Protein AF-A0A834BHI5-F1 (afdb_monomer_lite)

InterPro domains:
  IPR000008 C2 domain [PF00168] (425-534)
  IPR000008 C2 domain [PS50004] (405-532)
  IPR000008 C2 domain [SM00239] (425-531)
  IPR010439 MUN domain [PF06292] (1-372)
  IPR014770 Munc13 homology 1 [PS51258] (1-123)
  IPR014772 Mammalian uncoordinated homology 13, domain 2 [PS51259] (230-372)
  IPR027080 Protein Unc-13 [PTHR10480] (1-576)
  IPR035892 C2 domain superfamily [G3DSA:2.60.40.150] (397-542)
  IPR035892 C2 domain superfamily [SSF49562] (405-535)

Sequence (577 aa):
MNLHFKVKWLHNEYVWDLPAFQGQVPEYPAWFEQFVLQWLDENEDVSLEFLRGALERDKKDGFQQTSEHALFSCSVVDVFTQLNQSFEIIRKLECPDPNILSQYMRRFAKTIGKVLMQYADILSKNFPAYCTKEKMPCILMNNMQQLRVQLEKMFEAMGGKELDPEASDSLKELQVKLNTVLDELSMVFGNSFQVRIDECIRQMADILGQVRGPGNASPNARASVAQDADSVLRPLMDFLDGNLTLFATVCEKTVLKRVLKELWRVVMNTMERMIVLPPLTDQTGTQLIFSAAKELSHLSKLKDHMVREETRSLTPKQCAILDLALDTIKQYFHAGGNGLKKTFLEKSPDLQSLRYALSLYTQTTDTLIKTFVRSQTAQVHDGKGIRFTANEDIRPEKGSGVDDPVGEVSIQVDLFTHPGTGEHKVTVKVVAANDLKWQTAGMFRPFVEVTMIGPHQSDKKRKFTTKSKSNNWAPKYNETFHFLLGNEEGPEAYELQICVKDYCFAREDRVLGLAVMPLRDVAAKGSCACWCPLGRKIHMDETGMTILRILSQRSNDEVAREFVKLKSESRSMEEGS

Foldseek 3Di:
DVVLLVVLCCCVVPPAPDPVCDPHADPSVVVCLVVLLVVLVVLLVVLQVQLVVLVVVCVVVVQDAPDLVRLAGDSLVSSLVSLVVSVVVLVSSVRSDPVSLLVSLLSSLVSLLVNLVSNLVVCLVCLLVCLVPQQRLQNSLSSLVSSLVSLQVVCVVSPNVHHDPNSNVSSVVSSVVSVVSSLVSLLSNLVSCLVLLLVLLVQLQVLLVPDDDDCDPDPVSVVVLVVSLCVSCVSVCVVCVVRLVSSLSNHDLVSQQSNLVSNVVSNLVSNCCPHLFPDDDPPPVVVVVVVVCVVVPPCPPCPVVCPDPQLAQRDLSSLSSVVVNLVVVLCVQCVVVSHDDNVCSVPPPSVVLRNVSSVLSPDDLQVLQLVLLLQDCQFFQRNFQKDWDPDQVDDDPDHRPGPDFQWKWKKKWAWDQDPPFRKIKIKIWGFKIGQHNDDDPDWFWKKKKKFKTHGPCPPFDGIDIFGTDTPDRIDGGRDMDMGIGHNPDDQQRMKIKMWIWTDDPPDDTFTRFIFIGRCVVCVVVNITIIMTGTHFATDGDPSNSSSLSSLSNPPVDPSSVVVNVSRGDGGDPPDDD

Structure (mmCIF, N/CA/C/O backbone):
data_AF-A0A834BHI5-F1
#
_entry.id   AF-A0A834BHI5-F1
#
loop_
_atom_site.group_PDB
_atom_site.id
_atom_site.type_symbol
_atom_site.label_atom_id
_atom_site.label_alt_id
_atom_site.label_comp_id
_atom_site.label_asym_id
_atom_site.label_entity_id
_atom_site.label_seq_id
_atom_site.pdbx_PDB_ins_code
_atom_site.Cartn_x
_atom_site.Cartn_y
_atom_site.Cartn_z
_atom_site.occupancy
_atom_site.B_iso_or_equiv
_atom_site.auth_seq_id
_atom_site.auth_comp_id
_atom_site.auth_asym_id
_atom_site.auth_atom_id
_atom_site.pdbx_PDB_model_num
ATOM 1 N N . MET A 1 1 ? 38.892 -10.459 -33.296 1.00 91.69 1 MET A N 1
ATOM 2 C CA . MET A 1 1 ? 37.821 -9.794 -34.080 1.00 91.69 1 MET A CA 1
ATOM 3 C C . MET A 1 1 ? 38.153 -9.596 -35.562 1.00 91.69 1 MET A C 1
ATOM 5 O O . MET A 1 1 ? 37.550 -10.278 -36.374 1.00 91.69 1 MET A O 1
ATOM 9 N N . ASN A 1 2 ? 39.108 -8.744 -35.962 1.00 94.56 2 ASN A N 1
ATOM 10 C CA . ASN A 1 2 ? 39.346 -8.440 -37.393 1.00 94.56 2 ASN A CA 1
ATOM 11 C C . ASN A 1 2 ? 39.648 -9.662 -38.280 1.00 94.56 2 ASN A C 1
ATOM 13 O O . ASN A 1 2 ? 39.197 -9.719 -39.421 1.00 94.56 2 ASN A O 1
ATOM 17 N N . LEU A 1 3 ? 40.389 -10.650 -37.764 1.00 96.75 3 LEU A N 1
ATOM 18 C CA . LEU A 1 3 ? 40.653 -11.888 -38.501 1.00 96.75 3 LEU A CA 1
ATOM 19 C C . LEU A 1 3 ? 39.370 -12.701 -38.744 1.00 96.75 3 LEU A C 1
ATOM 21 O O . LEU A 1 3 ? 39.184 -13.190 -39.850 1.00 96.75 3 LEU A O 1
ATOM 25 N N . HIS A 1 4 ? 38.457 -12.761 -37.767 1.00 96.12 4 HIS A N 1
ATOM 26 C CA . HIS A 1 4 ? 37.155 -13.423 -37.912 1.00 96.12 4 HIS A CA 1
ATOM 27 C C . HIS A 1 4 ? 36.350 -12.790 -39.060 1.00 96.12 4 HIS A C 1
ATOM 29 O O . HIS A 1 4 ? 35.888 -13.503 -39.943 1.00 96.12 4 HIS A O 1
ATOM 35 N N . PHE A 1 5 ? 36.281 -11.454 -39.133 1.00 95.38 5 PHE A N 1
ATOM 36 C CA . PHE A 1 5 ? 35.632 -10.756 -40.253 1.00 95.38 5 PHE A CA 1
ATOM 37 C C . PHE A 1 5 ? 36.256 -11.085 -41.617 1.00 95.38 5 PHE A C 1
ATOM 39 O O . PHE A 1 5 ? 35.532 -11.272 -42.592 1.00 95.38 5 PHE A O 1
ATOM 46 N N . LYS A 1 6 ? 37.590 -11.181 -41.698 1.00 96.38 6 LYS A N 1
ATOM 47 C CA . LYS A 1 6 ? 38.281 -11.542 -42.946 1.00 96.38 6 LYS A CA 1
ATOM 48 C C . LYS A 1 6 ? 38.008 -12.987 -43.366 1.00 96.38 6 LYS A C 1
ATOM 50 O O . LYS A 1 6 ? 37.783 -13.229 -44.546 1.00 96.38 6 LYS A O 1
ATOM 55 N N . VAL A 1 7 ? 38.014 -13.926 -42.418 1.00 95.62 7 VAL A N 1
ATOM 56 C CA . VAL A 1 7 ? 37.718 -15.345 -42.684 1.00 95.62 7 VAL A CA 1
ATOM 57 C C . VAL A 1 7 ? 36.258 -15.532 -43.087 1.00 95.62 7 VAL A C 1
ATOM 59 O O . VAL A 1 7 ? 35.997 -16.222 -44.064 1.00 95.62 7 VAL A O 1
ATOM 62 N N . LYS A 1 8 ? 35.326 -14.847 -42.415 1.00 94.69 8 LYS A N 1
ATOM 63 C CA . LYS A 1 8 ? 33.915 -14.780 -42.811 1.00 94.69 8 LYS A CA 1
ATOM 64 C C . LYS A 1 8 ? 33.766 -14.299 -44.257 1.00 94.69 8 LYS A C 1
ATOM 66 O O . LYS A 1 8 ? 33.101 -14.954 -45.049 1.00 94.69 8 LYS A O 1
ATOM 71 N N . TRP A 1 9 ? 34.396 -13.174 -44.611 1.00 95.88 9 TRP A N 1
ATOM 72 C CA . TRP A 1 9 ? 34.339 -12.651 -45.980 1.00 95.88 9 TRP A CA 1
ATOM 73 C C . TRP A 1 9 ? 34.899 -13.653 -46.996 1.00 95.88 9 TRP A C 1
ATOM 75 O O . TRP A 1 9 ? 34.233 -13.946 -47.979 1.00 95.88 9 TRP A O 1
ATOM 85 N N . LEU A 1 10 ? 36.073 -14.236 -46.726 1.00 95.31 10 LEU A N 1
ATOM 86 C CA . LEU A 1 10 ? 36.680 -15.248 -47.594 1.00 95.31 10 LEU A CA 1
ATOM 87 C C . LEU A 1 10 ? 35.755 -16.461 -47.790 1.00 95.31 10 LEU A C 1
ATOM 89 O O . LEU A 1 10 ? 35.605 -16.950 -48.906 1.00 95.31 10 LEU A O 1
ATOM 93 N N . HIS A 1 11 ? 35.137 -16.939 -46.708 1.00 92.62 11 HIS A N 1
ATOM 94 C CA . HIS A 1 11 ? 34.216 -18.067 -46.748 1.00 92.62 11 HIS A CA 1
ATOM 95 C C . HIS A 1 11 ? 32.971 -17.745 -47.581 1.00 92.62 11 HIS A C 1
ATOM 97 O O . HIS A 1 11 ? 32.615 -18.507 -48.476 1.00 92.62 11 HIS A O 1
ATOM 103 N N . ASN A 1 12 ? 32.332 -16.604 -47.321 1.00 91.44 12 ASN A N 1
ATOM 104 C CA . ASN A 1 12 ? 31.107 -16.207 -48.012 1.00 91.44 12 ASN A CA 1
ATOM 105 C C . ASN A 1 12 ? 31.344 -15.921 -49.500 1.00 91.44 12 ASN A C 1
ATOM 107 O O . ASN A 1 12 ? 30.501 -16.265 -50.315 1.00 91.44 12 ASN A O 1
ATOM 111 N N . GLU A 1 13 ? 32.485 -15.325 -49.850 1.00 94.31 13 GLU A N 1
ATOM 112 C CA . GLU A 1 13 ? 32.791 -14.929 -51.228 1.00 94.31 13 GLU A CA 1
ATOM 113 C C . GLU A 1 13 ? 33.238 -16.111 -52.103 1.00 94.31 13 GLU A C 1
ATOM 115 O O . GLU A 1 13 ? 32.930 -16.150 -53.290 1.00 94.31 13 GLU A O 1
ATOM 120 N N . TYR A 1 14 ? 33.977 -17.077 -51.538 1.00 93.38 14 TYR A N 1
ATOM 121 C CA . TYR A 1 14 ? 34.652 -18.108 -52.342 1.00 93.38 14 TYR A CA 1
ATOM 122 C C . TYR A 1 14 ? 34.293 -19.556 -51.989 1.00 93.38 14 TYR A C 1
ATOM 124 O O . TYR A 1 14 ? 34.576 -20.447 -52.789 1.00 93.38 14 TYR A O 1
ATOM 132 N N . VAL A 1 15 ? 33.723 -19.827 -50.808 1.00 91.31 15 VAL A N 1
ATOM 133 C CA . VAL A 1 15 ? 33.515 -21.202 -50.303 1.00 91.31 15 VAL A CA 1
ATOM 134 C C . VAL A 1 15 ? 32.035 -21.574 -50.201 1.00 91.31 15 VAL A C 1
ATOM 136 O O . VAL A 1 15 ? 31.686 -22.718 -50.482 1.00 91.31 15 VAL A O 1
ATOM 139 N N . TRP A 1 16 ? 31.169 -20.624 -49.844 1.00 85.81 16 TRP A N 1
ATOM 140 C CA . TRP A 1 16 ? 29.750 -20.856 -49.546 1.00 85.81 16 TRP A CA 1
ATOM 141 C C . TRP A 1 16 ? 28.973 -21.572 -50.667 1.00 85.81 16 TRP A C 1
ATOM 143 O O . TRP A 1 16 ? 28.211 -22.495 -50.387 1.00 85.81 16 TRP A O 1
ATOM 153 N N . ASP A 1 17 ? 29.208 -21.203 -51.929 1.00 88.12 17 ASP A N 1
ATOM 154 C CA . ASP A 1 17 ? 28.477 -21.749 -53.085 1.00 88.12 17 ASP A CA 1
ATOM 155 C C . ASP A 1 17 ? 29.061 -23.062 -53.638 1.00 88.12 17 ASP A C 1
ATOM 157 O O . ASP A 1 17 ? 28.567 -23.611 -54.628 1.00 88.12 17 ASP A O 1
ATOM 161 N N . LEU A 1 18 ? 30.130 -23.590 -53.035 1.00 91.75 18 LEU A N 1
ATOM 162 C CA . LEU A 1 18 ? 30.742 -24.827 -53.508 1.00 91.75 18 LEU A CA 1
ATOM 163 C C . LEU A 1 18 ? 29.847 -26.038 -53.180 1.00 91.75 18 LEU A C 1
ATOM 165 O O . LEU A 1 18 ? 29.444 -26.204 -52.026 1.00 91.75 18 LEU A O 1
ATOM 169 N N . PRO A 1 19 ? 29.620 -26.971 -54.131 1.00 89.56 19 PRO A N 1
ATOM 170 C CA . PRO A 1 19 ? 28.744 -28.130 -53.918 1.00 89.56 19 PRO A CA 1
ATOM 171 C C . PRO A 1 19 ? 29.109 -28.995 -52.703 1.00 89.56 19 PRO A C 1
ATOM 173 O O . PRO A 1 19 ? 28.240 -29.619 -52.105 1.00 89.56 19 PRO A O 1
ATOM 176 N N . ALA A 1 20 ? 30.392 -29.031 -52.326 1.00 87.81 20 ALA A N 1
ATOM 177 C CA . ALA A 1 20 ? 30.879 -29.806 -51.184 1.00 87.81 20 ALA A CA 1
ATOM 178 C C . ALA A 1 20 ? 30.422 -29.258 -49.817 1.00 87.81 20 ALA A C 1
ATOM 180 O O . ALA A 1 20 ? 30.399 -30.014 -48.850 1.00 87.81 20 ALA A O 1
ATOM 181 N N . PHE A 1 21 ? 30.058 -27.974 -49.740 1.00 84.31 21 PHE A N 1
ATOM 182 C CA . PHE A 1 21 ? 29.704 -27.275 -48.497 1.00 84.31 21 PHE A CA 1
ATOM 183 C C . PHE A 1 21 ? 28.228 -26.857 -48.443 1.00 84.31 21 PHE A C 1
ATOM 185 O O . PHE A 1 21 ? 27.765 -26.291 -47.453 1.00 84.31 21 PHE A O 1
ATOM 192 N N . GLN A 1 22 ? 27.459 -27.173 -49.486 1.00 81.44 22 GLN A N 1
ATOM 193 C CA . GLN A 1 22 ? 26.056 -26.804 -49.580 1.00 81.44 22 GLN A CA 1
ATOM 194 C C . GLN A 1 22 ? 25.226 -27.501 -48.485 1.00 81.44 22 GLN A C 1
ATOM 196 O O . GLN A 1 22 ? 25.221 -28.725 -48.368 1.00 81.44 22 GLN A O 1
ATOM 201 N N . GLY A 1 23 ? 24.514 -26.711 -47.677 1.00 79.75 23 GLY A N 1
ATOM 202 C CA . GLY A 1 23 ? 23.674 -27.210 -46.579 1.00 79.75 23 GLY A CA 1
ATOM 203 C C . GLY A 1 23 ? 24.429 -27.609 -45.305 1.00 79.75 23 GLY A C 1
ATOM 204 O O . GLY A 1 23 ? 23.797 -28.102 -44.372 1.00 79.75 23 GLY A O 1
ATOM 205 N N . GLN A 1 24 ? 25.748 -27.394 -45.240 1.00 86.19 24 GLN A N 1
ATOM 206 C CA . GLN A 1 24 ? 26.545 -27.614 -44.031 1.00 86.19 24 GLN A CA 1
ATOM 207 C C . GLN A 1 24 ? 26.719 -26.310 -43.244 1.00 86.19 24 GLN A C 1
ATOM 209 O O . GLN A 1 24 ? 26.858 -25.233 -43.823 1.00 86.19 24 GLN A O 1
ATOM 214 N N . VAL A 1 25 ? 26.735 -26.408 -41.912 1.00 87.88 25 VAL A N 1
ATOM 215 C CA . VAL A 1 25 ? 27.095 -25.279 -41.045 1.00 87.88 25 VAL A CA 1
ATOM 216 C C . VAL A 1 25 ? 28.621 -25.112 -41.086 1.00 87.88 25 VAL A C 1
ATOM 218 O O . VAL A 1 25 ? 29.327 -26.080 -40.801 1.00 87.88 25 VAL A O 1
ATOM 221 N N . PRO A 1 26 ? 29.157 -23.928 -41.436 1.00 91.69 26 PRO A N 1
ATOM 222 C CA . PRO A 1 26 ? 30.601 -23.704 -41.487 1.00 91.69 26 PRO A CA 1
ATOM 223 C C . PRO A 1 26 ? 31.273 -23.882 -40.121 1.00 91.69 26 PRO A C 1
ATOM 225 O O . PRO A 1 26 ? 30.779 -23.367 -39.124 1.00 91.69 26 PRO A O 1
ATOM 228 N N . GLU A 1 27 ? 32.443 -24.527 -40.079 1.00 91.81 27 GLU A N 1
ATOM 229 C CA . GLU A 1 27 ? 33.189 -24.765 -38.827 1.00 91.81 27 GLU A CA 1
ATOM 230 C C . GLU A 1 27 ? 33.981 -23.542 -38.336 1.00 91.81 27 GLU A C 1
ATOM 232 O O . GLU A 1 27 ? 34.297 -23.431 -37.150 1.00 91.81 27 GLU A O 1
ATOM 237 N N . TYR A 1 28 ? 34.311 -22.602 -39.230 1.00 94.38 28 TYR A N 1
ATOM 238 C CA . TYR A 1 28 ? 35.194 -21.479 -38.900 1.00 94.38 28 TYR A CA 1
ATOM 239 C C . TYR A 1 28 ? 34.734 -20.606 -37.713 1.00 94.38 28 TYR A C 1
ATOM 241 O O . TYR A 1 28 ? 35.614 -20.091 -37.019 1.00 94.38 28 TYR A O 1
ATOM 249 N N . PRO A 1 29 ? 33.426 -20.396 -37.426 1.00 95.25 29 PRO A N 1
ATOM 250 C CA . PRO A 1 29 ? 33.013 -19.604 -36.272 1.00 95.25 29 PRO A CA 1
ATOM 251 C C . PRO A 1 29 ? 33.484 -20.204 -34.942 1.00 95.25 29 PRO A C 1
ATOM 253 O O . PRO A 1 29 ? 33.829 -19.443 -34.037 1.00 95.25 29 PRO A O 1
ATOM 256 N N . ALA A 1 30 ? 33.584 -21.536 -34.840 1.00 95.94 30 ALA A N 1
ATOM 257 C CA . ALA A 1 30 ? 34.052 -22.224 -33.635 1.00 95.94 30 ALA A CA 1
ATOM 258 C C . ALA A 1 30 ? 35.515 -21.887 -33.308 1.00 95.94 30 ALA A C 1
ATOM 260 O O . ALA A 1 30 ? 35.887 -21.775 -32.142 1.00 95.94 30 ALA A O 1
ATOM 261 N N . TRP A 1 31 ? 36.348 -21.627 -34.323 1.00 97.25 31 TRP A N 1
ATOM 262 C CA . TRP A 1 31 ? 37.742 -21.208 -34.119 1.00 97.25 31 TRP A CA 1
ATOM 263 C C . TRP A 1 31 ? 37.849 -19.843 -33.431 1.00 97.25 31 TRP A C 1
ATOM 265 O O . TRP A 1 31 ? 38.864 -19.539 -32.803 1.00 97.25 31 TRP A O 1
ATOM 275 N N . PHE A 1 32 ? 36.819 -19.003 -33.576 1.00 97.19 32 PHE A N 1
ATOM 276 C CA . PHE A 1 32 ? 36.806 -17.633 -33.073 1.00 97.19 32 PHE A CA 1
ATOM 277 C C . PHE A 1 32 ? 35.937 -17.435 -31.829 1.00 97.19 32 PHE A C 1
ATOM 279 O O . PHE A 1 32 ? 36.022 -16.368 -31.222 1.00 97.19 32 PHE A O 1
ATOM 286 N N . GLU A 1 33 ? 35.147 -18.436 -31.435 1.00 95.44 33 GLU A N 1
ATOM 287 C CA . GLU A 1 33 ? 34.161 -18.359 -30.353 1.00 95.44 33 GLU A CA 1
ATOM 288 C C . GLU A 1 33 ? 34.740 -17.789 -29.055 1.00 95.44 33 GLU A C 1
ATOM 290 O O . GLU A 1 33 ? 34.273 -16.760 -28.565 1.00 95.44 33 GLU A O 1
ATOM 295 N N . GLN A 1 34 ? 35.820 -18.387 -28.548 1.00 96.38 34 GLN A N 1
ATOM 296 C CA . GLN A 1 34 ? 36.460 -17.950 -27.303 1.00 96.38 34 GLN A CA 1
ATOM 297 C C . GLN A 1 34 ? 36.946 -16.494 -27.366 1.00 96.38 34 GLN A C 1
ATOM 299 O O . GLN A 1 34 ? 36.843 -15.762 -26.385 1.00 96.38 34 GLN A O 1
ATOM 304 N N . PHE A 1 35 ? 37.422 -16.043 -28.528 1.00 97.06 35 PHE A N 1
ATOM 305 C CA . PHE A 1 35 ? 37.914 -14.676 -28.710 1.00 97.06 35 PHE A CA 1
ATOM 306 C C . PHE A 1 35 ? 36.782 -13.654 -28.830 1.00 97.06 35 PHE A C 1
ATOM 308 O O . PHE A 1 35 ? 36.957 -12.501 -28.441 1.00 97.06 35 PHE A O 1
ATOM 315 N N . VAL A 1 36 ? 35.630 -14.047 -29.384 1.00 96.75 36 VAL A N 1
ATOM 316 C CA . VAL A 1 36 ? 34.432 -13.195 -29.390 1.00 96.75 36 VAL A CA 1
ATOM 317 C C . VAL A 1 36 ? 33.877 -13.081 -27.972 1.00 96.75 36 VAL A C 1
ATOM 319 O O . VAL A 1 36 ? 33.536 -11.980 -27.555 1.00 96.75 36 VAL A O 1
ATOM 322 N N . LEU A 1 37 ? 33.849 -14.177 -27.206 1.00 96.19 37 LEU A N 1
ATOM 323 C CA . LEU A 1 37 ? 33.441 -14.155 -25.799 1.00 96.19 37 LEU A CA 1
ATOM 324 C C . LEU A 1 37 ? 34.371 -13.281 -24.945 1.00 96.19 37 LEU A C 1
ATOM 326 O O . LEU A 1 37 ? 33.876 -12.435 -24.207 1.00 96.19 37 LEU A O 1
ATOM 330 N N . GLN A 1 38 ? 35.692 -13.394 -25.121 1.00 96.62 38 GLN A N 1
ATOM 331 C CA . GLN A 1 38 ? 36.653 -12.502 -24.465 1.00 96.62 38 GLN A CA 1
ATOM 332 C C . GLN A 1 38 ? 36.420 -11.033 -24.853 1.00 96.62 38 GLN A C 1
ATOM 334 O O . GLN A 1 38 ? 36.420 -10.153 -23.998 1.00 96.62 38 GLN A O 1
ATOM 339 N N . TRP A 1 39 ? 36.180 -10.751 -26.137 1.00 97.69 39 TRP A N 1
ATOM 340 C CA . TRP A 1 39 ? 35.866 -9.391 -26.575 1.00 97.69 39 TRP A CA 1
ATOM 341 C C . TRP A 1 39 ? 34.570 -8.863 -25.937 1.00 97.69 39 TRP A C 1
ATOM 343 O O . TRP A 1 39 ? 34.490 -7.681 -25.611 1.00 97.69 39 TRP A O 1
ATOM 353 N N . LEU A 1 40 ? 33.564 -9.719 -25.720 1.00 97.31 40 LEU A N 1
ATOM 354 C CA . LEU A 1 40 ? 32.339 -9.348 -25.004 1.00 97.31 40 LEU A CA 1
ATOM 355 C C . LEU A 1 40 ? 32.589 -9.062 -23.517 1.00 97.31 40 LEU A C 1
ATOM 357 O O . LEU A 1 40 ? 31.927 -8.179 -22.969 1.00 97.31 40 LEU A O 1
ATOM 361 N N . ASP A 1 41 ? 33.534 -9.765 -22.885 1.00 95.69 41 ASP A N 1
ATOM 362 C CA . ASP A 1 41 ? 33.987 -9.462 -21.523 1.00 95.69 41 ASP A CA 1
ATOM 363 C C . ASP A 1 41 ? 34.633 -8.075 -21.453 1.00 95.69 41 ASP A C 1
ATOM 365 O O . ASP A 1 41 ? 34.190 -7.231 -20.679 1.00 95.69 41 ASP A O 1
ATOM 369 N N . GLU A 1 42 ? 35.593 -7.789 -22.331 1.00 96.50 42 GLU A N 1
ATOM 370 C CA . GLU A 1 42 ? 36.244 -6.473 -22.408 1.00 96.50 42 GLU A CA 1
ATOM 371 C C . GLU A 1 42 ? 35.235 -5.356 -22.744 1.00 96.50 42 GLU A C 1
ATOM 373 O O . GLU A 1 42 ? 35.273 -4.260 -22.181 1.00 96.50 42 GLU A O 1
ATOM 378 N N . ASN A 1 43 ? 34.279 -5.635 -23.636 1.00 95.12 43 ASN A N 1
ATOM 379 C CA . ASN A 1 43 ? 33.221 -4.696 -24.000 1.00 95.12 43 ASN A CA 1
ATOM 380 C C . ASN A 1 43 ? 32.288 -4.371 -22.821 1.00 95.12 43 ASN A C 1
ATOM 382 O O . ASN A 1 43 ? 31.759 -3.259 -22.755 1.00 95.12 43 ASN A O 1
ATOM 386 N N . GLU A 1 44 ? 32.051 -5.313 -21.906 1.00 97.06 44 GLU A N 1
ATOM 387 C CA . GLU A 1 44 ? 31.255 -5.062 -20.703 1.00 97.06 44 GLU A CA 1
ATOM 388 C C . GLU A 1 44 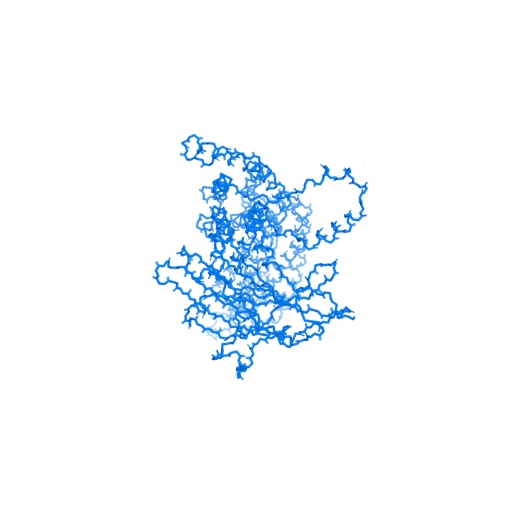? 31.908 -4.008 -19.809 1.00 97.06 44 GLU A C 1
ATOM 390 O O . GLU A 1 44 ? 31.232 -3.052 -19.419 1.00 97.06 44 GLU A O 1
ATOM 395 N N . ASP A 1 45 ? 33.211 -4.128 -19.553 1.00 95.88 45 ASP A N 1
ATOM 396 C CA . ASP A 1 45 ? 33.956 -3.167 -18.735 1.00 95.88 45 ASP A CA 1
ATOM 397 C C . ASP A 1 45 ? 33.938 -1.765 -19.361 1.00 95.88 45 ASP A C 1
ATOM 399 O O . ASP A 1 45 ? 33.612 -0.782 -18.687 1.00 95.88 45 ASP A O 1
ATOM 403 N N . VAL A 1 46 ? 34.173 -1.676 -20.676 1.00 96.44 46 VAL A N 1
ATOM 404 C CA . VAL A 1 46 ? 34.094 -0.411 -21.430 1.00 96.44 46 VAL A CA 1
ATOM 405 C C . VAL A 1 46 ? 32.687 0.187 -21.365 1.00 96.44 46 VAL A C 1
ATOM 407 O O . VAL A 1 46 ? 32.527 1.394 -21.180 1.00 96.44 46 VAL A O 1
ATOM 410 N N . SER A 1 47 ? 31.647 -0.643 -21.478 1.00 97.00 47 SER A N 1
ATOM 411 C CA . SER A 1 47 ? 30.254 -0.186 -21.411 1.00 97.00 47 SER A CA 1
ATOM 412 C C . SER A 1 47 ? 29.897 0.351 -20.020 1.00 97.00 47 SER A C 1
ATOM 414 O O . SER A 1 47 ? 29.179 1.346 -19.911 1.00 97.00 47 SER A O 1
ATOM 416 N N . LEU A 1 48 ? 30.418 -0.264 -18.953 1.00 97.50 48 LEU A N 1
ATOM 417 C CA . LEU A 1 48 ? 30.230 0.199 -17.576 1.00 97.50 48 LEU A CA 1
ATOM 418 C C . LEU A 1 48 ? 30.980 1.506 -17.291 1.00 97.50 48 LEU A C 1
ATOM 420 O O . LEU A 1 48 ? 30.452 2.376 -16.594 1.00 97.50 48 LEU A O 1
ATOM 424 N N . GLU A 1 49 ? 32.190 1.676 -17.821 1.00 96.31 49 GLU A N 1
ATOM 425 C CA . GLU A 1 49 ? 32.927 2.937 -17.711 1.00 96.31 49 GLU A CA 1
ATOM 426 C C . GLU A 1 49 ? 32.226 4.062 -18.482 1.00 96.31 49 GLU A C 1
ATOM 428 O O . GLU A 1 49 ? 31.992 5.144 -17.930 1.00 96.31 49 GLU A O 1
ATOM 433 N N . PHE A 1 50 ? 31.799 3.784 -19.717 1.00 97.00 50 PHE A N 1
ATOM 434 C CA . PHE A 1 50 ? 31.058 4.731 -20.544 1.00 97.00 50 PHE A CA 1
ATOM 435 C C . PHE A 1 50 ? 29.758 5.179 -19.867 1.00 97.00 50 PHE A C 1
ATOM 437 O O . PHE A 1 50 ? 29.473 6.375 -19.804 1.00 97.00 50 PHE A O 1
ATOM 444 N N . LEU A 1 51 ? 29.007 4.233 -19.293 1.00 97.62 51 LEU A N 1
ATOM 445 C CA . LEU A 1 51 ? 27.816 4.502 -18.490 1.00 97.62 51 LEU A CA 1
ATOM 446 C C . LEU A 1 51 ? 28.094 5.511 -17.368 1.00 97.62 51 LEU A C 1
ATOM 448 O O . LEU A 1 51 ? 27.360 6.490 -17.218 1.00 97.62 51 LEU A O 1
ATOM 452 N N . ARG A 1 52 ? 29.143 5.277 -16.568 1.00 96.25 52 ARG A N 1
ATOM 453 C CA . ARG A 1 52 ? 29.502 6.171 -15.454 1.00 96.25 52 ARG A CA 1
ATOM 454 C C . ARG A 1 52 ? 29.843 7.567 -15.969 1.00 96.25 52 ARG A C 1
ATOM 456 O O . ARG A 1 52 ? 29.383 8.552 -15.398 1.00 96.25 52 ARG A O 1
ATOM 463 N N . GLY A 1 53 ? 30.594 7.651 -17.067 1.00 96.75 53 GLY A N 1
ATOM 464 C CA . GLY A 1 53 ? 30.915 8.916 -17.724 1.00 96.75 53 GLY A CA 1
ATOM 465 C C . GLY A 1 53 ? 29.673 9.662 -18.220 1.00 96.75 53 GLY A C 1
ATOM 466 O O . GLY A 1 53 ? 29.543 10.860 -17.970 1.00 96.75 53 GLY A O 1
ATOM 467 N N . ALA A 1 54 ? 28.741 8.963 -18.872 1.00 96.88 54 ALA A N 1
ATOM 468 C CA . ALA A 1 54 ? 27.496 9.539 -19.376 1.00 96.88 54 ALA A CA 1
ATOM 469 C C . ALA A 1 54 ? 26.615 10.087 -18.242 1.00 96.88 54 ALA A C 1
ATOM 471 O O . ALA A 1 54 ? 26.158 11.227 -18.317 1.00 96.88 54 ALA A O 1
ATOM 472 N N . LEU A 1 55 ? 26.437 9.319 -17.161 1.00 95.88 55 LEU A N 1
ATOM 473 C CA . LEU A 1 55 ? 25.671 9.753 -15.989 1.00 95.88 55 LEU A CA 1
ATOM 474 C C . LEU A 1 55 ? 26.308 10.951 -15.277 1.00 95.88 55 LEU A C 1
ATOM 476 O O . LEU A 1 55 ? 25.597 11.874 -14.889 1.00 95.88 55 LEU A O 1
ATOM 480 N N . GLU A 1 56 ? 27.633 10.974 -15.110 1.00 95.44 56 GLU A N 1
ATOM 481 C CA . GLU A 1 56 ? 28.305 12.107 -14.463 1.00 95.44 56 GLU A CA 1
ATOM 482 C C . GLU A 1 56 ? 28.280 13.380 -15.322 1.00 95.44 56 GLU A C 1
ATOM 484 O O . GLU A 1 56 ? 28.224 14.478 -14.768 1.00 95.44 56 GLU A O 1
ATOM 489 N N . ARG A 1 57 ? 28.276 13.269 -16.659 1.00 96.44 57 ARG A N 1
ATOM 490 C CA . ARG A 1 57 ? 28.025 14.424 -17.541 1.00 96.44 57 ARG A CA 1
ATOM 491 C C . ARG A 1 57 ? 26.603 14.948 -17.376 1.00 96.44 57 ARG A C 1
ATOM 493 O O . ARG A 1 57 ? 26.425 16.112 -17.046 1.00 96.44 57 ARG A O 1
ATOM 500 N N . ASP A 1 58 ? 25.613 14.074 -17.502 1.00 96.56 58 ASP A N 1
ATOM 501 C CA . ASP A 1 58 ? 24.199 14.449 -17.405 1.00 96.56 58 ASP A CA 1
ATOM 502 C C . ASP A 1 58 ? 23.855 15.053 -16.030 1.00 96.56 58 ASP A C 1
ATOM 504 O O . ASP A 1 58 ? 23.145 16.051 -15.904 1.00 96.56 58 ASP A O 1
ATOM 508 N N . LYS A 1 59 ? 24.475 14.528 -14.969 1.00 94.50 59 LYS A N 1
ATOM 509 C CA . LYS A 1 59 ? 24.397 15.097 -13.620 1.00 94.50 59 LYS A CA 1
ATOM 510 C C . LYS A 1 59 ? 24.964 16.515 -13.534 1.00 94.50 59 LYS A C 1
ATOM 512 O O . LYS A 1 59 ? 24.379 17.339 -12.829 1.00 94.50 59 LYS A O 1
ATOM 517 N N . LYS A 1 60 ? 26.082 16.810 -14.211 1.00 94.00 60 LYS A N 1
ATOM 518 C CA . LYS A 1 60 ? 26.657 18.169 -14.279 1.00 94.00 60 LYS A CA 1
ATOM 519 C C . LYS A 1 60 ? 25.754 19.123 -15.054 1.00 94.00 60 LYS A C 1
ATOM 521 O O . LYS A 1 60 ? 25.609 20.268 -14.637 1.00 94.00 60 LYS A O 1
ATOM 526 N N . ASP A 1 61 ? 25.100 18.626 -16.098 1.00 92.69 61 ASP A N 1
ATOM 527 C CA . ASP A 1 61 ? 24.133 19.389 -16.895 1.00 92.69 61 ASP A CA 1
ATOM 528 C C . ASP A 1 61 ? 22.786 19.565 -16.168 1.00 92.69 61 ASP A C 1
ATOM 530 O O . ASP A 1 61 ? 21.943 20.373 -16.561 1.00 92.69 61 ASP A O 1
ATOM 534 N N . GLY A 1 62 ? 22.596 18.855 -15.053 1.00 92.44 62 GLY A N 1
ATOM 535 C CA . GLY A 1 62 ? 21.422 18.961 -14.200 1.00 92.44 62 GLY A CA 1
ATOM 536 C C . GLY A 1 62 ? 20.234 18.147 -14.700 1.00 92.44 62 GLY A C 1
ATOM 537 O O . GLY A 1 62 ? 19.102 18.544 -14.432 1.00 92.44 62 GLY A O 1
ATOM 538 N N . PHE A 1 63 ? 20.479 17.025 -15.387 1.00 94.19 63 PHE A N 1
ATOM 539 C CA . PHE A 1 63 ? 19.450 16.114 -15.897 1.00 94.19 63 PHE A CA 1
ATOM 540 C C . PHE A 1 63 ? 18.362 16.847 -16.684 1.00 94.19 63 PHE A C 1
ATOM 542 O O . PHE A 1 63 ? 17.177 16.771 -16.357 1.00 94.19 63 PHE A O 1
ATOM 549 N N . GLN A 1 64 ? 18.764 17.616 -17.695 1.00 91.75 64 GLN A N 1
ATOM 550 C CA . GLN A 1 64 ? 17.813 18.339 -18.534 1.00 91.75 64 GLN A CA 1
ATOM 551 C C . GLN A 1 64 ? 17.070 17.373 -19.455 1.00 91.75 64 GLN A C 1
ATOM 553 O O . GLN A 1 64 ? 17.661 16.448 -20.011 1.00 91.75 64 GLN A O 1
ATOM 558 N N . GLN A 1 65 ? 15.767 17.596 -19.634 1.00 91.56 65 GLN A N 1
ATOM 559 C CA . GLN A 1 65 ? 15.001 16.848 -20.628 1.00 91.56 65 GLN A CA 1
ATOM 560 C C . GLN A 1 65 ? 15.543 17.135 -22.032 1.00 91.56 65 GLN A C 1
ATOM 562 O O . GLN A 1 65 ? 15.897 18.269 -22.352 1.00 91.56 65 GLN A O 1
ATOM 567 N N . THR A 1 66 ? 15.576 16.110 -22.878 1.00 88.31 66 THR A N 1
ATOM 568 C CA . THR A 1 66 ? 16.186 16.204 -24.211 1.00 88.31 66 THR A CA 1
ATOM 569 C C . THR A 1 66 ? 15.391 17.128 -25.143 1.00 88.31 66 THR A C 1
ATOM 571 O O . THR A 1 66 ? 15.967 17.831 -25.968 1.00 88.31 66 THR A O 1
ATOM 574 N N . SER A 1 67 ? 14.058 17.124 -25.044 1.00 88.81 67 SER A N 1
ATOM 575 C CA . SER A 1 67 ? 13.170 18.041 -25.776 1.00 88.81 67 SER A CA 1
ATOM 576 C C . SER A 1 67 ? 11.781 18.089 -25.131 1.00 88.81 67 SER A C 1
ATOM 578 O O . SER A 1 67 ? 11.527 17.386 -24.154 1.00 88.81 67 SER A O 1
ATOM 580 N N . GLU A 1 68 ? 10.848 18.866 -25.689 1.00 82.31 68 GLU A N 1
ATOM 581 C CA . GLU A 1 68 ? 9.441 18.880 -25.250 1.00 82.31 68 GLU A CA 1
ATOM 582 C C . GLU A 1 68 ? 8.750 17.513 -25.391 1.00 82.31 68 GLU A C 1
ATOM 584 O O . GLU A 1 68 ? 7.895 17.162 -24.583 1.00 82.31 68 GLU A O 1
ATOM 589 N N . HIS A 1 69 ? 9.141 16.712 -26.386 1.00 85.81 69 HIS A N 1
ATOM 590 C CA . HIS A 1 69 ? 8.562 15.387 -26.633 1.00 85.81 69 HIS A CA 1
ATOM 591 C C . HIS A 1 69 ? 9.389 14.238 -26.036 1.00 85.81 69 HIS A C 1
ATOM 593 O O . HIS A 1 69 ? 8.894 13.118 -25.914 1.00 85.81 69 HIS A O 1
ATOM 599 N N . ALA A 1 70 ? 10.640 14.502 -25.650 1.00 90.44 70 ALA A N 1
ATOM 600 C CA . ALA A 1 70 ? 11.532 13.541 -25.012 1.00 90.44 70 ALA A CA 1
ATOM 601 C C . ALA A 1 70 ? 11.791 13.961 -23.561 1.00 90.44 70 ALA A C 1
ATOM 603 O O . ALA A 1 70 ? 12.739 14.687 -23.262 1.00 90.44 70 ALA A O 1
ATOM 604 N N . LEU A 1 71 ? 10.931 13.470 -22.666 1.00 94.31 71 LEU A N 1
ATOM 605 C CA . LEU A 1 71 ? 10.889 13.835 -21.243 1.00 94.31 71 LEU A CA 1
ATOM 606 C C . LEU A 1 71 ? 11.999 13.186 -20.386 1.00 94.31 71 LEU A C 1
ATOM 608 O O . LEU A 1 71 ? 11.985 13.298 -19.162 1.00 94.31 71 LEU A O 1
ATOM 612 N N . PHE A 1 72 ? 12.943 12.485 -21.011 1.00 95.44 72 PHE A N 1
ATOM 613 C CA . PHE A 1 72 ? 14.127 11.886 -20.390 1.00 95.44 72 PHE A CA 1
ATOM 614 C C . PHE A 1 72 ? 15.385 12.677 -20.787 1.00 95.44 72 PHE A C 1
ATOM 616 O O . PHE A 1 72 ? 15.381 13.414 -21.779 1.00 95.44 72 PHE A O 1
ATOM 623 N N . SER A 1 73 ? 16.460 12.535 -20.020 1.00 95.75 73 SER A N 1
ATOM 624 C CA . SER A 1 73 ? 17.733 13.227 -20.238 1.00 95.75 73 SER A CA 1
ATOM 625 C C . SER A 1 73 ? 18.714 12.440 -21.118 1.00 95.75 73 SER A C 1
ATOM 627 O O . SER A 1 73 ? 18.468 11.289 -21.498 1.00 95.75 73 SER A O 1
ATOM 629 N N . CYS A 1 74 ? 19.825 13.082 -21.489 1.00 94.88 74 CYS A N 1
ATOM 630 C CA . CYS A 1 74 ? 20.734 12.600 -22.531 1.00 94.88 74 CYS A CA 1
ATOM 631 C C . CYS A 1 74 ? 21.464 11.293 -22.178 1.00 94.88 74 CYS A C 1
ATOM 633 O O . CYS A 1 74 ? 21.734 10.499 -23.080 1.00 94.88 74 CYS A O 1
ATOM 635 N N . SER A 1 75 ? 21.725 11.010 -20.894 1.00 96.44 75 SER A N 1
ATOM 636 C CA . SER A 1 75 ? 22.481 9.810 -20.492 1.00 96.44 75 SER A CA 1
ATOM 637 C C . SER A 1 75 ? 21.828 8.500 -20.933 1.00 96.44 75 SER A C 1
ATOM 639 O O . SER A 1 75 ? 22.532 7.542 -21.251 1.00 96.44 75 SER A O 1
ATOM 641 N N . VAL A 1 76 ? 20.495 8.447 -21.023 1.00 96.12 76 VAL A N 1
ATOM 642 C CA . VAL A 1 76 ? 19.790 7.264 -21.537 1.00 96.12 76 VAL A CA 1
ATOM 643 C C . VAL A 1 76 ? 20.120 7.025 -23.011 1.00 96.12 76 VAL A C 1
ATOM 645 O O . VAL A 1 76 ? 20.349 5.887 -23.420 1.00 96.12 76 VAL A O 1
ATOM 648 N N . VAL A 1 77 ? 20.165 8.093 -23.811 1.00 95.69 77 VAL A N 1
ATOM 649 C CA . VAL A 1 77 ? 20.499 8.013 -25.240 1.00 95.69 77 VAL A CA 1
ATOM 650 C C . VAL A 1 77 ? 21.942 7.562 -25.419 1.00 95.69 77 VAL A C 1
ATOM 652 O O . VAL A 1 77 ? 22.199 6.665 -26.221 1.00 95.69 77 VAL A O 1
ATOM 655 N N . ASP A 1 78 ? 22.863 8.128 -24.641 1.00 96.56 78 ASP A N 1
ATOM 656 C CA . ASP A 1 78 ? 24.282 7.774 -24.669 1.00 96.56 78 ASP A CA 1
ATOM 657 C C . ASP A 1 78 ? 24.485 6.277 -24.382 1.00 96.56 78 ASP A C 1
ATOM 659 O O . ASP A 1 78 ? 25.117 5.568 -25.169 1.00 96.56 78 ASP A O 1
ATOM 663 N N . VAL A 1 79 ? 23.901 5.769 -23.290 1.00 97.38 79 VAL A N 1
ATOM 664 C CA . VAL A 1 79 ? 24.048 4.364 -22.868 1.00 97.38 79 VAL A CA 1
ATOM 665 C C . VAL A 1 79 ? 23.515 3.401 -23.927 1.00 97.38 79 VAL A C 1
ATOM 667 O O . VAL A 1 79 ? 24.195 2.437 -24.280 1.00 97.38 79 VAL A O 1
ATOM 670 N N . PHE A 1 80 ? 22.330 3.662 -24.484 1.00 97.19 80 PHE A N 1
ATOM 671 C CA . PHE A 1 80 ? 21.782 2.798 -25.531 1.00 97.19 80 PHE A CA 1
ATOM 672 C C . PHE A 1 80 ? 22.495 2.954 -26.871 1.00 97.19 80 PHE A C 1
ATOM 674 O O . PHE A 1 80 ? 22.549 1.995 -27.635 1.00 97.19 80 PHE A O 1
ATOM 681 N N . THR A 1 81 ? 23.080 4.114 -27.166 1.00 96.06 81 THR A N 1
ATOM 682 C CA . THR A 1 81 ? 23.931 4.275 -28.351 1.00 96.06 81 THR A CA 1
ATOM 683 C C . THR A 1 81 ? 25.156 3.371 -28.246 1.00 96.06 81 THR A C 1
ATOM 685 O O . THR A 1 81 ? 25.432 2.628 -29.185 1.00 96.06 81 THR A O 1
ATOM 688 N N . GLN A 1 82 ? 25.826 3.354 -27.089 1.00 96.19 82 GLN A N 1
ATOM 689 C CA . GLN A 1 82 ? 26.963 2.466 -26.838 1.00 96.19 82 GLN A CA 1
ATOM 690 C C . GLN A 1 82 ? 26.566 0.985 -26.932 1.00 96.19 82 GLN A C 1
ATOM 692 O O . GLN A 1 82 ? 27.201 0.222 -27.657 1.00 96.19 82 GLN A O 1
ATOM 697 N N . LEU A 1 83 ? 25.483 0.575 -26.261 1.00 97.19 83 LEU A N 1
ATOM 698 C CA . LEU A 1 83 ? 25.012 -0.815 -26.302 1.00 97.19 83 LEU A CA 1
ATOM 699 C C . LEU A 1 83 ? 24.621 -1.257 -27.720 1.00 97.19 83 LEU A C 1
ATOM 701 O O . LEU A 1 83 ? 24.975 -2.358 -28.139 1.00 97.19 83 LEU A O 1
ATOM 705 N N . ASN A 1 84 ? 23.939 -0.402 -28.486 1.00 96.25 84 ASN A N 1
ATOM 706 C CA . ASN A 1 84 ? 23.598 -0.703 -29.875 1.00 96.25 84 ASN A CA 1
ATOM 707 C C . ASN A 1 84 ? 24.848 -0.800 -30.756 1.00 96.25 84 ASN A C 1
ATOM 709 O O . ASN A 1 84 ? 24.927 -1.696 -31.587 1.00 96.25 84 ASN A O 1
ATOM 713 N N . GLN A 1 85 ? 25.853 0.058 -30.563 1.00 95.75 85 GLN A N 1
ATOM 714 C CA . GLN A 1 85 ? 27.121 -0.051 -31.292 1.00 95.75 85 GLN A CA 1
ATOM 715 C C . GLN A 1 85 ? 27.831 -1.382 -31.007 1.00 95.75 85 GLN A C 1
ATOM 717 O O . GLN A 1 85 ? 28.289 -2.035 -31.946 1.00 95.75 85 GLN A O 1
ATOM 722 N N . SER A 1 86 ? 27.869 -1.824 -29.746 1.00 95.38 86 SER A N 1
ATOM 723 C CA . SER A 1 86 ? 28.403 -3.142 -29.378 1.00 95.38 86 SER A CA 1
ATOM 724 C C . SER A 1 86 ? 27.607 -4.280 -30.023 1.00 95.38 86 SER A C 1
ATOM 726 O O . SER A 1 86 ? 28.198 -5.208 -30.579 1.00 95.38 86 SER A O 1
ATOM 728 N N . PHE A 1 87 ? 26.274 -4.195 -30.009 1.00 96.44 87 PHE A N 1
ATOM 729 C CA . PHE A 1 87 ? 25.401 -5.185 -30.641 1.00 96.44 87 PHE A CA 1
ATOM 730 C C . PHE A 1 87 ? 25.615 -5.270 -32.157 1.00 96.44 87 PHE A C 1
ATOM 732 O O . PHE A 1 87 ? 25.709 -6.361 -32.716 1.00 96.44 87 PHE A O 1
ATOM 739 N N . GLU A 1 88 ? 25.758 -4.127 -32.828 1.00 96.19 88 GLU A N 1
ATOM 740 C CA . GLU A 1 88 ? 26.000 -4.057 -34.269 1.00 96.19 88 GLU A CA 1
ATOM 741 C C . GLU A 1 88 ? 27.286 -4.775 -34.689 1.00 96.19 88 GLU A C 1
ATOM 743 O O . GLU A 1 88 ? 27.344 -5.343 -35.781 1.00 96.19 88 GLU A O 1
ATOM 748 N N . ILE A 1 89 ? 28.312 -4.802 -33.834 1.00 95.06 89 ILE A N 1
ATOM 749 C CA . ILE A 1 89 ? 29.537 -5.567 -34.099 1.00 95.06 89 ILE A CA 1
ATOM 750 C C . ILE A 1 89 ? 29.230 -7.067 -34.124 1.00 95.06 89 ILE A C 1
ATOM 752 O O . ILE A 1 89 ? 29.651 -7.743 -35.062 1.00 95.06 89 ILE A O 1
ATOM 756 N N . ILE A 1 90 ? 28.463 -7.572 -33.149 1.00 94.38 90 ILE A N 1
ATOM 757 C CA . ILE A 1 90 ? 28.028 -8.979 -33.097 1.00 94.38 90 ILE A CA 1
ATOM 758 C C . ILE A 1 90 ? 27.168 -9.301 -34.320 1.00 94.38 90 ILE A C 1
ATOM 760 O O . ILE A 1 90 ? 27.412 -10.293 -35.003 1.00 94.38 90 ILE A O 1
ATOM 764 N N . ARG A 1 91 ? 26.203 -8.433 -34.645 1.00 93.69 91 ARG A N 1
ATOM 765 C CA . ARG A 1 91 ? 25.302 -8.607 -35.789 1.00 93.69 91 ARG A CA 1
ATOM 766 C C . ARG A 1 91 ? 26.068 -8.708 -37.107 1.00 93.69 91 ARG A C 1
ATOM 768 O O . ARG A 1 91 ? 25.804 -9.607 -37.897 1.00 93.69 91 ARG A O 1
ATOM 775 N N . LYS A 1 92 ? 27.066 -7.844 -37.319 1.00 95.25 92 LYS A N 1
ATOM 776 C CA . LYS A 1 92 ? 27.909 -7.849 -38.527 1.00 95.25 92 LYS A CA 1
ATOM 777 C C . LYS A 1 92 ? 28.788 -9.093 -38.663 1.00 95.25 92 LYS A C 1
ATOM 779 O O . LYS A 1 92 ? 29.270 -9.355 -39.769 1.00 95.25 92 LYS A O 1
ATOM 784 N N . LEU A 1 93 ? 29.008 -9.866 -37.595 1.00 92.56 93 LEU A N 1
ATOM 785 C CA . LEU A 1 93 ? 29.665 -11.170 -37.727 1.00 92.56 93 LEU A CA 1
ATOM 786 C C . LEU A 1 93 ? 28.828 -12.130 -38.578 1.00 92.56 93 LEU A C 1
ATOM 788 O O . LEU A 1 93 ? 29.425 -12.979 -39.230 1.00 92.56 93 LEU A O 1
ATOM 792 N N . GLU A 1 94 ? 27.496 -11.961 -38.610 1.00 91.94 94 GLU A N 1
ATOM 793 C CA . GLU A 1 94 ? 26.539 -12.834 -39.314 1.00 91.94 94 GLU A CA 1
ATOM 794 C C . GLU A 1 94 ? 26.904 -14.310 -39.102 1.00 91.94 94 GLU A C 1
ATOM 796 O O . GLU A 1 94 ? 27.199 -15.042 -40.044 1.00 91.94 94 GLU A O 1
ATOM 801 N N . CYS A 1 95 ? 27.006 -14.710 -37.829 1.00 91.75 95 CYS A N 1
ATOM 802 C CA . CYS A 1 95 ? 27.471 -16.041 -37.459 1.00 91.75 95 CYS A CA 1
ATOM 803 C C . CYS A 1 95 ? 26.514 -17.108 -38.026 1.00 91.75 95 CYS A C 1
ATOM 805 O O . CYS A 1 95 ? 25.334 -17.082 -37.674 1.00 91.75 95 CYS A O 1
ATOM 807 N N . PRO A 1 96 ? 26.996 -18.034 -38.876 1.00 91.81 96 PRO A N 1
ATOM 808 C CA . PRO A 1 96 ? 26.141 -19.033 -39.512 1.00 91.81 96 PRO A CA 1
ATOM 809 C C . PRO A 1 96 ? 25.788 -20.206 -38.582 1.00 91.81 96 PRO A C 1
ATOM 811 O O . PRO A 1 96 ? 24.867 -20.958 -38.892 1.00 91.81 96 PRO A O 1
ATOM 814 N N . ASP A 1 97 ? 26.497 -20.373 -37.457 1.00 93.62 97 ASP A N 1
ATOM 815 C CA . ASP A 1 97 ? 26.196 -21.396 -36.451 1.00 93.62 97 ASP A CA 1
ATOM 816 C C . ASP A 1 97 ? 25.233 -20.840 -35.378 1.00 93.62 97 ASP A C 1
ATOM 818 O O . ASP A 1 97 ? 25.620 -19.960 -34.594 1.00 93.62 97 ASP A O 1
ATOM 822 N N . PRO A 1 98 ? 23.991 -21.355 -35.292 1.00 91.81 98 PRO A N 1
ATOM 823 C CA . PRO A 1 98 ? 22.995 -20.869 -34.340 1.00 91.81 98 PRO A CA 1
ATOM 824 C C . PRO A 1 98 ? 23.364 -21.148 -32.876 1.00 91.81 98 PRO A C 1
ATOM 826 O O . PRO A 1 98 ? 22.970 -20.380 -31.996 1.00 91.81 98 PRO A O 1
ATOM 829 N N . ASN A 1 99 ? 24.134 -22.201 -32.582 1.00 93.50 99 ASN A N 1
ATOM 830 C CA . ASN A 1 99 ? 24.531 -22.530 -31.211 1.00 93.50 99 ASN A CA 1
ATOM 831 C C . ASN A 1 99 ? 25.553 -21.519 -30.683 1.00 93.50 99 ASN A C 1
ATOM 833 O O . ASN A 1 99 ? 25.433 -21.034 -29.555 1.00 93.50 99 ASN A O 1
ATOM 837 N N . ILE A 1 100 ? 26.530 -21.162 -31.520 1.00 95.56 100 ILE A N 1
ATOM 838 C CA . ILE A 1 100 ? 27.552 -20.159 -31.201 1.00 95.56 100 ILE A CA 1
ATOM 839 C C . ILE A 1 100 ? 26.912 -18.769 -31.107 1.00 95.56 100 ILE A C 1
ATOM 841 O O . ILE A 1 100 ? 27.154 -18.033 -30.148 1.00 95.56 100 ILE A O 1
ATOM 845 N N . LEU A 1 101 ? 26.022 -18.421 -32.044 1.00 94.69 101 LEU A N 1
ATOM 846 C CA . LEU A 1 101 ? 25.269 -17.166 -31.977 1.00 94.69 101 LEU A CA 1
ATOM 847 C C . LEU A 1 101 ? 24.461 -17.064 -30.674 1.00 94.69 101 LEU A C 1
ATOM 849 O O . LEU A 1 101 ? 24.479 -16.020 -30.021 1.00 94.69 101 LEU A O 1
ATOM 853 N N . SER A 1 102 ? 23.824 -18.158 -30.247 1.00 95.00 102 SER A N 1
ATOM 854 C CA . SER A 1 102 ? 23.092 -18.224 -28.976 1.00 95.00 102 SER A CA 1
ATOM 855 C C . SER A 1 102 ? 24.007 -17.986 -27.771 1.00 95.00 102 SER A C 1
ATOM 857 O O . SER A 1 102 ? 23.620 -17.296 -26.829 1.00 95.00 102 SER A O 1
ATOM 859 N N . GLN A 1 103 ? 25.250 -18.480 -27.786 1.00 96.00 103 GLN A N 1
ATOM 860 C CA . GLN A 1 103 ? 26.230 -18.161 -26.740 1.00 96.00 103 GLN A CA 1
ATOM 861 C C . GLN A 1 103 ? 26.577 -16.669 -26.697 1.00 96.00 103 GLN A C 1
ATOM 863 O O . GLN A 1 103 ? 26.592 -16.078 -25.612 1.00 96.00 103 GLN A O 1
ATOM 868 N N . TYR A 1 104 ? 26.792 -16.037 -27.854 1.00 96.88 104 TYR A N 1
ATOM 869 C CA . TYR A 1 104 ? 27.048 -14.595 -27.920 1.00 96.88 104 TYR A CA 1
ATOM 870 C C . TYR A 1 104 ? 25.866 -13.790 -27.381 1.00 96.88 104 TYR A C 1
ATOM 872 O O . TYR A 1 104 ? 26.063 -12.880 -26.575 1.00 96.88 104 TYR A O 1
ATOM 880 N N . MET A 1 105 ? 24.638 -14.157 -27.758 1.00 96.81 105 MET A N 1
ATOM 881 C CA . MET A 1 105 ? 23.428 -13.482 -27.285 1.00 96.81 105 MET A CA 1
ATOM 882 C C . MET A 1 105 ? 23.226 -13.640 -25.777 1.00 96.81 105 MET A C 1
ATOM 884 O O . MET A 1 105 ? 22.939 -12.652 -25.102 1.00 96.81 105 MET A O 1
ATOM 888 N N . ARG A 1 106 ? 23.456 -14.835 -25.217 1.00 97.19 106 ARG A N 1
ATOM 889 C CA . ARG A 1 106 ? 23.425 -15.063 -23.761 1.00 97.19 106 ARG A CA 1
ATOM 890 C C . ARG A 1 106 ? 24.453 -14.215 -23.025 1.00 97.19 106 ARG A C 1
ATOM 892 O O . ARG A 1 106 ? 24.136 -13.588 -22.012 1.00 97.19 106 ARG A O 1
ATOM 899 N N . ARG A 1 107 ? 25.689 -14.165 -23.527 1.00 97.31 107 ARG A N 1
ATOM 900 C CA . ARG A 1 107 ? 26.754 -13.356 -22.921 1.00 97.31 107 ARG A CA 1
ATOM 901 C C . ARG A 1 107 ? 26.435 -11.864 -22.992 1.00 97.31 107 ARG A C 1
ATOM 903 O O . ARG A 1 107 ? 26.633 -11.158 -22.003 1.00 97.31 107 ARG A O 1
ATOM 910 N N . PHE A 1 108 ? 25.924 -11.396 -24.123 1.00 97.81 108 PHE A N 1
ATOM 911 C CA . PHE A 1 108 ? 25.595 -9.992 -24.327 1.00 97.81 108 PHE A CA 1
ATOM 912 C C . PHE A 1 108 ? 24.352 -9.555 -23.536 1.00 97.81 108 PHE A C 1
ATOM 914 O O . PHE A 1 108 ? 24.343 -8.467 -22.963 1.00 97.81 108 PHE A O 1
ATOM 921 N N . ALA A 1 109 ? 23.350 -10.428 -23.379 1.00 97.88 109 ALA A N 1
ATOM 922 C CA . ALA A 1 109 ? 22.216 -10.191 -22.485 1.00 97.88 109 ALA A CA 1
ATOM 923 C C . ALA A 1 109 ? 22.670 -9.941 -21.034 1.00 97.88 109 ALA A C 1
ATOM 925 O O . ALA A 1 109 ? 22.160 -9.034 -20.373 1.00 97.88 109 ALA A O 1
ATOM 926 N N . LYS A 1 110 ? 23.690 -10.672 -20.556 1.00 97.38 110 LYS A N 1
ATOM 927 C CA . LYS A 1 110 ? 24.311 -10.427 -19.239 1.00 97.38 110 LYS A CA 1
ATOM 928 C C . LYS A 1 110 ? 24.982 -9.049 -19.163 1.00 97.38 110 LYS A C 1
ATOM 930 O O . LYS A 1 110 ? 24.829 -8.371 -18.147 1.00 97.38 110 LYS A O 1
ATOM 935 N N . THR A 1 111 ? 25.656 -8.605 -20.228 1.00 97.69 111 THR A N 1
ATOM 936 C CA . THR A 1 111 ? 26.234 -7.250 -20.318 1.00 97.69 111 THR A CA 1
ATOM 937 C C . THR A 1 111 ? 25.154 -6.175 -20.210 1.00 97.69 111 THR A C 1
ATOM 939 O O . THR A 1 111 ? 25.272 -5.278 -19.376 1.00 97.69 111 THR A O 1
ATOM 942 N N . ILE A 1 112 ? 24.073 -6.287 -20.994 1.00 98.31 112 ILE A N 1
ATOM 943 C CA . ILE A 1 112 ? 22.930 -5.357 -20.945 1.00 98.31 112 ILE A CA 1
ATOM 944 C C . ILE A 1 112 ? 22.358 -5.308 -19.523 1.00 98.31 112 ILE A C 1
ATOM 946 O O . ILE A 1 112 ? 22.179 -4.227 -18.963 1.00 98.31 112 ILE A O 1
ATOM 950 N N . GLY A 1 113 ? 22.141 -6.478 -18.913 1.00 98.00 113 GLY A N 1
ATOM 951 C CA . GLY A 1 113 ? 21.673 -6.604 -17.535 1.00 98.00 113 GLY A CA 1
ATOM 952 C C . GLY A 1 113 ? 22.532 -5.843 -16.536 1.00 98.00 113 GLY A C 1
ATOM 953 O O . GLY A 1 113 ? 22.011 -5.028 -15.775 1.00 98.00 113 GLY A O 1
ATOM 954 N N . LYS A 1 114 ? 23.850 -6.056 -16.561 1.00 98.19 114 LYS A N 1
ATOM 955 C CA . LYS A 1 114 ? 24.774 -5.366 -15.654 1.00 98.19 114 LYS A CA 1
ATOM 956 C C . LYS A 1 114 ? 24.795 -3.855 -15.879 1.00 98.19 114 LYS A C 1
ATOM 958 O O . LYS A 1 114 ? 24.718 -3.110 -14.907 1.00 98.19 114 LYS A O 1
ATOM 963 N N . VAL A 1 115 ? 24.852 -3.395 -17.130 1.00 98.38 115 VAL A N 1
ATOM 964 C CA . VAL A 1 115 ? 24.893 -1.959 -17.460 1.00 98.38 115 VAL A CA 1
ATOM 965 C C . VAL A 1 115 ? 23.613 -1.254 -17.005 1.00 98.38 115 VAL A C 1
ATOM 967 O O . VAL A 1 115 ? 23.681 -0.246 -16.302 1.00 98.38 115 VAL A O 1
ATOM 970 N N . LEU A 1 116 ? 22.437 -1.792 -17.340 1.00 98.56 116 LEU A N 1
ATOM 971 C CA . LEU A 1 116 ? 21.167 -1.158 -16.976 1.00 98.56 116 LEU A CA 1
ATOM 972 C C . LEU A 1 116 ? 20.902 -1.210 -15.466 1.00 98.56 116 LEU A C 1
ATOM 974 O O . LEU A 1 116 ? 20.426 -0.223 -14.903 1.00 98.56 116 LEU A O 1
ATOM 978 N N . MET A 1 117 ? 21.260 -2.304 -14.785 1.00 98.44 117 MET A N 1
ATOM 979 C CA . MET A 1 117 ? 21.149 -2.366 -13.323 1.00 98.44 117 MET A CA 1
ATOM 980 C C . MET A 1 117 ? 22.133 -1.426 -12.625 1.00 98.44 117 MET A C 1
ATOM 982 O O . MET A 1 117 ? 21.770 -0.811 -11.627 1.00 98.44 117 MET A O 1
ATOM 986 N N . GLN A 1 118 ? 23.344 -1.245 -13.156 1.00 98.31 118 GLN A N 1
ATOM 987 C CA . GLN A 1 118 ? 24.297 -0.276 -12.617 1.00 98.31 118 GLN A CA 1
ATOM 988 C C . GLN A 1 118 ? 23.790 1.165 -12.787 1.00 98.31 118 GLN A C 1
ATOM 990 O O . GLN A 1 118 ? 23.943 1.975 -11.873 1.00 98.31 118 GLN A O 1
ATOM 995 N N . TYR A 1 119 ? 23.159 1.485 -13.924 1.00 98.50 119 TYR A N 1
ATOM 996 C CA . TYR A 1 119 ? 22.489 2.775 -14.126 1.00 98.50 119 TYR A CA 1
ATOM 997 C C . TYR A 1 119 ? 21.400 2.978 -13.064 1.00 98.50 119 TYR A C 1
ATOM 999 O O . TYR A 1 119 ? 21.340 4.020 -12.407 1.00 98.50 119 TYR A O 1
ATOM 1007 N N . ALA A 1 120 ? 20.554 1.960 -12.882 1.00 98.25 120 ALA A N 1
ATOM 1008 C CA . ALA A 1 120 ? 19.452 1.981 -11.934 1.00 98.25 120 ALA A CA 1
ATOM 1009 C C . ALA A 1 120 ? 19.919 2.161 -10.481 1.00 98.25 120 ALA A C 1
ATOM 1011 O O . ALA A 1 120 ? 19.349 2.980 -9.760 1.00 98.25 120 ALA A O 1
ATOM 1012 N N . ASP A 1 121 ? 20.973 1.458 -10.070 1.00 98.06 121 ASP A N 1
ATOM 1013 C CA . ASP A 1 121 ? 21.557 1.544 -8.728 1.00 98.06 121 ASP A CA 1
ATOM 1014 C C . ASP A 1 121 ? 22.141 2.937 -8.440 1.00 98.06 121 ASP A C 1
ATOM 1016 O O . ASP A 1 121 ? 21.822 3.559 -7.422 1.00 98.06 121 ASP A O 1
ATOM 1020 N N . ILE A 1 122 ? 22.920 3.491 -9.380 1.00 96.75 122 ILE A N 1
ATOM 1021 C CA . ILE A 1 122 ? 23.507 4.834 -9.241 1.00 96.75 122 ILE A CA 1
ATOM 1022 C C . ILE A 1 122 ? 22.414 5.896 -9.087 1.00 96.75 122 ILE A C 1
ATOM 1024 O O . ILE A 1 122 ? 22.534 6.784 -8.234 1.00 96.75 122 ILE A O 1
ATOM 1028 N N . LEU A 1 123 ? 21.351 5.821 -9.894 1.00 95.75 123 LEU A N 1
ATOM 1029 C CA . LEU A 1 123 ? 20.229 6.745 -9.763 1.00 95.75 123 LEU A CA 1
ATOM 1030 C C . LEU A 1 123 ? 19.509 6.566 -8.429 1.00 95.75 123 LEU A C 1
ATOM 1032 O O . LEU A 1 123 ? 19.324 7.552 -7.718 1.00 95.75 123 LEU A O 1
ATOM 1036 N N . SER A 1 124 ? 19.154 5.334 -8.066 1.00 97.06 124 SER A N 1
ATOM 1037 C CA . SER A 1 124 ? 18.378 5.037 -6.854 1.00 97.06 124 SER A CA 1
ATOM 1038 C C . SER A 1 124 ? 19.091 5.498 -5.587 1.00 97.06 124 SER A C 1
ATOM 1040 O O . SER A 1 124 ? 18.474 6.119 -4.724 1.00 97.06 124 SER A O 1
ATOM 1042 N N . LYS A 1 125 ? 20.414 5.310 -5.514 1.00 96.62 125 LYS A N 1
ATOM 1043 C CA . LYS A 1 125 ? 21.236 5.759 -4.384 1.00 96.62 125 LYS A CA 1
ATOM 1044 C C . LYS A 1 125 ? 21.199 7.276 -4.171 1.00 96.62 125 LYS A C 1
ATOM 1046 O O . LYS A 1 125 ? 21.233 7.738 -3.034 1.00 96.62 125 LYS A O 1
ATOM 1051 N N . ASN A 1 126 ? 21.144 8.053 -5.252 1.00 94.19 126 ASN A N 1
ATOM 1052 C CA . ASN A 1 126 ? 21.170 9.517 -5.192 1.00 94.19 126 ASN A CA 1
ATOM 1053 C C . ASN A 1 126 ? 19.767 10.151 -5.238 1.00 94.19 126 ASN A C 1
ATOM 1055 O O . ASN A 1 126 ? 19.612 11.328 -4.915 1.00 94.19 126 ASN A O 1
ATOM 1059 N N . PHE A 1 127 ? 18.742 9.384 -5.614 1.00 96.69 127 PHE A N 1
ATOM 1060 C CA . PHE A 1 127 ? 17.384 9.870 -5.854 1.00 96.69 127 PHE A CA 1
ATOM 1061 C C . PHE A 1 127 ? 16.745 10.628 -4.674 1.00 96.69 127 PHE A C 1
ATOM 1063 O O . PHE A 1 127 ? 16.180 11.699 -4.920 1.00 96.69 127 PHE A O 1
ATOM 1070 N N . PRO A 1 128 ? 16.869 10.188 -3.401 1.00 95.81 128 PRO A N 1
ATOM 1071 C CA . PRO A 1 128 ? 16.307 10.931 -2.270 1.00 95.81 128 PRO A CA 1
ATOM 1072 C C . PRO A 1 128 ? 16.828 12.372 -2.174 1.00 95.81 128 PRO A C 1
ATOM 1074 O O . PRO A 1 128 ? 16.067 13.289 -1.875 1.00 95.81 128 PRO A O 1
ATOM 1077 N N . ALA A 1 129 ? 18.107 12.600 -2.496 1.00 94.19 129 ALA A N 1
ATOM 1078 C CA . ALA A 1 129 ? 18.709 13.934 -2.468 1.00 94.19 129 ALA A CA 1
ATOM 1079 C C . ALA A 1 129 ? 18.153 14.858 -3.566 1.00 94.19 129 ALA A C 1
ATOM 1081 O O . ALA A 1 129 ? 18.171 16.081 -3.419 1.00 94.19 129 ALA A O 1
ATOM 1082 N N . TYR A 1 130 ? 17.636 14.286 -4.657 1.00 93.94 130 TYR A N 1
ATOM 1083 C CA . TYR A 1 130 ? 17.042 15.034 -5.763 1.00 93.94 130 TYR A CA 1
ATOM 1084 C C . TYR A 1 130 ? 15.557 15.345 -5.565 1.00 93.94 130 TYR A C 1
ATOM 1086 O O . TYR A 1 130 ? 15.056 16.236 -6.245 1.00 93.94 130 TYR A O 1
ATOM 1094 N N . CYS A 1 131 ? 14.870 14.693 -4.620 1.00 93.06 131 CYS A N 1
ATOM 1095 C CA . CYS A 1 131 ? 13.438 14.901 -4.354 1.00 93.06 131 CYS A CA 1
ATOM 1096 C C . CYS A 1 131 ? 13.087 16.323 -3.881 1.00 93.06 131 CYS A C 1
ATO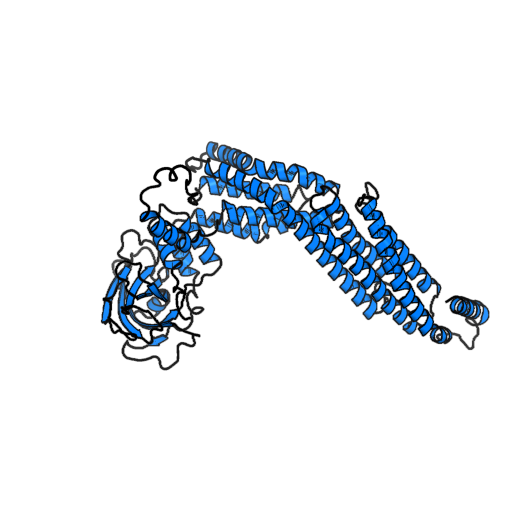M 1098 O O . CYS A 1 131 ? 11.932 16.724 -3.941 1.00 93.06 131 CYS A O 1
ATOM 1100 N N . THR A 1 132 ? 14.077 17.110 -3.453 1.00 87.25 132 THR A N 1
ATOM 1101 C CA . THR A 1 132 ? 13.904 18.533 -3.112 1.00 87.25 132 THR A CA 1
ATOM 1102 C C . THR A 1 132 ? 13.802 19.441 -4.339 1.00 87.25 132 THR A C 1
ATOM 1104 O O . THR A 1 132 ? 13.373 20.588 -4.224 1.00 87.25 132 THR A O 1
ATOM 1107 N N . LYS A 1 133 ? 14.203 18.951 -5.517 1.00 87.25 133 LYS A N 1
ATOM 1108 C CA . LYS A 1 133 ? 14.143 19.688 -6.779 1.00 87.25 133 LYS A CA 1
ATOM 1109 C C . LYS A 1 133 ? 12.831 19.390 -7.493 1.00 87.25 133 LYS A C 1
ATOM 1111 O O . LYS A 1 133 ? 12.392 18.251 -7.550 1.00 87.25 133 LYS A O 1
ATOM 1116 N N . GLU A 1 134 ? 12.258 20.413 -8.110 1.00 80.75 134 GLU A N 1
ATOM 1117 C CA . GLU A 1 134 ? 10.889 20.383 -8.633 1.00 80.75 134 GLU A CA 1
ATOM 1118 C C . GLU A 1 134 ? 10.678 19.362 -9.774 1.00 80.75 134 GLU A C 1
ATOM 1120 O O . GLU A 1 134 ? 9.821 18.487 -9.689 1.00 80.75 134 GLU A O 1
ATOM 1125 N N . LYS A 1 135 ? 11.492 19.435 -10.839 1.00 90.69 135 LYS A N 1
ATOM 1126 C CA . LYS A 1 135 ? 11.329 18.610 -12.058 1.00 90.69 135 LYS A CA 1
ATOM 1127 C C . LYS A 1 135 ? 12.246 17.389 -12.114 1.00 90.69 135 LYS A C 1
ATOM 1129 O O . LYS A 1 135 ? 11.925 16.398 -12.764 1.00 90.69 135 LYS A O 1
ATOM 1134 N N . MET A 1 136 ? 13.397 17.464 -11.451 1.00 94.38 136 MET A N 1
ATOM 1135 C CA . MET A 1 136 ? 14.471 16.475 -11.581 1.00 94.38 136 MET A CA 1
ATOM 1136 C C . MET A 1 136 ? 14.037 15.042 -11.217 1.00 94.38 136 MET A C 1
ATOM 1138 O O . MET A 1 136 ? 14.336 14.145 -12.001 1.00 94.38 136 MET A O 1
ATOM 1142 N N . PRO A 1 137 ? 13.288 14.784 -10.125 1.00 95.75 137 PRO A N 1
ATOM 1143 C CA . PRO A 1 137 ? 12.808 13.436 -9.805 1.00 95.75 137 PRO A CA 1
ATOM 1144 C C . PRO A 1 137 ? 11.956 12.831 -10.923 1.00 95.75 137 PRO A C 1
ATOM 1146 O O . PRO A 1 137 ? 12.133 11.667 -11.273 1.00 95.75 137 PRO A O 1
ATOM 1149 N N . CYS A 1 138 ? 11.093 13.641 -11.541 1.00 96.06 138 CYS A N 1
ATOM 1150 C CA . CYS A 1 138 ? 10.240 13.209 -12.644 1.00 96.06 138 CYS A CA 1
ATOM 1151 C C . CYS A 1 138 ? 11.074 12.801 -13.864 1.00 96.06 138 CYS A C 1
ATOM 1153 O O . CYS A 1 138 ? 10.841 11.740 -14.437 1.00 96.06 138 CYS A O 1
ATOM 1155 N N . ILE A 1 139 ? 12.092 13.595 -14.216 1.00 96.44 139 ILE A N 1
ATOM 1156 C CA . ILE A 1 139 ? 13.000 13.288 -15.332 1.00 96.44 139 ILE A CA 1
ATOM 1157 C C . ILE A 1 139 ? 13.784 12.001 -15.054 1.00 96.44 139 ILE A C 1
ATOM 1159 O O . ILE A 1 139 ? 13.881 11.140 -15.922 1.00 96.44 139 ILE A O 1
ATOM 1163 N N . LEU A 1 140 ? 14.287 11.804 -13.834 1.00 97.44 140 LEU A N 1
ATOM 1164 C CA . LEU A 1 140 ? 15.006 10.577 -13.470 1.00 97.44 140 LEU A CA 1
ATOM 1165 C C . LEU A 1 140 ? 14.108 9.329 -13.520 1.00 97.44 140 LEU A C 1
ATOM 1167 O O . LEU A 1 140 ? 14.547 8.263 -13.955 1.00 97.44 140 LEU A O 1
ATOM 1171 N N . MET A 1 141 ? 12.838 9.453 -13.137 1.00 98.00 141 MET A N 1
ATOM 1172 C CA . MET A 1 141 ? 11.858 8.377 -13.305 1.00 98.00 141 MET A CA 1
ATOM 1173 C C . MET A 1 141 ? 11.519 8.137 -14.783 1.00 98.00 141 MET A C 1
ATOM 1175 O O . MET A 1 141 ? 11.393 6.983 -15.201 1.00 98.00 141 MET A O 1
ATOM 1179 N N . ASN A 1 142 ? 11.436 9.195 -15.598 1.00 98.06 142 ASN A N 1
ATOM 1180 C CA . ASN A 1 142 ? 11.298 9.071 -17.051 1.00 98.06 142 ASN A CA 1
ATOM 1181 C C . ASN A 1 142 ? 12.507 8.363 -17.663 1.00 98.06 142 ASN A C 1
ATOM 1183 O O . ASN A 1 142 ? 12.325 7.534 -18.550 1.00 98.06 142 ASN A O 1
ATOM 1187 N N . ASN A 1 143 ? 13.721 8.621 -17.166 1.00 98.00 143 ASN A N 1
ATOM 1188 C CA . ASN A 1 143 ? 14.921 7.912 -17.600 1.00 98.00 143 ASN A CA 1
ATOM 1189 C C . ASN A 1 143 ? 14.791 6.413 -17.336 1.00 98.00 143 ASN A C 1
ATOM 1191 O O . ASN A 1 143 ? 15.010 5.617 -18.244 1.00 98.00 143 ASN A O 1
ATOM 1195 N N . MET A 1 144 ? 14.380 6.028 -16.124 1.00 98.12 144 MET A N 1
ATOM 1196 C CA . MET A 1 144 ? 14.161 4.626 -15.758 1.00 98.12 144 MET A CA 1
ATOM 1197 C C . MET A 1 144 ? 13.110 3.958 -16.652 1.00 98.12 144 MET A C 1
ATOM 1199 O O . MET A 1 144 ? 13.313 2.851 -17.152 1.00 98.12 144 MET A O 1
ATOM 1203 N N . GLN A 1 145 ? 11.999 4.648 -16.912 1.00 98.00 145 GLN A N 1
ATOM 1204 C CA . GLN A 1 145 ? 10.988 4.161 -17.843 1.00 98.00 145 GLN A CA 1
ATOM 1205 C C . GLN A 1 145 ? 11.534 4.049 -19.273 1.00 98.00 145 GLN A C 1
ATOM 1207 O O . GLN A 1 145 ? 11.227 3.086 -19.975 1.00 98.00 145 GLN A O 1
ATOM 1212 N N . GLN A 1 146 ? 12.376 4.986 -19.701 1.00 97.88 146 GLN A N 1
ATOM 1213 C CA . GLN A 1 146 ? 12.997 4.947 -21.017 1.00 97.88 146 GLN A CA 1
ATOM 1214 C C . GLN A 1 146 ? 13.992 3.787 -21.147 1.00 97.88 146 GLN A C 1
ATOM 1216 O O . GLN A 1 146 ? 14.039 3.180 -22.216 1.00 97.88 146 GLN A O 1
ATOM 1221 N N . LEU A 1 147 ? 14.708 3.402 -20.078 1.00 98.12 147 LEU A N 1
ATOM 1222 C CA . LEU A 1 147 ? 15.526 2.182 -20.090 1.00 98.12 147 LEU A CA 1
ATOM 1223 C C . LEU A 1 147 ? 14.683 0.956 -20.437 1.00 98.12 147 LEU A C 1
ATOM 1225 O O . LEU A 1 147 ? 15.085 0.152 -21.268 1.00 98.12 147 LEU A O 1
ATOM 1229 N N . ARG A 1 148 ? 13.489 0.840 -19.846 1.00 98.12 148 ARG A N 1
ATOM 1230 C CA . ARG A 1 148 ? 12.564 -0.271 -20.109 1.00 98.12 148 ARG A CA 1
ATOM 1231 C C . ARG A 1 148 ? 12.073 -0.277 -21.553 1.00 98.12 148 ARG A C 1
ATOM 1233 O O . ARG A 1 148 ? 12.056 -1.320 -22.196 1.00 98.12 148 ARG A O 1
ATOM 1240 N N . VAL A 1 149 ? 11.702 0.889 -22.083 1.00 97.81 149 VAL A N 1
ATOM 1241 C CA . VAL A 1 149 ? 11.238 1.017 -23.475 1.00 97.81 149 VAL A CA 1
ATOM 1242 C C . VAL A 1 149 ? 12.348 0.663 -24.467 1.00 97.81 149 VAL A C 1
ATOM 1244 O O . VAL A 1 149 ? 12.093 -0.013 -25.461 1.00 97.81 149 VAL A O 1
ATOM 1247 N N . GLN A 1 150 ? 13.578 1.113 -24.222 1.00 97.62 150 GLN A N 1
ATOM 1248 C CA . GLN A 1 150 ? 14.708 0.843 -25.114 1.00 97.62 150 GLN A CA 1
ATOM 1249 C C . GLN A 1 150 ? 15.236 -0.588 -24.973 1.00 97.62 150 GLN A C 1
ATOM 1251 O O . GLN A 1 150 ? 15.627 -1.183 -25.972 1.00 97.62 150 GLN A O 1
ATOM 1256 N N . LEU A 1 151 ? 15.165 -1.177 -23.776 1.00 98.12 151 LEU A N 1
ATOM 1257 C CA . LEU A 1 151 ? 15.447 -2.595 -23.556 1.00 98.12 151 LEU A CA 1
ATOM 1258 C C . LEU A 1 151 ? 14.503 -3.488 -24.372 1.00 98.12 151 LEU A C 1
ATOM 1260 O O . LEU A 1 151 ? 14.964 -4.450 -24.974 1.00 98.12 151 LEU A O 1
ATOM 1264 N N . GLU A 1 152 ? 13.215 -3.143 -24.460 1.00 97.25 152 GLU A N 1
ATOM 1265 C CA . GLU A 1 152 ? 12.253 -3.880 -25.293 1.00 97.25 152 GLU A CA 1
ATOM 1266 C C . GLU A 1 152 ? 12.629 -3.815 -26.780 1.00 97.25 152 GLU A C 1
ATOM 1268 O O . GLU A 1 152 ? 12.660 -4.828 -27.472 1.00 97.25 152 GLU A O 1
ATOM 1273 N N . LYS A 1 153 ? 12.994 -2.625 -27.274 1.00 96.88 153 LYS A N 1
ATOM 1274 C CA . LYS A 1 153 ? 13.459 -2.459 -28.661 1.00 96.88 153 LYS A CA 1
ATOM 1275 C C . LYS A 1 153 ? 14.733 -3.250 -28.938 1.00 96.88 153 LYS A C 1
ATOM 1277 O O . LYS A 1 153 ? 14.885 -3.801 -30.023 1.00 96.88 153 LYS A O 1
ATOM 1282 N N . MET A 1 154 ? 15.641 -3.294 -27.968 1.00 96.06 154 MET A N 1
ATOM 1283 C CA . MET A 1 154 ? 16.883 -4.050 -28.070 1.00 96.06 154 MET A CA 1
ATOM 1284 C C . MET A 1 154 ? 16.620 -5.560 -28.063 1.00 96.06 154 MET A C 1
ATOM 1286 O O . MET A 1 154 ? 17.211 -6.276 -28.861 1.00 96.06 154 MET A O 1
ATOM 1290 N N . PHE A 1 155 ? 15.683 -6.033 -27.236 1.00 96.69 155 PHE A N 1
ATOM 1291 C CA . PHE A 1 155 ? 15.221 -7.422 -27.232 1.00 96.69 155 PHE A CA 1
ATOM 1292 C C . PHE A 1 155 ? 14.658 -7.842 -28.600 1.00 96.69 155 PHE A C 1
ATOM 1294 O O . PHE A 1 155 ? 15.063 -8.873 -29.136 1.00 96.69 155 PHE A O 1
ATOM 1301 N N . GLU A 1 156 ? 13.800 -7.017 -29.208 1.00 96.50 156 GLU A N 1
ATOM 1302 C CA . GLU A 1 156 ? 13.289 -7.267 -30.563 1.00 96.50 156 GLU A CA 1
ATOM 1303 C C . GLU A 1 156 ? 14.415 -7.260 -31.611 1.00 96.50 156 GLU A C 1
ATOM 1305 O O . GLU A 1 156 ? 14.479 -8.146 -32.461 1.00 96.50 156 GLU A O 1
ATOM 1310 N N . ALA A 1 157 ? 15.365 -6.322 -31.518 1.00 94.50 157 ALA A N 1
ATOM 1311 C CA . ALA A 1 157 ? 16.517 -6.260 -32.423 1.00 94.50 157 ALA A CA 1
ATOM 1312 C C . ALA A 1 157 ? 17.462 -7.472 -32.301 1.00 94.50 157 ALA A C 1
ATOM 1314 O O . ALA A 1 157 ? 18.117 -7.834 -33.277 1.00 94.50 157 ALA A O 1
ATOM 1315 N N . MET A 1 158 ? 17.525 -8.103 -31.124 1.00 93.75 158 MET A N 1
ATOM 1316 C CA . MET A 1 158 ? 18.310 -9.315 -30.865 1.00 93.75 158 MET A CA 1
ATOM 1317 C C . MET A 1 158 ? 17.651 -10.601 -31.388 1.00 93.75 158 MET A C 1
ATOM 1319 O O . MET A 1 158 ? 18.307 -11.639 -31.398 1.00 93.75 158 MET A O 1
ATOM 1323 N N . GLY A 1 159 ? 16.394 -10.548 -31.838 1.00 91.56 159 GLY A N 1
ATOM 1324 C CA . GLY A 1 159 ? 15.657 -11.702 -32.369 1.00 91.56 159 GLY A CA 1
ATOM 1325 C C . GLY A 1 159 ? 14.292 -11.926 -31.716 1.00 91.56 159 GLY A C 1
ATOM 1326 O O . GLY A 1 159 ? 13.543 -12.796 -32.156 1.00 91.56 159 GLY A O 1
ATOM 1327 N N . GLY A 1 160 ? 13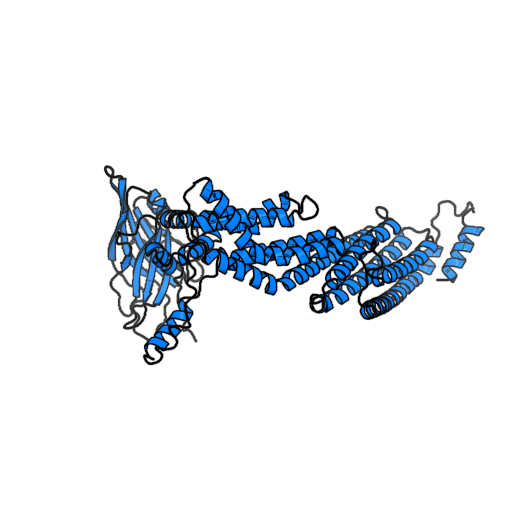.938 -11.158 -30.680 1.00 93.81 160 GLY A N 1
ATOM 1328 C CA . GLY A 1 160 ? 12.621 -11.201 -30.047 1.00 93.81 160 GLY A CA 1
ATOM 1329 C C . GLY A 1 160 ? 12.217 -12.617 -29.628 1.00 93.81 160 GLY A C 1
ATOM 1330 O O . GLY A 1 160 ? 12.819 -13.224 -28.744 1.00 93.81 160 GLY A O 1
ATOM 1331 N N . LYS A 1 161 ? 11.185 -13.167 -30.277 1.00 91.00 161 LYS A N 1
ATOM 1332 C CA . LYS A 1 161 ? 10.681 -14.527 -30.001 1.00 91.00 161 LYS A CA 1
ATOM 1333 C C . LYS A 1 161 ? 11.603 -15.651 -30.479 1.00 91.00 161 LYS A C 1
ATOM 1335 O O . LYS A 1 161 ? 11.466 -16.766 -29.990 1.00 91.00 161 LYS A O 1
ATOM 1340 N N . GLU A 1 162 ? 12.485 -15.365 -31.429 1.00 91.81 162 GLU A N 1
ATOM 1341 C CA . GLU A 1 162 ? 13.455 -16.315 -31.988 1.00 91.81 162 GLU A CA 1
ATOM 1342 C C . GLU A 1 162 ? 14.800 -16.269 -31.244 1.00 91.81 162 GLU A C 1
ATOM 1344 O O . GLU A 1 162 ? 15.702 -17.048 -31.542 1.00 91.81 162 GLU A O 1
ATOM 1349 N N . LEU A 1 163 ? 14.938 -15.368 -30.263 1.00 93.88 163 LEU A N 1
ATOM 1350 C CA . LEU A 1 163 ? 16.107 -15.291 -29.395 1.00 93.88 163 LEU A CA 1
ATOM 1351 C C . LEU A 1 163 ? 16.239 -16.560 -28.538 1.00 93.88 163 LEU A C 1
ATOM 1353 O O . LEU A 1 163 ? 15.242 -17.130 -28.092 1.00 93.88 163 LEU A O 1
ATOM 1357 N N . ASP A 1 164 ? 17.484 -16.941 -28.247 1.00 94.56 164 ASP A N 1
ATOM 1358 C CA . ASP A 1 164 ? 17.811 -18.000 -27.291 1.00 94.56 164 ASP A CA 1
ATOM 1359 C C . ASP A 1 164 ? 16.988 -17.877 -25.982 1.00 94.56 164 ASP A C 1
ATOM 1361 O O . ASP A 1 164 ? 16.903 -16.776 -25.419 1.00 94.56 164 ASP A O 1
ATOM 1365 N N . PRO A 1 165 ? 16.393 -18.975 -25.471 1.00 95.25 165 PRO A N 1
ATOM 1366 C CA . PRO A 1 165 ? 15.528 -18.928 -24.293 1.00 95.25 165 PRO A CA 1
ATOM 1367 C C . PRO A 1 165 ? 16.197 -18.360 -23.036 1.00 95.25 165 PRO A C 1
ATOM 1369 O O . PRO A 1 165 ? 15.585 -17.549 -22.348 1.00 95.25 165 PRO A O 1
ATOM 1372 N N . GLU A 1 166 ? 17.455 -18.712 -22.750 1.00 96.31 166 GLU A N 1
ATOM 1373 C CA . GLU A 1 166 ? 18.165 -18.231 -21.553 1.00 96.31 166 GLU A CA 1
ATOM 1374 C C . GLU A 1 166 ? 18.455 -16.724 -21.661 1.00 96.31 166 GLU A C 1
ATOM 1376 O O . GLU A 1 166 ? 18.304 -15.976 -20.688 1.00 96.31 166 GLU A O 1
ATOM 1381 N N . ALA A 1 167 ? 18.827 -16.251 -22.856 1.00 96.38 167 ALA A N 1
ATOM 1382 C CA . ALA A 1 167 ? 18.996 -14.826 -23.129 1.00 96.38 167 ALA A CA 1
ATOM 1383 C C . ALA A 1 167 ? 17.660 -14.066 -23.022 1.00 96.38 167 ALA A C 1
ATOM 1385 O O . ALA A 1 167 ? 17.602 -13.007 -22.391 1.00 96.38 167 ALA A O 1
ATOM 1386 N N . SER A 1 168 ? 16.581 -14.614 -23.594 1.00 97.25 168 SER A N 1
ATOM 1387 C CA . SER A 1 168 ? 15.234 -14.035 -23.522 1.00 97.25 168 SER A CA 1
ATOM 1388 C C . SER A 1 168 ? 14.747 -13.917 -22.079 1.00 97.25 168 SER A C 1
ATOM 1390 O O . SER A 1 168 ? 14.286 -12.848 -21.673 1.00 97.25 168 SER A O 1
ATOM 1392 N N . ASP A 1 169 ? 14.890 -14.981 -21.291 1.00 97.19 169 ASP A N 1
ATOM 1393 C CA . ASP A 1 169 ? 14.479 -15.005 -19.889 1.00 97.19 169 ASP A CA 1
ATOM 1394 C C . ASP A 1 169 ? 15.283 -14.003 -19.054 1.00 97.19 169 ASP A C 1
ATOM 1396 O O . ASP A 1 169 ? 14.697 -13.252 -18.274 1.00 97.19 169 ASP A O 1
ATOM 1400 N N . SER A 1 170 ? 16.593 -13.884 -19.300 1.00 97.12 170 SER A N 1
ATOM 1401 C CA . SER A 1 170 ? 17.451 -12.888 -18.640 1.00 97.12 170 SER A CA 1
ATOM 1402 C C . SER A 1 170 ? 16.987 -11.445 -18.901 1.00 97.12 170 SER A C 1
ATOM 1404 O O . SER A 1 170 ? 16.946 -10.622 -17.982 1.00 97.12 170 SER A O 1
ATOM 1406 N N . LEU A 1 171 ? 16.612 -11.115 -20.144 1.00 97.94 171 LEU A N 1
ATOM 1407 C CA . LEU A 1 171 ? 16.139 -9.771 -20.510 1.00 97.94 171 LEU A CA 1
ATOM 1408 C C . LEU A 1 171 ? 14.719 -9.491 -19.989 1.00 97.94 171 LEU A C 1
ATOM 1410 O O . LEU A 1 171 ? 14.428 -8.372 -19.561 1.00 97.94 171 LEU A O 1
ATOM 1414 N N . LYS A 1 172 ? 13.844 -10.503 -19.951 1.00 97.31 172 LYS A N 1
ATOM 1415 C CA . LYS A 1 172 ? 12.515 -10.397 -19.324 1.00 97.31 172 LYS A CA 1
ATOM 1416 C C . LYS A 1 172 ? 12.617 -10.201 -17.813 1.00 97.31 172 LYS A C 1
ATOM 1418 O O . LYS A 1 172 ? 11.914 -9.360 -17.256 1.00 97.31 172 LYS A O 1
ATOM 1423 N N . GLU A 1 173 ? 13.510 -10.924 -17.143 1.00 98.06 173 GLU A N 1
ATOM 1424 C CA . GLU A 1 173 ? 13.775 -10.727 -15.716 1.00 98.06 173 GLU A CA 1
ATOM 1425 C C . GLU A 1 173 ? 14.306 -9.309 -15.453 1.00 98.06 173 GLU A C 1
ATOM 1427 O O . GLU A 1 173 ? 13.880 -8.640 -14.508 1.00 98.06 173 GLU A O 1
ATOM 1432 N N . LEU A 1 174 ? 15.178 -8.802 -16.329 1.00 98.38 174 LEU A N 1
ATOM 1433 C CA . LEU A 1 174 ? 15.666 -7.426 -16.266 1.00 98.38 174 LEU A CA 1
ATOM 1434 C C . LEU A 1 174 ? 14.535 -6.394 -16.417 1.00 98.38 174 LEU A C 1
ATOM 1436 O O . LEU A 1 174 ? 14.500 -5.429 -15.653 1.00 98.38 174 LEU A O 1
ATOM 1440 N N . GLN A 1 175 ? 13.576 -6.603 -17.329 1.00 98.31 175 GLN A N 1
ATOM 1441 C CA . GLN A 1 175 ? 12.381 -5.750 -17.446 1.00 98.31 175 GLN A CA 1
ATOM 1442 C C . GLN A 1 175 ? 11.592 -5.676 -16.133 1.00 98.31 175 GLN A C 1
ATOM 1444 O O . GLN A 1 175 ? 11.134 -4.595 -15.744 1.00 98.31 175 GLN A O 1
ATOM 1449 N N . VAL A 1 176 ? 11.442 -6.809 -15.437 1.00 98.38 176 VAL A N 1
ATOM 1450 C CA . VAL A 1 176 ? 10.772 -6.870 -14.129 1.00 98.38 176 VAL A CA 1
ATOM 1451 C C . VAL A 1 176 ? 11.579 -6.111 -13.076 1.00 98.38 176 VAL A C 1
ATOM 1453 O O . VAL A 1 176 ? 11.008 -5.284 -12.370 1.00 98.38 176 VAL A O 1
ATOM 1456 N N . LYS A 1 177 ? 12.901 -6.306 -13.009 1.00 98.38 177 LYS A N 1
ATOM 1457 C CA . LYS A 1 177 ? 13.773 -5.590 -12.059 1.00 98.38 177 LYS A CA 1
ATOM 1458 C C . LYS A 1 177 ? 13.713 -4.074 -12.253 1.00 98.38 177 LYS A C 1
ATOM 1460 O O . LYS A 1 177 ? 13.472 -3.351 -11.291 1.00 98.38 177 LYS A O 1
ATOM 1465 N N . LEU A 1 178 ? 13.843 -3.587 -13.488 1.00 98.38 178 LEU A N 1
ATOM 1466 C CA . LEU A 1 178 ? 13.727 -2.155 -13.798 1.00 98.38 178 LEU A CA 1
ATOM 1467 C C . LEU A 1 178 ? 12.325 -1.607 -13.485 1.00 98.38 178 LEU A C 1
ATOM 1469 O O . LEU A 1 178 ? 12.181 -0.462 -13.057 1.00 98.38 178 LEU A O 1
ATOM 1473 N N . ASN A 1 179 ? 11.279 -2.419 -13.676 1.00 97.88 179 ASN A N 1
ATOM 1474 C CA . ASN A 1 179 ? 9.922 -2.057 -13.279 1.00 97.88 179 ASN A CA 1
ATOM 1475 C C . ASN A 1 179 ? 9.797 -1.877 -11.759 1.00 97.88 179 ASN A C 1
ATOM 1477 O O . ASN A 1 179 ? 9.179 -0.904 -11.333 1.00 97.88 179 ASN A O 1
ATOM 1481 N N . THR A 1 180 ? 10.375 -2.787 -10.970 1.00 98.31 180 THR A N 1
ATOM 1482 C CA . THR A 1 180 ? 10.396 -2.705 -9.502 1.00 98.31 180 THR A CA 1
ATOM 1483 C C . THR A 1 180 ? 11.168 -1.480 -9.027 1.00 98.31 180 THR A C 1
ATOM 1485 O O . THR A 1 180 ? 10.652 -0.731 -8.205 1.00 98.31 180 THR A O 1
ATOM 1488 N N . VAL A 1 181 ? 12.339 -1.196 -9.610 1.00 98.38 181 VAL A N 1
ATOM 1489 C CA . VAL A 1 181 ? 13.095 0.026 -9.287 1.00 98.38 181 VAL A CA 1
ATOM 1490 C C . VAL A 1 181 ? 12.250 1.272 -9.558 1.00 98.38 181 VAL A C 1
ATOM 1492 O O . VAL A 1 181 ? 12.209 2.184 -8.740 1.00 98.38 181 VAL A O 1
ATOM 1495 N N . LEU A 1 182 ? 11.509 1.323 -10.670 1.00 98.19 182 LEU A N 1
ATOM 1496 C CA . LEU A 1 182 ? 10.615 2.450 -10.940 1.00 98.19 182 LEU A CA 1
ATOM 1497 C C . LEU A 1 182 ? 9.490 2.585 -9.893 1.00 98.19 182 LEU A C 1
ATOM 1499 O O . LEU A 1 182 ? 9.118 3.710 -9.552 1.00 98.19 182 LEU A O 1
ATOM 1503 N N . ASP A 1 183 ? 8.949 1.477 -9.375 1.00 97.69 183 ASP A N 1
ATOM 1504 C CA . ASP A 1 183 ? 7.986 1.500 -8.262 1.00 97.69 183 ASP A CA 1
ATOM 1505 C C . ASP A 1 183 ? 8.626 2.037 -6.969 1.00 97.69 183 ASP A C 1
ATOM 1507 O O . ASP A 1 183 ? 8.052 2.913 -6.322 1.00 97.69 183 ASP A O 1
ATOM 1511 N N . GLU A 1 184 ? 9.846 1.610 -6.640 1.00 97.81 184 GLU A N 1
ATOM 1512 C CA . GLU A 1 184 ? 10.600 2.099 -5.476 1.00 97.81 184 GLU A CA 1
ATOM 1513 C C . GLU A 1 184 ? 10.910 3.601 -5.573 1.00 97.81 184 GLU A C 1
ATOM 1515 O O . GLU A 1 184 ? 10.656 4.348 -4.626 1.00 97.81 184 GLU A O 1
ATOM 1520 N N . LEU A 1 185 ? 11.375 4.080 -6.734 1.00 98.12 185 LEU A N 1
ATOM 1521 C CA . LEU A 1 185 ? 11.597 5.511 -6.979 1.00 98.12 185 LEU A CA 1
ATOM 1522 C C . LEU A 1 185 ? 10.297 6.312 -6.830 1.00 98.12 185 LEU A C 1
ATOM 1524 O O . LEU A 1 185 ? 10.294 7.384 -6.224 1.00 98.12 185 LEU A O 1
ATOM 1528 N N . SER A 1 186 ? 9.179 5.778 -7.336 1.00 97.31 186 SER A N 1
ATOM 1529 C CA . SER A 1 186 ? 7.859 6.407 -7.188 1.00 97.31 186 SER A CA 1
ATOM 1530 C C . SER A 1 186 ? 7.468 6.541 -5.719 1.00 97.31 186 SER A C 1
ATOM 1532 O O . SER A 1 186 ? 6.975 7.592 -5.312 1.00 97.31 186 SER A O 1
ATOM 1534 N N . MET A 1 187 ? 7.712 5.499 -4.921 1.00 96.88 187 MET A N 1
ATOM 1535 C CA . MET A 1 187 ? 7.414 5.479 -3.490 1.00 96.88 187 MET A CA 1
ATOM 1536 C C . MET A 1 187 ? 8.270 6.487 -2.719 1.00 96.88 187 MET A C 1
ATOM 1538 O O . MET A 1 187 ? 7.739 7.250 -1.911 1.00 96.88 187 MET A O 1
ATOM 1542 N N . VAL A 1 188 ? 9.580 6.539 -2.989 1.00 97.31 188 VAL A N 1
ATOM 1543 C CA . VAL A 1 188 ? 10.483 7.539 -2.394 1.00 97.31 188 VAL A CA 1
ATOM 1544 C C . VAL A 1 188 ? 10.016 8.952 -2.740 1.00 97.31 188 VAL A C 1
ATOM 1546 O O . VAL A 1 188 ? 9.937 9.805 -1.854 1.00 97.31 188 VAL A O 1
ATOM 1549 N N . PHE A 1 189 ? 9.642 9.193 -4.000 1.00 96.56 189 PHE A N 1
ATOM 1550 C CA . PHE A 1 189 ? 9.145 10.498 -4.424 1.00 96.56 189 PHE A CA 1
ATOM 1551 C C . PHE A 1 189 ? 7.816 10.856 -3.749 1.00 96.56 189 PHE A C 1
ATOM 1553 O O . PHE A 1 189 ? 7.695 11.946 -3.199 1.00 96.56 189 PHE A O 1
ATOM 1560 N N . GLY A 1 190 ? 6.848 9.938 -3.693 1.00 95.19 190 GLY A N 1
ATOM 1561 C CA . GLY A 1 190 ? 5.581 10.158 -2.987 1.00 95.19 190 GLY A CA 1
ATOM 1562 C C . GLY A 1 190 ? 5.772 10.467 -1.498 1.00 95.19 190 GLY A C 1
ATOM 1563 O O . GLY A 1 190 ? 5.210 11.437 -0.991 1.00 95.19 190 GLY A O 1
ATOM 1564 N N . ASN A 1 191 ? 6.636 9.712 -0.812 1.00 95.25 191 ASN A N 1
ATOM 1565 C CA . ASN A 1 191 ? 6.941 9.921 0.606 1.00 95.25 191 ASN A CA 1
ATOM 1566 C C . ASN A 1 191 ? 7.683 11.244 0.864 1.00 95.25 191 ASN A C 1
ATOM 1568 O O . ASN A 1 191 ? 7.588 11.787 1.963 1.00 95.25 191 ASN A O 1
ATOM 1572 N N . SER A 1 192 ? 8.376 11.810 -0.131 1.00 95.50 192 SER A N 1
ATOM 1573 C CA . SER A 1 192 ? 9.016 13.126 0.017 1.00 95.50 192 SER A CA 1
ATOM 1574 C C . SER A 1 192 ? 8.002 14.254 0.273 1.00 95.50 192 SER A C 1
ATOM 1576 O O . SER A 1 192 ? 8.323 15.241 0.935 1.00 95.50 192 SER A O 1
ATOM 1578 N N . PHE A 1 193 ? 6.747 14.079 -0.161 1.00 94.38 193 PHE A N 1
ATOM 1579 C CA . PHE A 1 193 ? 5.654 15.018 0.092 1.00 94.38 193 PHE A CA 1
ATOM 1580 C C . PHE A 1 193 ? 4.959 14.821 1.443 1.00 94.38 193 PHE A C 1
ATOM 1582 O O . PHE A 1 193 ? 4.123 15.652 1.798 1.00 94.38 193 PHE A O 1
ATOM 1589 N N . GLN A 1 194 ? 5.300 13.779 2.213 1.00 94.44 194 GLN A N 1
ATOM 1590 C CA . GLN A 1 194 ? 4.622 13.431 3.468 1.00 94.44 194 GLN A CA 1
ATOM 1591 C C . GLN A 1 194 ? 4.523 14.622 4.425 1.00 94.44 194 GLN A C 1
ATOM 1593 O O . GLN A 1 194 ? 3.444 14.891 4.930 1.00 94.44 194 GLN A O 1
ATOM 1598 N N . VAL A 1 195 ? 5.609 15.375 4.630 1.00 94.12 195 VAL A N 1
ATOM 1599 C CA . VAL A 1 195 ? 5.625 16.513 5.570 1.00 94.12 195 VAL A CA 1
ATOM 1600 C C . VAL A 1 195 ? 4.651 17.615 5.142 1.00 94.12 195 VAL A C 1
ATOM 1602 O O . VAL A 1 195 ? 3.909 18.140 5.968 1.00 94.12 195 VAL A O 1
ATOM 1605 N N . ARG A 1 196 ? 4.620 17.944 3.844 1.00 93.75 196 ARG A N 1
ATOM 1606 C CA . ARG A 1 196 ? 3.712 18.966 3.301 1.00 93.75 196 ARG A CA 1
ATOM 1607 C C . ARG A 1 196 ? 2.263 18.495 3.324 1.00 93.75 196 ARG A C 1
ATOM 1609 O O . ARG A 1 196 ? 1.385 19.259 3.699 1.00 93.75 196 ARG A O 1
ATOM 1616 N N . ILE A 1 197 ? 2.020 17.236 2.959 1.00 96.06 197 ILE A N 1
ATOM 1617 C CA . ILE A 1 197 ? 0.684 16.636 3.023 1.00 96.06 197 ILE A CA 1
ATOM 1618 C C . ILE A 1 197 ? 0.211 16.582 4.478 1.00 96.06 197 ILE A C 1
ATOM 1620 O O . ILE A 1 197 ? -0.937 16.916 4.743 1.00 96.06 197 ILE A O 1
ATOM 1624 N N . ASP A 1 198 ? 1.083 16.250 5.432 1.00 95.00 198 ASP A N 1
ATOM 1625 C CA . ASP A 1 198 ? 0.747 16.260 6.854 1.00 95.00 198 ASP A CA 1
ATOM 1626 C C . ASP A 1 198 ? 0.341 17.661 7.332 1.00 95.00 198 ASP A C 1
ATOM 1628 O O . ASP A 1 198 ? -0.615 17.804 8.089 1.00 95.00 198 ASP A O 1
ATOM 1632 N N . GLU A 1 199 ? 1.021 18.709 6.870 1.00 95.50 199 GLU A N 1
ATOM 1633 C CA . GLU A 1 199 ? 0.628 20.088 7.159 1.00 95.50 199 GLU A CA 1
ATOM 1634 C C . GLU A 1 199 ? -0.731 20.447 6.542 1.00 95.50 199 GLU A C 1
ATOM 1636 O O . GLU A 1 199 ? -1.596 20.962 7.250 1.00 95.50 199 GLU A O 1
ATOM 1641 N N . CYS A 1 200 ? -0.956 20.112 5.266 1.00 96.44 200 CYS A N 1
ATOM 1642 C CA . CYS A 1 200 ? -2.244 20.320 4.604 1.00 96.44 200 CYS A CA 1
ATOM 1643 C C . CYS A 1 200 ? -3.372 19.609 5.361 1.00 96.44 200 CYS A C 1
ATOM 1645 O O . CYS A 1 200 ? -4.349 20.251 5.729 1.00 96.44 200 CYS A O 1
ATOM 1647 N N . ILE A 1 201 ? -3.233 18.308 5.644 1.00 95.81 201 ILE A N 1
ATOM 1648 C CA . ILE A 1 201 ? -4.260 17.521 6.340 1.00 95.81 201 ILE A CA 1
ATOM 1649 C C . ILE A 1 201 ? -4.478 18.026 7.775 1.00 95.81 201 ILE A C 1
ATOM 1651 O O . ILE A 1 201 ? -5.616 18.029 8.240 1.00 95.81 201 ILE A O 1
ATOM 1655 N N . ARG A 1 202 ? -3.440 18.513 8.469 1.00 94.12 202 ARG A N 1
ATOM 1656 C CA . ARG A 1 202 ? -3.604 19.159 9.782 1.00 94.12 202 ARG A CA 1
ATOM 1657 C C . ARG A 1 202 ? -4.474 20.413 9.682 1.00 94.12 202 ARG A C 1
ATOM 1659 O O . ARG A 1 202 ? -5.434 20.537 10.433 1.00 94.12 202 ARG A O 1
ATOM 1666 N N . GLN A 1 203 ? -4.220 21.278 8.700 1.00 94.12 203 GLN A N 1
ATOM 1667 C CA . GLN A 1 203 ? -5.072 22.448 8.450 1.00 94.12 203 GLN A CA 1
ATOM 1668 C C . GLN A 1 203 ? -6.508 22.039 8.081 1.00 94.12 203 GLN A C 1
ATOM 1670 O O . GLN A 1 203 ? -7.463 22.661 8.544 1.00 94.12 203 GLN A O 1
ATOM 1675 N N . MET A 1 204 ? -6.688 20.964 7.299 1.00 95.25 204 MET A N 1
ATOM 1676 C CA . MET A 1 204 ? -8.021 20.409 7.022 1.00 95.25 204 MET A CA 1
ATOM 1677 C C . MET A 1 204 ? -8.731 19.984 8.317 1.00 95.25 204 MET A C 1
ATOM 1679 O O . MET A 1 204 ? -9.922 20.255 8.477 1.00 95.25 204 MET A O 1
ATOM 1683 N N . ALA A 1 205 ? -8.012 19.341 9.245 1.00 91.56 205 ALA A N 1
ATOM 1684 C CA . ALA A 1 205 ? -8.539 18.918 10.541 1.00 91.56 205 ALA A CA 1
ATOM 1685 C C . ALA A 1 205 ? -8.970 20.117 11.403 1.00 91.56 205 ALA A C 1
ATOM 1687 O O . ALA A 1 205 ? -10.059 20.093 11.980 1.00 91.56 205 ALA A O 1
ATOM 1688 N N . ASP A 1 206 ? -8.168 21.186 11.428 1.00 90.62 206 ASP A N 1
ATOM 1689 C CA . ASP A 1 206 ? -8.472 22.419 12.162 1.00 90.62 206 ASP A CA 1
ATOM 1690 C C . ASP A 1 206 ? -9.748 23.091 11.638 1.00 90.62 206 ASP A C 1
ATOM 1692 O O . ASP A 1 206 ? -10.632 23.457 12.418 1.00 90.62 206 ASP A O 1
ATOM 1696 N N . ILE A 1 207 ? -9.881 23.210 10.311 1.00 92.25 207 ILE A N 1
ATOM 1697 C CA . ILE A 1 207 ? -11.075 23.775 9.664 1.00 92.25 207 ILE A CA 1
ATOM 1698 C C . ILE A 1 207 ? -12.294 22.894 9.957 1.00 92.25 207 ILE A C 1
ATOM 1700 O O . ILE A 1 207 ? -13.347 23.398 10.352 1.00 92.25 207 ILE A O 1
ATOM 1704 N N . LEU A 1 208 ? -12.151 21.569 9.838 1.00 90.94 208 LEU A N 1
ATOM 1705 C CA . LEU A 1 208 ? -13.220 20.620 10.142 1.00 90.94 208 LEU A CA 1
ATOM 1706 C C . LEU A 1 208 ? -13.669 20.724 11.608 1.00 90.94 208 LEU A C 1
ATOM 1708 O O . LEU A 1 208 ? -14.869 20.677 11.890 1.00 90.94 208 LEU A O 1
ATOM 1712 N N . GLY A 1 209 ? -12.733 20.906 12.543 1.00 87.12 209 GLY A N 1
ATOM 1713 C CA . GLY A 1 209 ? -13.002 21.066 13.974 1.00 87.12 209 GLY A CA 1
ATOM 1714 C C . GLY A 1 209 ? -13.792 22.332 14.327 1.00 87.12 209 GLY A C 1
ATOM 1715 O O . GLY A 1 209 ? -14.486 22.363 15.348 1.00 87.12 209 GLY A O 1
ATOM 1716 N N . GLN A 1 210 ? -13.743 23.359 13.474 1.00 86.56 210 GLN A N 1
ATOM 1717 C CA . GLN A 1 210 ? -14.515 24.596 13.632 1.00 86.56 210 GLN A CA 1
ATOM 1718 C C . GLN A 1 210 ? -15.963 24.467 13.144 1.00 86.56 210 GLN A C 1
ATOM 1720 O O . GLN A 1 210 ? -16.813 25.273 13.534 1.00 86.56 210 GLN A O 1
ATOM 1725 N N . VAL A 1 211 ? -16.277 23.445 12.341 1.00 85.31 211 VAL A N 1
ATOM 1726 C CA . VAL A 1 211 ? -17.631 23.226 11.828 1.00 85.31 211 VAL A CA 1
ATOM 1727 C C . VAL A 1 211 ? -18.576 22.875 12.977 1.00 85.31 211 VAL A C 1
ATOM 1729 O O . VAL A 1 211 ? -18.501 21.805 13.580 1.00 85.31 211 VAL A O 1
ATOM 1732 N N . ARG A 1 212 ? -19.528 23.772 13.250 1.00 74.25 212 ARG A N 1
ATOM 1733 C CA . ARG A 1 212 ? -20.643 23.549 14.181 1.00 74.25 212 ARG A CA 1
ATOM 1734 C C . ARG A 1 212 ? -21.969 23.597 13.427 1.00 74.25 212 ARG A C 1
ATOM 1736 O O . ARG A 1 212 ? -22.145 24.411 12.524 1.00 74.25 212 ARG A O 1
ATOM 1743 N N . GLY A 1 213 ? -22.923 22.749 13.805 1.00 63.00 213 GLY A N 1
ATOM 1744 C CA . GLY A 1 213 ? -24.306 22.860 13.333 1.00 63.00 213 GLY A CA 1
ATOM 1745 C C . GLY A 1 213 ? -25.084 21.540 13.355 1.00 63.00 213 GLY A C 1
ATOM 1746 O O . GLY A 1 213 ? -24.478 20.476 13.221 1.00 63.00 213 GLY A O 1
ATOM 1747 N N . PRO A 1 214 ? -26.420 21.587 13.516 1.00 53.84 214 PRO A N 1
ATOM 1748 C CA . PRO A 1 214 ? -27.267 20.401 13.458 1.00 53.84 214 PRO A CA 1
ATOM 1749 C C . PRO A 1 214 ? -27.290 19.841 12.029 1.00 53.84 214 PRO A C 1
ATOM 1751 O O . PRO A 1 214 ? -27.568 20.565 11.075 1.00 53.84 214 PRO A O 1
ATOM 1754 N N . GLY A 1 215 ? -27.017 18.543 11.877 1.00 53.03 215 GLY A N 1
ATOM 1755 C CA . GLY A 1 215 ? -27.005 17.826 10.593 1.00 53.03 215 GLY A CA 1
ATOM 1756 C C . GLY A 1 215 ? -28.392 17.576 9.984 1.00 53.03 215 GLY A C 1
ATOM 1757 O O . GLY A 1 215 ? -28.594 16.551 9.339 1.00 53.03 215 GLY A O 1
ATOM 1758 N N . ASN A 1 216 ? -29.367 18.462 10.207 1.00 48.75 216 ASN A N 1
ATOM 1759 C CA . ASN A 1 216 ? -30.729 18.259 9.720 1.00 48.75 216 ASN A CA 1
ATOM 1760 C C . ASN A 1 216 ? -30.819 18.490 8.205 1.00 48.75 216 ASN A C 1
ATOM 1762 O O . ASN A 1 216 ? -30.352 19.500 7.678 1.00 48.75 216 ASN A O 1
ATOM 1766 N N . ALA A 1 217 ? -31.478 17.553 7.523 1.00 50.94 217 ALA A N 1
ATOM 1767 C CA . ALA A 1 217 ? -31.618 17.442 6.073 1.00 50.94 217 ALA A CA 1
ATOM 1768 C C . ALA A 1 217 ? -32.561 18.493 5.440 1.00 50.94 217 ALA A C 1
ATOM 1770 O O . ALA A 1 217 ? -33.524 18.151 4.758 1.00 50.94 217 ALA A O 1
ATOM 1771 N N . SER A 1 218 ? -32.290 19.783 5.644 1.00 56.12 218 SER A N 1
ATOM 1772 C CA . SER A 1 218 ? -32.891 20.858 4.843 1.00 56.12 218 SER A CA 1
ATOM 1773 C C . SER A 1 218 ? -32.108 21.043 3.529 1.00 56.12 218 SER A C 1
ATOM 1775 O O . SER A 1 218 ? -30.885 20.877 3.531 1.00 56.12 218 SER A O 1
ATOM 1777 N N . PRO A 1 219 ? -32.739 21.430 2.404 1.00 56.41 219 PRO A N 1
ATOM 1778 C CA . PRO A 1 219 ? -32.032 21.786 1.168 1.00 56.41 219 PRO A CA 1
ATOM 1779 C C . PRO A 1 219 ? -30.929 22.841 1.379 1.00 56.41 219 PRO A C 1
ATOM 1781 O O . PRO A 1 219 ? -29.849 22.722 0.803 1.00 56.41 219 PRO A O 1
ATOM 1784 N N . ASN A 1 220 ? -31.147 23.798 2.292 1.00 58.22 220 ASN A N 1
ATOM 1785 C CA . ASN A 1 220 ? -30.150 24.809 2.673 1.00 58.22 220 ASN A CA 1
ATOM 1786 C C . ASN A 1 220 ? -28.948 24.213 3.432 1.00 58.22 220 ASN A C 1
ATOM 1788 O O . ASN A 1 220 ? -27.853 24.767 3.385 1.00 58.22 220 ASN A O 1
ATOM 1792 N N . ALA A 1 221 ? -29.119 23.067 4.099 1.00 62.34 221 ALA A N 1
ATOM 1793 C CA . ALA A 1 221 ? -28.036 22.383 4.801 1.00 62.34 221 ALA A CA 1
ATOM 1794 C C . ALA A 1 221 ? -27.096 21.639 3.837 1.00 62.34 221 ALA A C 1
ATOM 1796 O O . ALA A 1 221 ? -25.898 21.588 4.092 1.00 62.34 221 ALA A O 1
ATOM 1797 N N . ARG A 1 222 ? -27.594 21.117 2.703 1.00 63.41 222 ARG A N 1
ATOM 1798 C CA . ARG A 1 222 ? -26.740 20.469 1.683 1.00 63.41 222 ARG A CA 1
ATOM 1799 C C . ARG A 1 222 ? -25.811 21.462 0.988 1.00 63.41 222 ARG A C 1
ATOM 1801 O O . ARG A 1 222 ? -24.645 21.146 0.784 1.00 63.41 222 ARG A O 1
ATOM 1808 N N . ALA A 1 223 ? -26.313 22.656 0.671 1.00 64.56 223 ALA A N 1
ATOM 1809 C CA . ALA A 1 223 ? -25.491 23.734 0.122 1.00 64.56 223 ALA A CA 1
ATOM 1810 C C . ALA A 1 223 ? -24.405 24.178 1.120 1.00 64.56 223 ALA A C 1
ATOM 1812 O O . ALA A 1 223 ? -23.254 24.352 0.732 1.00 64.56 223 ALA A O 1
ATOM 1813 N N . SER A 1 224 ? -24.744 24.258 2.414 1.00 79.75 224 SER A N 1
ATOM 1814 C CA . SER A 1 224 ? -23.764 24.517 3.479 1.00 79.75 224 SER A CA 1
ATOM 1815 C C . SER A 1 224 ? -22.714 23.407 3.594 1.00 79.75 224 SER A C 1
ATOM 1817 O O . SER A 1 224 ? -21.542 23.724 3.732 1.00 79.75 224 SER A O 1
ATOM 1819 N N . VAL A 1 225 ? -23.091 22.126 3.502 1.00 83.69 225 VAL A N 1
ATOM 1820 C CA . VAL A 1 225 ? -22.133 21.003 3.557 1.00 83.69 225 VAL A CA 1
ATOM 1821 C C . VAL A 1 225 ? -21.170 21.018 2.369 1.00 83.69 225 VAL A C 1
ATOM 1823 O O . VAL A 1 225 ? -19.990 20.750 2.559 1.00 83.69 225 VAL A O 1
ATOM 1826 N N . ALA A 1 226 ? -21.646 21.355 1.167 1.00 86.50 226 ALA A N 1
ATOM 1827 C CA . ALA A 1 226 ? -20.780 21.490 -0.004 1.00 86.50 226 ALA A CA 1
ATOM 1828 C C . ALA A 1 226 ? -19.765 22.630 0.164 1.00 86.50 226 ALA A C 1
ATOM 1830 O O . ALA A 1 226 ? -18.570 22.415 -0.013 1.00 86.50 226 ALA A O 1
ATOM 1831 N N . GLN A 1 227 ? -20.221 23.804 0.608 1.00 88.19 227 GLN A N 1
ATOM 1832 C CA . GLN A 1 227 ? -19.343 24.942 0.888 1.00 88.19 227 GLN A CA 1
ATOM 1833 C C . GLN A 1 227 ? -18.324 24.639 2.003 1.00 88.19 227 GLN A C 1
ATOM 1835 O O . GLN A 1 227 ? -17.156 25.028 1.909 1.00 88.19 227 GLN A O 1
ATOM 1840 N N . ASP A 1 228 ? -18.755 23.940 3.056 1.00 90.12 228 ASP A N 1
ATOM 1841 C CA . ASP A 1 228 ? -17.878 23.513 4.146 1.00 90.12 228 ASP A CA 1
ATOM 1842 C C . ASP A 1 228 ? -16.838 22.494 3.638 1.00 90.12 228 ASP A C 1
ATOM 1844 O O . ASP A 1 228 ? -15.670 22.585 4.007 1.00 90.12 228 ASP A O 1
ATOM 1848 N N . ALA A 1 229 ? -17.221 21.567 2.751 1.00 92.50 229 ALA A N 1
ATOM 1849 C CA . ALA A 1 229 ? -16.300 20.607 2.138 1.00 92.50 229 ALA A CA 1
ATOM 1850 C C . ALA A 1 229 ? -15.251 21.281 1.249 1.00 92.50 229 ALA A C 1
ATOM 1852 O O . ALA A 1 229 ? -14.070 20.956 1.367 1.00 92.50 229 ALA A O 1
ATOM 1853 N N . ASP A 1 230 ? -15.646 22.257 0.431 1.00 92.56 230 ASP A N 1
ATOM 1854 C CA . ASP A 1 230 ? -14.706 23.043 -0.376 1.00 92.56 230 ASP A CA 1
ATOM 1855 C C . ASP A 1 230 ? -13.720 23.815 0.513 1.00 92.56 230 ASP A C 1
ATOM 1857 O O . ASP A 1 230 ? -12.517 23.848 0.248 1.00 92.56 230 ASP A O 1
ATOM 1861 N N . SER A 1 231 ? -14.215 24.389 1.615 1.00 92.88 231 SER A N 1
ATOM 1862 C CA . SER A 1 231 ? -13.387 25.115 2.585 1.00 92.88 231 SER A CA 1
ATOM 1863 C C . SER A 1 231 ? -12.395 24.190 3.292 1.00 92.88 231 SER A C 1
ATOM 1865 O O . SER A 1 231 ? -11.223 24.539 3.421 1.00 92.88 231 SER A O 1
ATOM 1867 N N . VAL A 1 232 ? -12.847 23.002 3.710 1.00 94.19 232 VAL A N 1
ATOM 1868 C CA . VAL A 1 232 ? -12.002 21.975 4.336 1.00 94.19 232 VAL A CA 1
ATOM 1869 C C . VAL A 1 232 ? -10.951 21.465 3.358 1.00 94.19 232 VAL A C 1
ATOM 1871 O O . VAL A 1 232 ? -9.818 21.270 3.767 1.00 94.19 232 VAL A O 1
ATOM 1874 N N . LEU A 1 233 ? -11.276 21.267 2.080 1.00 95.31 233 LEU A N 1
ATOM 1875 C CA . LEU A 1 233 ? -10.344 20.717 1.091 1.00 95.31 233 LEU A CA 1
ATOM 1876 C C . LEU A 1 233 ? -9.278 21.694 0.602 1.00 95.31 233 LEU A C 1
ATOM 1878 O O . LEU A 1 233 ? -8.234 21.254 0.115 1.00 95.31 233 LEU A O 1
ATOM 1882 N N . ARG A 1 234 ? -9.529 22.999 0.706 1.00 94.88 234 ARG A N 1
ATOM 1883 C CA . ARG A 1 234 ? -8.690 24.041 0.107 1.00 94.88 234 ARG A CA 1
ATOM 1884 C C . ARG A 1 234 ? -7.180 23.886 0.367 1.00 94.88 234 ARG A C 1
ATOM 1886 O O . ARG A 1 234 ? -6.447 23.904 -0.619 1.00 94.88 234 ARG A O 1
ATOM 1893 N N . PRO A 1 235 ? -6.690 23.636 1.602 1.00 95.62 235 PRO A N 1
ATOM 1894 C CA . PRO A 1 235 ? -5.251 23.484 1.854 1.00 95.62 235 PRO A CA 1
ATOM 1895 C C . PRO A 1 235 ? -4.598 22.353 1.052 1.00 95.62 235 PRO A C 1
ATOM 1897 O O . PRO A 1 235 ? -3.457 22.472 0.606 1.00 95.62 235 PRO A O 1
ATOM 1900 N N . LEU A 1 236 ? -5.317 21.243 0.869 1.00 95.75 236 LEU A N 1
ATOM 1901 C CA . LEU A 1 236 ? -4.842 20.104 0.091 1.00 95.75 236 LEU A CA 1
ATOM 1902 C C . LEU A 1 236 ? -4.963 20.369 -1.412 1.00 95.75 236 LEU A C 1
ATOM 1904 O O . LEU A 1 236 ? -4.051 20.027 -2.159 1.00 95.75 236 LEU A O 1
ATOM 1908 N N . MET A 1 237 ? -6.060 20.980 -1.862 1.00 93.69 237 MET A N 1
ATOM 1909 C CA . MET A 1 237 ? -6.282 21.256 -3.284 1.00 93.69 237 MET A CA 1
ATOM 1910 C C . MET A 1 237 ? -5.277 22.274 -3.826 1.00 93.69 237 MET A C 1
ATOM 1912 O O . MET A 1 237 ? -4.721 22.033 -4.889 1.00 93.69 237 MET A O 1
ATOM 1916 N N . ASP A 1 238 ? -4.952 23.328 -3.072 1.00 92.62 238 ASP A N 1
ATOM 1917 C CA . ASP A 1 238 ? -3.924 24.307 -3.457 1.00 92.62 238 ASP A CA 1
ATOM 1918 C C . ASP A 1 238 ? -2.542 23.637 -3.607 1.00 92.62 238 ASP A C 1
ATOM 1920 O O . ASP A 1 238 ? -1.779 23.928 -4.532 1.00 92.62 238 ASP A O 1
ATOM 1924 N N . PHE A 1 239 ? -2.223 22.680 -2.726 1.00 91.56 239 PHE A N 1
ATOM 1925 C CA . PHE A 1 239 ? -1.010 21.870 -2.836 1.00 91.56 239 PHE A CA 1
ATOM 1926 C C . PHE A 1 239 ? -1.035 20.947 -4.064 1.00 91.56 239 PHE A C 1
ATOM 1928 O O . PHE A 1 239 ? -0.030 20.836 -4.774 1.00 91.56 239 PHE A O 1
ATOM 1935 N N . LEU A 1 240 ? -2.152 20.261 -4.312 1.00 90.69 240 LEU A N 1
ATOM 1936 C CA . LEU A 1 240 ? -2.269 19.327 -5.428 1.00 90.69 240 LEU A CA 1
ATOM 1937 C C . LEU A 1 240 ? -2.293 20.054 -6.781 1.00 90.69 240 LEU A C 1
ATOM 1939 O O . LEU A 1 240 ? -1.690 19.549 -7.722 1.00 90.69 240 LEU A O 1
ATOM 1943 N N . ASP A 1 241 ? -2.900 21.235 -6.887 1.00 88.62 241 ASP A N 1
ATOM 1944 C CA . ASP A 1 241 ? -3.055 21.962 -8.155 1.00 88.62 241 ASP A CA 1
ATOM 1945 C C . ASP A 1 241 ? -1.730 22.404 -8.768 1.00 88.62 241 ASP A C 1
ATOM 1947 O O . ASP A 1 241 ? -1.472 22.144 -9.948 1.00 88.62 241 ASP A O 1
ATOM 1951 N N . GLY A 1 242 ? -0.825 22.943 -7.948 1.00 84.31 242 GLY A N 1
ATOM 1952 C CA . GLY A 1 242 ? 0.522 23.283 -8.406 1.00 84.31 242 GLY A CA 1
ATOM 1953 C C . GLY A 1 242 ? 1.332 22.052 -8.829 1.00 84.31 242 GLY A C 1
ATOM 1954 O O . GLY A 1 242 ? 1.958 22.043 -9.890 1.00 84.31 242 GLY A O 1
ATOM 1955 N N . ASN A 1 243 ? 1.302 20.985 -8.025 1.00 87.81 243 ASN A N 1
ATOM 1956 C CA . ASN A 1 243 ? 2.157 19.815 -8.246 1.00 87.81 243 ASN A CA 1
ATOM 1957 C C . ASN A 1 243 ? 1.632 18.882 -9.348 1.00 87.81 243 ASN A C 1
ATOM 1959 O O . ASN A 1 243 ? 2.404 18.435 -10.192 1.00 87.81 243 ASN A O 1
ATOM 1963 N N . LEU A 1 244 ? 0.332 18.575 -9.373 1.00 87.88 244 LEU A N 1
ATOM 1964 C CA . LEU A 1 244 ? -0.234 17.644 -10.355 1.00 87.88 244 LEU A CA 1
ATOM 1965 C C . LEU A 1 244 ? -0.206 18.223 -11.768 1.00 87.88 244 LEU A C 1
ATOM 1967 O O . LEU A 1 244 ? 0.085 17.486 -12.712 1.00 87.88 244 LEU A O 1
ATOM 1971 N N . THR A 1 245 ? -0.444 19.530 -11.913 1.00 88.31 245 THR A N 1
ATOM 1972 C CA . THR A 1 245 ? -0.304 20.222 -13.200 1.00 88.31 245 THR A CA 1
ATOM 1973 C C . THR A 1 245 ? 1.131 20.124 -13.703 1.00 88.31 245 THR A C 1
ATOM 1975 O O . THR A 1 245 ? 1.357 19.743 -14.851 1.00 88.31 245 THR A O 1
ATOM 1978 N N . LEU A 1 246 ? 2.114 20.367 -12.829 1.00 90.69 246 LEU A N 1
ATOM 1979 C CA . LEU A 1 246 ? 3.518 20.179 -13.168 1.00 90.69 246 LEU A CA 1
ATOM 1980 C C . LEU A 1 246 ? 3.796 18.734 -13.599 1.00 90.69 246 LEU A C 1
ATOM 1982 O O . LEU A 1 246 ? 4.320 18.522 -14.692 1.00 90.69 246 LEU A O 1
ATOM 1986 N N . PHE A 1 247 ? 3.420 17.735 -12.798 1.00 93.00 247 PHE A N 1
ATOM 1987 C CA . PHE A 1 247 ? 3.687 16.328 -13.115 1.00 93.00 247 PHE A CA 1
ATOM 1988 C C . PHE A 1 247 ? 3.042 15.898 -14.431 1.00 93.00 247 PHE A C 1
ATOM 1990 O O . PHE A 1 247 ? 3.661 15.158 -15.189 1.00 93.00 247 PHE A O 1
ATOM 1997 N N . ALA A 1 248 ? 1.847 16.395 -14.753 1.00 90.81 248 ALA A N 1
ATOM 1998 C CA . ALA A 1 248 ? 1.204 16.121 -16.034 1.00 90.81 248 ALA A CA 1
ATOM 1999 C C . ALA A 1 248 ? 2.007 16.650 -17.237 1.00 90.81 248 ALA A C 1
ATOM 2001 O O . ALA A 1 248 ? 1.921 16.072 -18.318 1.00 90.81 248 ALA A O 1
ATOM 2002 N N . THR A 1 249 ? 2.798 17.714 -17.051 1.00 90.62 249 THR A N 1
ATOM 2003 C CA . THR A 1 249 ? 3.663 18.274 -18.105 1.00 90.62 249 THR A CA 1
ATOM 2004 C C . THR A 1 249 ? 5.023 17.589 -18.210 1.00 90.62 249 THR A C 1
ATOM 2006 O O . THR A 1 249 ? 5.540 17.447 -19.315 1.00 90.62 249 THR A O 1
ATOM 2009 N N . VAL A 1 250 ? 5.615 17.167 -17.086 1.00 92.56 250 VAL A N 1
ATOM 2010 C CA . VAL A 1 250 ? 7.003 16.670 -17.064 1.00 92.56 250 VAL A CA 1
ATOM 2011 C C . VAL A 1 250 ? 7.126 15.151 -17.017 1.00 92.56 250 VAL A C 1
ATOM 2013 O O . VAL A 1 250 ? 8.188 14.631 -17.342 1.00 92.56 250 VAL A O 1
ATOM 2016 N N . CYS A 1 251 ? 6.089 14.417 -16.613 1.00 94.81 251 CYS A N 1
ATOM 2017 C CA . CYS A 1 251 ? 6.142 12.959 -16.504 1.00 94.81 251 CYS A CA 1
ATOM 2018 C C . CYS A 1 251 ? 5.650 12.270 -17.778 1.00 94.81 251 CYS A C 1
ATOM 2020 O O . CYS A 1 251 ? 4.616 12.619 -18.346 1.00 94.81 251 CYS A O 1
ATOM 2022 N N . GLU A 1 252 ? 6.322 11.187 -18.162 1.00 94.38 252 GLU A N 1
ATOM 2023 C CA . GLU A 1 252 ? 5.762 10.218 -19.100 1.00 94.38 252 GLU A CA 1
ATOM 2024 C C . GLU A 1 252 ? 4.517 9.546 -18.483 1.00 94.38 252 GLU A C 1
ATOM 2026 O O . GLU A 1 252 ? 4.361 9.445 -17.265 1.00 94.38 252 GLU A O 1
ATOM 2031 N N . LYS A 1 253 ? 3.574 9.100 -19.321 1.00 93.81 253 LYS A N 1
ATOM 2032 C CA . LYS A 1 253 ? 2.245 8.634 -18.885 1.00 93.81 253 LYS A CA 1
ATOM 2033 C C . LYS A 1 253 ? 2.288 7.492 -17.861 1.00 93.81 253 LYS A C 1
ATOM 2035 O O . LYS A 1 253 ? 1.419 7.418 -16.987 1.00 93.81 253 LYS A O 1
ATOM 2040 N N . THR A 1 254 ? 3.240 6.572 -17.983 1.00 94.38 254 THR A N 1
ATOM 2041 C CA . THR A 1 254 ? 3.436 5.459 -17.045 1.00 94.38 254 THR A CA 1
ATOM 2042 C C . THR A 1 254 ? 3.998 5.965 -15.723 1.00 94.38 254 THR A C 1
ATOM 2044 O O . THR A 1 254 ? 3.505 5.559 -14.670 1.00 94.38 254 THR A O 1
ATOM 2047 N N . VAL A 1 255 ? 4.965 6.883 -15.779 1.00 97.06 255 VAL A N 1
ATOM 2048 C CA . VAL A 1 255 ? 5.553 7.553 -14.609 1.00 97.06 255 VAL A CA 1
ATOM 2049 C C . VAL A 1 255 ? 4.499 8.359 -13.851 1.00 97.06 255 VAL A C 1
ATOM 2051 O O . VAL A 1 255 ? 4.303 8.130 -12.658 1.00 97.06 255 VAL A O 1
ATOM 2054 N N . LEU A 1 256 ? 3.734 9.209 -14.545 1.00 95.94 256 LEU A N 1
ATOM 2055 C CA . LEU A 1 256 ? 2.666 10.026 -13.960 1.00 95.94 256 LEU A CA 1
ATOM 2056 C C . LEU A 1 256 ? 1.685 9.170 -13.157 1.00 95.94 256 LEU A C 1
ATOM 2058 O O . LEU A 1 256 ? 1.360 9.483 -12.017 1.00 95.94 256 LEU A O 1
ATOM 2062 N N . LYS A 1 257 ? 1.243 8.043 -13.725 1.00 95.50 257 LYS A N 1
ATOM 2063 C CA . LYS A 1 257 ? 0.312 7.138 -13.041 1.00 95.50 257 LYS A CA 1
ATOM 2064 C C . LYS A 1 257 ? 0.888 6.540 -11.763 1.00 95.50 257 LYS A C 1
ATOM 2066 O O . LYS A 1 257 ? 0.113 6.290 -10.847 1.00 95.50 257 LYS A O 1
ATOM 2071 N N . ARG A 1 258 ? 2.194 6.274 -11.691 1.00 96.31 258 ARG A N 1
ATOM 2072 C CA . ARG A 1 258 ? 2.824 5.751 -10.467 1.00 96.31 258 ARG A CA 1
ATOM 2073 C C . ARG A 1 258 ? 2.945 6.830 -9.405 1.00 96.31 258 ARG A C 1
ATOM 2075 O O . ARG A 1 258 ? 2.528 6.598 -8.278 1.00 96.31 258 ARG A O 1
ATOM 2082 N N . VAL A 1 259 ? 3.382 8.027 -9.794 1.00 95.69 259 VAL A N 1
ATOM 2083 C CA . VAL A 1 259 ? 3.430 9.190 -8.896 1.00 95.69 259 VAL A CA 1
ATOM 2084 C C . VAL A 1 259 ? 2.043 9.485 -8.318 1.00 95.69 259 VAL A C 1
ATOM 2086 O O . VAL A 1 259 ? 1.896 9.620 -7.108 1.00 95.69 259 VAL A O 1
ATOM 2089 N N . LEU A 1 260 ? 0.999 9.494 -9.154 1.00 95.88 260 LEU A N 1
ATOM 2090 C CA . LEU A 1 260 ? -0.377 9.704 -8.699 1.00 95.88 260 LEU A CA 1
ATOM 2091 C C . LEU A 1 260 ? -0.861 8.616 -7.732 1.00 95.88 260 LEU A C 1
ATOM 2093 O O . LEU A 1 260 ? -1.577 8.935 -6.789 1.00 95.88 260 LEU A O 1
ATOM 2097 N N . LYS A 1 261 ? -0.493 7.345 -7.947 1.00 95.88 261 LYS A N 1
ATOM 2098 C CA . LYS A 1 261 ? -0.839 6.252 -7.020 1.00 95.88 261 LYS A CA 1
ATOM 2099 C C . LYS A 1 261 ? -0.188 6.444 -5.654 1.00 95.88 261 LYS A C 1
ATOM 2101 O O . LYS A 1 261 ? -0.861 6.259 -4.646 1.00 95.88 261 LYS A O 1
ATOM 2106 N N . GLU A 1 262 ? 1.082 6.836 -5.625 1.00 95.56 262 GLU A N 1
ATOM 2107 C CA . GLU A 1 262 ? 1.797 7.069 -4.369 1.00 95.56 262 GLU A CA 1
ATOM 2108 C C . GLU A 1 262 ? 1.281 8.308 -3.641 1.00 95.56 262 GLU A C 1
ATOM 2110 O O . GLU A 1 262 ? 1.037 8.247 -2.440 1.00 95.56 262 GLU A O 1
ATOM 2115 N N . LEU A 1 263 ? 1.006 9.401 -4.355 1.00 95.38 263 LEU A N 1
ATOM 2116 C CA . LEU A 1 263 ? 0.371 10.580 -3.762 1.00 95.38 263 LEU A CA 1
ATOM 2117 C C . LEU A 1 263 ? -1.024 10.262 -3.219 1.00 95.38 263 LEU A C 1
ATOM 2119 O O . LEU A 1 263 ? -1.344 10.670 -2.108 1.00 95.38 263 LEU A O 1
ATOM 2123 N N . TRP A 1 264 ? -1.835 9.501 -3.959 1.00 96.31 264 TRP A N 1
ATOM 2124 C CA . TRP A 1 264 ? -3.134 9.024 -3.483 1.00 96.31 264 TRP A CA 1
ATOM 2125 C C . TRP A 1 264 ? -2.988 8.231 -2.183 1.00 96.31 264 TRP A C 1
ATOM 2127 O O . TRP A 1 264 ? -3.650 8.548 -1.198 1.00 96.31 264 TRP A O 1
ATOM 2137 N N . ARG A 1 265 ? -2.077 7.249 -2.158 1.00 96.12 265 ARG A N 1
ATOM 2138 C CA . ARG A 1 265 ? -1.784 6.439 -0.970 1.00 96.12 265 ARG A CA 1
ATOM 2139 C C . ARG A 1 265 ? -1.382 7.320 0.213 1.00 96.12 265 ARG A C 1
ATOM 2141 O O . ARG A 1 265 ? -1.912 7.132 1.304 1.00 96.12 265 ARG A O 1
ATOM 2148 N N . VAL A 1 266 ? -0.471 8.275 0.018 1.00 95.81 266 VAL A N 1
ATOM 2149 C CA . VAL A 1 266 ? -0.024 9.183 1.087 1.00 95.81 266 VAL A CA 1
ATOM 2150 C C . VAL A 1 266 ? -1.187 10.040 1.591 1.00 95.81 266 VAL A C 1
ATOM 2152 O O . VAL A 1 266 ? -1.420 10.074 2.793 1.00 95.81 266 VAL A O 1
ATOM 2155 N N . VAL A 1 267 ? -1.974 10.659 0.705 1.00 96.38 267 VAL A N 1
ATOM 2156 C CA . VAL A 1 267 ? -3.131 11.484 1.097 1.00 96.38 267 VAL A CA 1
ATOM 2157 C C . VAL A 1 267 ? -4.157 10.670 1.890 1.00 96.38 267 VAL A C 1
ATOM 2159 O O . VAL A 1 267 ? -4.552 11.099 2.973 1.00 96.38 267 VAL A O 1
ATOM 2162 N N . MET A 1 268 ? -4.563 9.493 1.399 1.00 95.81 268 MET A N 1
ATOM 2163 C CA . ME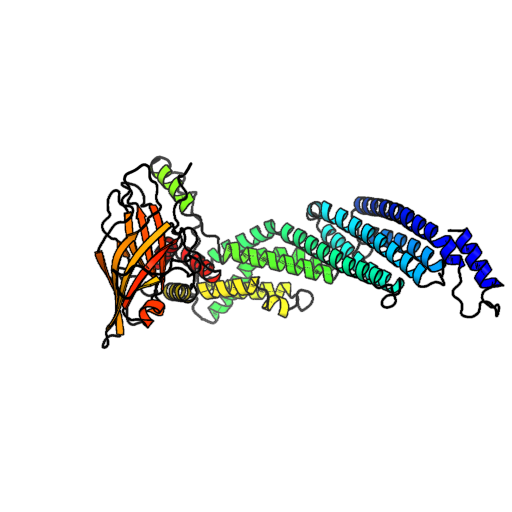T A 1 268 ? -5.565 8.657 2.074 1.00 95.81 268 MET A CA 1
ATOM 2164 C C . MET A 1 268 ? -5.075 8.189 3.451 1.00 95.81 268 MET A C 1
ATOM 2166 O O . MET A 1 268 ? -5.762 8.398 4.448 1.00 95.81 268 MET A O 1
ATOM 2170 N N . ASN A 1 269 ? -3.857 7.642 3.534 1.00 93.38 269 ASN A N 1
ATOM 2171 C CA . ASN A 1 269 ? -3.294 7.172 4.804 1.00 93.38 269 ASN A CA 1
ATOM 2172 C C . ASN A 1 269 ? -3.097 8.311 5.810 1.00 93.38 269 ASN A C 1
ATOM 2174 O O . ASN A 1 269 ? -3.310 8.137 7.010 1.00 93.38 269 ASN A O 1
ATOM 2178 N N . THR A 1 270 ? -2.711 9.493 5.333 1.00 94.44 270 THR A N 1
ATOM 2179 C CA . THR A 1 270 ? -2.561 10.669 6.184 1.00 94.44 270 THR A CA 1
ATOM 2180 C C . THR A 1 270 ? -3.913 11.169 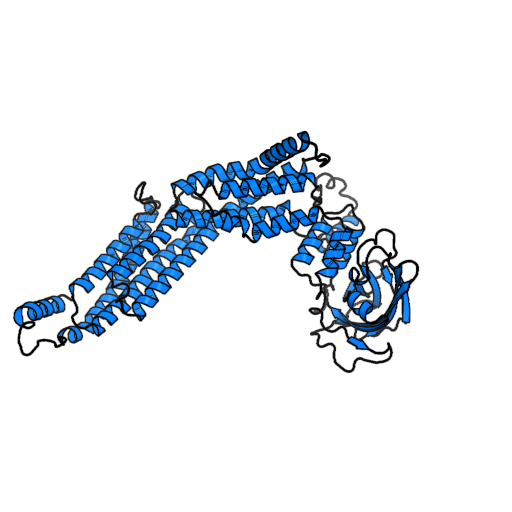6.706 1.00 94.44 270 THR A C 1
ATOM 2182 O O . THR A 1 270 ? -4.025 11.469 7.896 1.00 94.44 270 THR A O 1
ATOM 2185 N N . MET A 1 271 ? -4.951 11.218 5.861 1.00 94.25 271 MET A N 1
ATOM 2186 C CA . MET A 1 271 ? -6.318 11.549 6.288 1.00 94.25 271 MET A CA 1
ATOM 2187 C C . MET A 1 271 ? -6.855 10.541 7.305 1.00 94.25 271 MET A C 1
ATOM 2189 O O . MET A 1 271 ? -7.457 10.941 8.304 1.00 94.25 271 MET A O 1
ATOM 2193 N N . GLU A 1 272 ? -6.602 9.249 7.086 1.00 90.94 272 GLU A N 1
ATOM 2194 C CA . GLU A 1 272 ? -6.995 8.199 8.021 1.00 90.94 272 GLU A CA 1
ATOM 2195 C C . GLU A 1 272 ? -6.301 8.406 9.363 1.00 90.94 272 GLU A C 1
ATOM 2197 O O . GLU A 1 272 ? -6.964 8.562 10.379 1.00 90.94 272 GLU A O 1
ATOM 2202 N N . ARG A 1 273 ? -4.973 8.513 9.377 1.00 90.06 273 ARG A N 1
ATOM 2203 C CA . ARG A 1 273 ? -4.196 8.624 10.615 1.00 90.06 273 ARG A CA 1
ATOM 2204 C C . ARG A 1 273 ? -4.449 9.911 11.401 1.00 90.06 273 ARG A C 1
ATOM 2206 O O . ARG A 1 273 ? -4.276 9.892 12.613 1.00 90.06 273 ARG A O 1
ATOM 2213 N N . MET A 1 274 ? -4.768 11.033 10.754 1.00 89.25 274 MET A N 1
ATOM 2214 C CA . MET A 1 274 ? -4.860 12.328 11.449 1.00 89.25 274 MET A CA 1
ATOM 2215 C C . MET A 1 274 ? -6.281 12.815 11.706 1.00 89.25 274 MET A C 1
ATOM 2217 O O . MET A 1 274 ? -6.490 13.519 12.689 1.00 89.25 274 MET A O 1
ATOM 2221 N N . ILE A 1 275 ? -7.248 12.454 10.859 1.00 89.44 275 ILE A N 1
ATOM 2222 C CA . ILE A 1 275 ? -8.628 12.937 10.991 1.00 89.44 275 ILE A CA 1
ATOM 2223 C C . ILE A 1 275 ? -9.559 11.807 11.428 1.00 89.44 275 ILE A C 1
ATOM 2225 O O . ILE A 1 275 ? -10.307 11.970 12.387 1.00 89.44 275 ILE A O 1
ATOM 2229 N N . VAL A 1 276 ? -9.536 10.672 10.722 1.00 88.12 276 VAL A N 1
ATOM 2230 C CA . VAL A 1 276 ? -10.583 9.644 10.863 1.00 88.12 276 VAL A CA 1
ATOM 2231 C C . VAL A 1 276 ? -10.253 8.594 11.921 1.00 88.12 276 VAL A C 1
ATOM 2233 O O . VAL A 1 276 ? -11.137 8.131 12.612 1.00 88.12 276 VAL A O 1
ATOM 2236 N N . LEU A 1 277 ? -9.008 8.176 12.082 1.00 85.25 277 LEU A N 1
ATOM 2237 C CA . LEU A 1 277 ? -8.585 7.162 13.049 1.00 85.25 277 LEU A CA 1
ATOM 2238 C C . LEU A 1 277 ? -7.262 7.583 13.700 1.00 85.25 277 LEU A C 1
ATOM 2240 O O . LEU A 1 277 ? -6.245 6.901 13.518 1.00 85.25 277 LEU A O 1
ATOM 2244 N N . PRO A 1 278 ? -7.257 8.686 14.477 1.00 82.00 278 PRO A N 1
ATOM 2245 C CA . PRO A 1 278 ? -6.091 9.080 15.250 1.00 82.00 278 PRO A CA 1
ATOM 2246 C C . PRO A 1 278 ? -5.606 7.935 16.149 1.00 82.00 278 PRO A C 1
ATOM 2248 O O . PRO A 1 278 ? -6.421 7.161 16.671 1.00 82.00 278 PRO A O 1
ATOM 2251 N N . PRO A 1 279 ? -4.280 7.788 16.328 1.00 74.19 279 PRO A N 1
ATOM 2252 C CA . PRO A 1 279 ? -3.729 6.751 17.185 1.00 74.19 279 PRO A CA 1
ATOM 2253 C C . PRO A 1 279 ? -4.263 6.894 18.614 1.00 74.19 279 PRO A C 1
ATOM 2255 O O . PRO A 1 279 ? -4.475 8.003 19.110 1.00 74.19 279 PRO A O 1
ATOM 2258 N N . LEU A 1 280 ? -4.464 5.756 19.285 1.00 66.19 280 LEU A N 1
ATOM 2259 C CA . LEU A 1 280 ? -4.784 5.733 20.709 1.00 66.19 280 LEU A CA 1
ATOM 2260 C C . LEU A 1 280 ? -3.622 6.405 21.450 1.00 66.19 280 LEU A C 1
ATOM 2262 O O . LEU A 1 280 ? -2.486 5.946 21.359 1.00 66.19 280 LEU A O 1
ATOM 2266 N N . THR A 1 281 ? -3.878 7.511 22.145 1.00 57.72 281 THR A N 1
ATOM 2267 C CA . THR A 1 281 ? -2.869 8.099 23.026 1.00 57.72 281 THR A CA 1
ATOM 2268 C C . THR A 1 281 ? -2.635 7.129 24.183 1.00 57.72 281 THR A C 1
ATOM 2270 O O . THR A 1 281 ? -3.590 6.734 24.853 1.00 57.72 281 THR A O 1
ATOM 2273 N N . ASP A 1 282 ? -1.383 6.713 24.410 1.00 45.41 282 ASP A N 1
ATOM 2274 C CA . ASP A 1 282 ? -1.020 5.831 25.525 1.00 45.41 282 ASP A CA 1
ATOM 2275 C C . ASP A 1 282 ? -1.385 6.510 26.855 1.00 45.41 282 ASP A C 1
ATOM 2277 O O . ASP A 1 282 ? -0.666 7.353 27.409 1.00 45.41 282 ASP A O 1
ATOM 2281 N N . GLN A 1 283 ? -2.551 6.146 27.389 1.00 44.22 283 GLN A N 1
ATOM 2282 C CA . GLN A 1 283 ? -3.007 6.606 28.698 1.00 44.22 283 GLN A CA 1
ATOM 2283 C C . GLN A 1 283 ? -2.098 6.078 29.820 1.00 44.22 283 GLN A C 1
ATOM 2285 O O . GLN A 1 283 ? -2.026 6.694 30.881 1.00 44.22 283 GLN A O 1
ATOM 2290 N N . THR A 1 284 ? -1.340 5.008 29.569 1.00 41.47 284 THR A N 1
ATOM 2291 C CA . THR A 1 284 ? -0.367 4.404 30.490 1.00 41.47 284 THR A CA 1
ATOM 2292 C C . THR A 1 284 ? 0.860 5.288 30.723 1.00 41.47 284 THR A C 1
ATOM 2294 O O . THR A 1 284 ? 1.234 5.514 31.872 1.00 41.47 284 THR A O 1
ATOM 2297 N N . GLY A 1 285 ? 1.447 5.871 29.672 1.00 35.91 285 GLY A N 1
ATOM 2298 C CA . GLY A 1 285 ? 2.590 6.785 29.818 1.00 35.91 285 GLY A CA 1
ATOM 2299 C C . GLY A 1 285 ? 2.203 8.130 30.443 1.00 35.91 285 GLY A C 1
ATOM 2300 O O . GLY A 1 285 ? 2.942 8.699 31.245 1.00 35.91 285 GLY A O 1
ATOM 2301 N N . THR A 1 286 ? 1.003 8.622 30.129 1.00 37.62 286 THR A N 1
ATOM 2302 C CA . THR A 1 286 ? 0.567 9.957 30.565 1.00 37.62 286 THR A CA 1
ATOM 2303 C C . THR A 1 286 ? 0.051 9.967 32.008 1.00 37.62 286 THR A C 1
ATOM 2305 O O . THR A 1 286 ? 0.227 10.967 32.704 1.00 37.62 286 THR A O 1
ATOM 2308 N N . GLN A 1 287 ? -0.548 8.873 32.505 1.00 36.12 287 GLN A N 1
ATOM 2309 C CA . GLN A 1 287 ? -0.993 8.797 33.903 1.00 36.12 287 GLN A CA 1
ATOM 2310 C C . GLN A 1 287 ? 0.162 8.726 34.906 1.00 36.12 287 GLN A C 1
ATOM 2312 O O . GLN A 1 287 ? 0.075 9.394 35.934 1.00 36.12 287 GLN A O 1
ATOM 2317 N N . LEU A 1 288 ? 1.250 8.006 34.602 1.00 34.12 288 LEU A N 1
ATOM 2318 C CA . LEU A 1 288 ? 2.429 7.931 35.480 1.00 34.12 288 LEU A CA 1
ATOM 2319 C C . LEU A 1 288 ? 3.105 9.301 35.657 1.00 34.12 288 LEU A C 1
ATOM 2321 O O . LEU A 1 288 ? 3.511 9.672 36.760 1.00 34.12 288 LEU A O 1
ATOM 2325 N N . ILE A 1 289 ? 3.150 10.099 34.587 1.00 38.03 289 ILE A N 1
ATOM 2326 C CA . ILE A 1 289 ? 3.660 11.476 34.632 1.00 38.03 289 ILE A CA 1
ATOM 2327 C C . ILE A 1 289 ? 2.694 12.383 35.414 1.00 38.03 289 ILE A C 1
ATOM 2329 O O . ILE A 1 289 ? 3.132 13.235 36.186 1.00 38.03 289 ILE A O 1
ATOM 2333 N N . PHE A 1 290 ? 1.377 12.186 35.282 1.00 29.14 290 PHE A N 1
ATOM 2334 C CA . PHE A 1 290 ? 0.381 13.003 35.983 1.00 29.14 290 PHE A CA 1
ATOM 2335 C C . PHE A 1 290 ? 0.269 12.671 37.478 1.00 29.14 290 PHE A C 1
ATOM 2337 O O . PHE A 1 290 ? 0.035 13.579 38.272 1.00 29.14 290 PHE A O 1
ATOM 2344 N N . SER A 1 291 ? 0.467 11.413 37.891 1.00 34.84 291 SER A N 1
ATOM 2345 C CA . SER A 1 291 ? 0.544 11.043 39.312 1.00 34.84 291 SER A CA 1
ATOM 2346 C C . SER A 1 291 ? 1.784 11.632 39.979 1.00 34.84 291 SER A C 1
ATOM 2348 O O . SER A 1 291 ? 1.684 12.121 41.100 1.00 34.84 291 SER A O 1
ATOM 2350 N N . ALA A 1 292 ? 2.915 11.684 39.266 1.00 35.06 292 ALA A N 1
ATOM 2351 C CA . ALA A 1 292 ? 4.118 12.371 39.734 1.00 35.06 292 ALA A CA 1
ATOM 2352 C C . ALA A 1 292 ? 3.945 13.905 39.769 1.00 35.06 292 ALA A C 1
ATOM 2354 O O . ALA A 1 292 ? 4.443 14.566 40.675 1.00 35.06 292 ALA A O 1
ATOM 2355 N N . ALA A 1 293 ? 3.194 14.487 38.828 1.00 38.00 293 ALA A N 1
ATOM 2356 C CA . ALA A 1 293 ? 2.912 15.925 38.804 1.00 38.00 293 ALA A CA 1
ATOM 2357 C C . ALA A 1 293 ? 1.850 16.362 39.832 1.00 38.00 293 ALA A C 1
ATOM 2359 O O . ALA A 1 293 ? 1.861 17.510 40.272 1.00 38.00 293 ALA A O 1
ATOM 2360 N N . LYS A 1 294 ? 0.946 15.466 40.255 1.00 40.53 294 LYS A N 1
ATOM 2361 C CA . LYS A 1 294 ? -0.060 15.749 41.296 1.00 40.53 294 LYS A CA 1
ATOM 2362 C C . LYS A 1 294 ? 0.566 15.909 42.691 1.00 40.53 294 LYS A C 1
ATOM 2364 O O . LYS A 1 294 ? -0.004 16.617 43.515 1.00 40.53 294 LYS A O 1
ATOM 2369 N N . GLU A 1 295 ? 1.748 15.331 42.911 1.00 44.38 295 GLU A N 1
ATOM 2370 C CA . GLU A 1 295 ? 2.613 15.563 44.085 1.00 44.38 295 GLU A CA 1
ATOM 2371 C C . GLU A 1 295 ? 3.336 16.930 44.033 1.00 44.38 295 GLU A C 1
ATOM 2373 O O . GLU A 1 295 ? 3.821 17.425 45.046 1.00 44.38 295 GLU A O 1
ATOM 2378 N N . LEU A 1 296 ? 3.367 17.598 42.873 1.00 42.31 296 LEU A N 1
ATOM 2379 C CA . LEU A 1 296 ? 3.976 18.918 42.675 1.00 42.31 296 LEU A CA 1
ATOM 2380 C C . LEU A 1 296 ? 2.889 19.986 42.479 1.00 42.31 296 LEU A C 1
ATOM 2382 O O . LEU A 1 296 ? 2.720 20.571 41.408 1.00 42.31 296 LEU A O 1
ATOM 2386 N N . SER A 1 297 ? 2.150 20.280 43.549 1.00 42.12 297 SER A N 1
ATOM 2387 C CA . SER A 1 297 ? 1.030 21.234 43.609 1.00 42.12 297 SER A CA 1
ATOM 2388 C C . SER A 1 297 ? 1.403 22.723 43.429 1.00 42.12 297 SER A C 1
ATOM 2390 O O . SER A 1 297 ? 0.725 23.592 43.976 1.00 42.12 297 SER A O 1
ATOM 2392 N N . HIS A 1 298 ? 2.462 23.055 42.680 1.00 45.81 298 HIS A N 1
ATOM 2393 C CA . HIS A 1 298 ? 2.986 24.426 42.562 1.00 45.81 298 HIS A CA 1
ATOM 2394 C C . HIS A 1 298 ? 3.094 25.003 41.140 1.00 45.81 298 HIS A C 1
ATOM 2396 O O . HIS A 1 298 ? 3.538 26.139 40.986 1.00 45.81 298 HIS A O 1
ATOM 2402 N N . LEU A 1 299 ? 2.619 24.315 40.097 1.00 39.91 299 LEU A N 1
ATOM 2403 C CA . LEU A 1 299 ? 2.634 24.845 38.721 1.00 39.91 299 LEU A CA 1
ATOM 2404 C C . LEU A 1 299 ? 1.223 25.054 38.153 1.00 39.91 299 LEU A C 1
ATOM 2406 O O . LEU A 1 299 ? 0.853 24.521 37.111 1.00 39.91 299 LEU A O 1
ATOM 2410 N N . SER A 1 300 ? 0.434 25.908 38.809 1.00 40.25 300 SER A N 1
ATOM 2411 C CA . SER A 1 300 ? -0.887 26.348 38.326 1.00 40.25 300 SER A CA 1
ATOM 2412 C C . SER A 1 300 ? -0.844 27.199 37.044 1.00 40.25 300 SER A C 1
ATOM 2414 O O . SER A 1 300 ? -1.893 27.471 36.471 1.00 40.25 300 SER A O 1
ATOM 2416 N N . LYS A 1 301 ? 0.343 27.588 36.553 1.00 39.94 301 LYS A N 1
ATOM 2417 C CA . LYS A 1 301 ? 0.521 28.458 35.371 1.00 39.94 301 LYS A CA 1
ATOM 2418 C C . LYS A 1 301 ? 0.786 27.728 34.045 1.00 39.94 301 LYS A C 1
ATOM 2420 O O . LYS A 1 301 ? 0.768 28.369 33.002 1.00 39.94 301 LYS A O 1
ATOM 2425 N N . LEU A 1 302 ? 0.995 26.408 34.058 1.00 33.81 302 LEU A N 1
ATOM 2426 C CA . LEU A 1 302 ? 1.151 25.598 32.832 1.00 33.81 302 LEU A CA 1
ATOM 2427 C C . LEU A 1 302 ? -0.168 24.985 32.333 1.00 33.81 302 LEU A C 1
ATOM 2429 O O . LEU A 1 302 ? -0.215 24.427 31.240 1.00 33.81 302 LEU A O 1
ATOM 2433 N N . LYS A 1 303 ? -1.256 25.120 33.102 1.00 35.41 303 LYS A N 1
ATOM 2434 C CA . LYS A 1 303 ? -2.560 24.533 32.766 1.00 35.41 303 LYS A CA 1
ATOM 2435 C C . LYS A 1 303 ? -3.236 25.205 31.561 1.00 35.41 303 LYS A C 1
ATOM 2437 O O . LYS A 1 303 ? -3.944 24.524 30.831 1.00 35.41 303 LYS A O 1
ATOM 2442 N N . ASP A 1 304 ? -2.961 26.487 31.313 1.00 30.12 304 ASP A N 1
ATOM 2443 C CA . ASP A 1 304 ? -3.618 27.254 30.241 1.00 30.12 304 ASP A CA 1
ATOM 2444 C C . ASP A 1 304 ? -2.971 27.082 28.852 1.00 30.12 304 ASP A C 1
ATOM 2446 O O . ASP A 1 304 ? -3.599 27.407 27.850 1.00 30.12 304 ASP A O 1
ATOM 2450 N N . HIS A 1 305 ? -1.752 26.528 28.763 1.00 30.53 305 HIS A N 1
ATOM 2451 C CA . HIS A 1 305 ? -1.051 26.298 27.483 1.00 30.53 305 HIS A CA 1
ATOM 2452 C C . HIS A 1 305 ? -0.981 24.819 27.065 1.00 30.53 305 HIS A C 1
ATOM 2454 O O . HIS A 1 305 ? -0.556 24.517 25.955 1.00 30.53 305 HIS A O 1
ATOM 2460 N N . MET A 1 306 ? -1.430 23.893 27.917 1.00 29.58 306 MET A N 1
ATOM 2461 C CA . MET A 1 306 ? -1.599 22.473 27.585 1.00 29.58 306 MET A CA 1
ATOM 2462 C C . MET A 1 306 ? -3.084 22.146 27.423 1.00 29.58 306 MET A C 1
ATOM 2464 O O . MET A 1 306 ? -3.610 21.251 28.092 1.00 29.58 306 MET A O 1
ATOM 2468 N N . VAL A 1 307 ? -3.776 22.877 26.541 1.00 33.66 307 VAL A N 1
ATOM 2469 C CA . VAL A 1 307 ? -5.076 22.429 26.028 1.00 33.66 307 VAL A CA 1
ATOM 2470 C C . VAL A 1 307 ? -4.807 21.124 25.291 1.00 33.66 307 VAL A C 1
ATOM 2472 O O . VAL A 1 307 ? -4.372 21.101 24.147 1.00 33.66 307 VAL A O 1
ATOM 2475 N N . ARG A 1 308 ? -4.994 20.034 26.028 1.00 41.00 308 ARG A N 1
ATOM 2476 C CA . ARG A 1 308 ? -5.054 18.661 25.555 1.00 41.00 308 ARG A CA 1
ATOM 2477 C C . ARG A 1 308 ? -5.880 18.674 24.266 1.00 41.00 308 ARG A C 1
ATOM 2479 O O . ARG A 1 308 ? -7.060 19.026 24.316 1.00 41.00 308 ARG A O 1
ATOM 2486 N N . GLU A 1 309 ? -5.278 18.321 23.133 1.00 41.28 309 GLU A N 1
ATOM 2487 C CA . GLU A 1 309 ? -6.026 17.896 21.948 1.00 41.28 309 GLU A CA 1
ATOM 2488 C C . GLU A 1 309 ? -6.752 16.600 22.332 1.00 41.28 309 GLU A C 1
ATOM 2490 O O . GLU A 1 309 ? -6.294 15.488 22.083 1.00 41.28 309 GLU A O 1
ATOM 2495 N N . GLU A 1 310 ? -7.855 16.726 23.071 1.00 47.53 310 GLU A N 1
ATOM 2496 C CA . GLU A 1 310 ? -8.792 15.631 23.245 1.00 47.53 310 GLU A CA 1
ATOM 2497 C C . GLU A 1 310 ? -9.322 15.316 21.853 1.00 47.53 310 GLU A C 1
ATOM 2499 O O . GLU A 1 310 ? -9.984 16.151 21.233 1.00 47.53 310 GLU A O 1
ATOM 2504 N N . THR A 1 311 ? -8.986 14.133 21.344 1.00 54.78 311 THR A N 1
ATOM 2505 C CA . THR A 1 311 ? -9.487 13.629 20.071 1.00 54.78 311 THR A CA 1
ATOM 2506 C C . THR A 1 311 ? -11.012 13.566 20.154 1.00 54.78 311 THR A C 1
ATOM 2508 O O . THR A 1 311 ? -11.599 12.675 20.767 1.00 54.78 311 THR A O 1
ATOM 2511 N N . ARG A 1 312 ? -11.676 14.594 19.616 1.00 66.44 312 ARG A N 1
ATOM 2512 C CA . ARG A 1 312 ? -13.133 14.722 19.653 1.00 66.44 312 ARG A CA 1
ATOM 2513 C C . ARG A 1 312 ? -13.739 13.814 18.596 1.00 66.44 312 ARG A C 1
ATOM 2515 O O . ARG A 1 312 ? -13.367 13.896 17.431 1.00 66.44 312 ARG A O 1
ATOM 2522 N N . SER A 1 313 ? -14.721 13.008 18.998 1.00 79.75 313 SER A N 1
ATOM 2523 C CA . SER A 1 313 ? -15.552 12.251 18.060 1.00 79.75 313 SER A CA 1
ATOM 2524 C C . SER A 1 313 ? -16.110 13.167 16.969 1.00 79.75 313 SER A C 1
ATOM 2526 O O . SER A 1 313 ? -16.665 14.229 17.265 1.00 79.75 313 SER A O 1
ATOM 2528 N N . LEU A 1 314 ? -16.022 12.716 15.718 1.00 86.25 314 LEU A N 1
ATOM 2529 C CA . LEU A 1 314 ? -16.617 13.407 14.581 1.00 86.25 314 LEU A CA 1
ATOM 2530 C C . LEU A 1 314 ? -18.142 13.460 14.728 1.00 86.25 314 LEU A C 1
ATOM 2532 O O . LEU A 1 314 ? -18.788 12.490 15.131 1.00 86.25 314 LEU A O 1
ATOM 2536 N N . THR A 1 315 ? -18.723 14.606 14.390 1.00 85.44 315 THR A N 1
ATOM 2537 C CA . THR A 1 315 ? -20.176 14.791 14.309 1.00 85.44 315 THR A CA 1
ATOM 2538 C C . THR A 1 315 ? -20.726 14.222 12.994 1.00 85.44 315 THR A C 1
ATOM 2540 O O . THR A 1 315 ? -19.991 14.142 12.004 1.00 85.44 315 THR A O 1
ATOM 2543 N N . PRO A 1 316 ? -22.035 13.910 12.907 1.00 85.50 316 PRO A N 1
ATOM 2544 C CA . PRO A 1 316 ? -22.648 13.469 11.651 1.00 85.50 316 PRO A CA 1
ATOM 2545 C C . PRO A 1 316 ? -22.455 14.462 10.494 1.00 85.50 316 PRO A C 1
ATOM 2547 O O . PRO A 1 316 ? -22.240 14.052 9.356 1.00 85.50 316 PRO A O 1
ATOM 2550 N N . LYS A 1 317 ? -22.466 15.776 10.783 1.00 86.75 317 LYS A N 1
ATOM 2551 C CA . LYS A 1 317 ? -22.196 16.819 9.780 1.00 86.75 317 LYS A CA 1
ATOM 2552 C C . LYS A 1 317 ? -20.751 16.742 9.270 1.00 86.75 317 LYS A C 1
ATOM 2554 O O . LYS A 1 317 ? -20.539 16.799 8.064 1.00 86.75 317 LYS A O 1
ATOM 2559 N N . GLN A 1 318 ? -19.773 16.578 10.162 1.00 89.62 318 GLN A N 1
ATOM 2560 C CA . GLN A 1 318 ? -18.361 16.436 9.782 1.00 89.62 318 GLN A CA 1
ATOM 2561 C C . GLN A 1 318 ? -18.107 15.158 8.971 1.00 89.62 318 GLN A C 1
ATOM 2563 O O . GLN A 1 318 ? -17.344 15.202 8.012 1.00 89.62 318 GLN A O 1
ATOM 2568 N N . CYS A 1 319 ? -18.790 14.053 9.289 1.00 90.88 319 CYS A N 1
ATOM 2569 C CA . CYS A 1 319 ? -18.710 12.825 8.492 1.00 90.88 319 CYS A CA 1
ATOM 2570 C C . CYS A 1 319 ? -19.223 13.053 7.062 1.00 90.88 319 CYS A C 1
ATOM 2572 O O . CYS A 1 319 ? -18.535 12.707 6.109 1.00 90.88 319 CYS A O 1
ATOM 2574 N N . ALA A 1 320 ? -20.374 13.719 6.903 1.00 89.94 320 ALA A N 1
ATOM 2575 C CA . ALA A 1 320 ? -20.921 14.047 5.584 1.00 89.94 320 ALA A CA 1
ATOM 2576 C C . ALA A 1 320 ? -20.002 14.980 4.769 1.00 89.94 320 ALA A C 1
ATOM 2578 O O . ALA A 1 320 ? -19.879 14.820 3.555 1.00 89.94 320 ALA A O 1
ATOM 2579 N N . ILE A 1 321 ? -19.342 15.935 5.435 1.00 92.25 321 ILE A N 1
ATOM 2580 C CA . ILE A 1 321 ? -18.332 16.805 4.816 1.00 92.25 321 ILE A CA 1
ATOM 2581 C C . ILE A 1 321 ? -17.139 15.981 4.325 1.00 92.25 321 ILE A C 1
ATOM 2583 O O . ILE A 1 321 ? -16.725 16.144 3.181 1.00 92.25 321 ILE A O 1
ATOM 2587 N N . LEU A 1 322 ? -16.607 15.080 5.157 1.00 93.31 322 LEU A N 1
ATOM 2588 C CA . LEU A 1 322 ? -15.488 14.213 4.782 1.00 93.31 322 LEU A CA 1
ATOM 2589 C C . LEU A 1 322 ? -15.854 13.252 3.648 1.00 93.31 322 LEU A C 1
ATOM 2591 O O . LEU A 1 322 ? -15.060 13.078 2.731 1.00 93.31 322 LEU A O 1
ATOM 2595 N N . ASP A 1 323 ? -17.056 12.678 3.656 1.00 91.88 323 ASP A N 1
ATOM 2596 C CA . ASP A 1 323 ? -17.540 11.821 2.571 1.00 91.88 323 ASP A CA 1
ATOM 2597 C C . ASP A 1 323 ? -17.571 12.559 1.226 1.00 91.88 323 ASP A C 1
ATOM 2599 O O . ASP A 1 323 ? -17.102 12.026 0.217 1.00 91.88 323 ASP A O 1
ATOM 2603 N N . LEU A 1 324 ? -18.078 13.797 1.211 1.00 93.44 324 LEU A N 1
ATOM 2604 C CA . LEU A 1 324 ? -18.064 14.641 0.016 1.00 93.44 324 LEU A CA 1
ATOM 2605 C C . LEU A 1 324 ? -16.633 15.031 -0.375 1.00 93.44 324 LEU A C 1
ATOM 2607 O O . LEU A 1 324 ? -16.277 14.981 -1.552 1.00 93.44 324 LEU A O 1
ATOM 2611 N N . ALA A 1 325 ? -15.792 15.356 0.608 1.00 94.62 325 ALA A N 1
ATOM 2612 C CA . ALA A 1 325 ? -14.400 15.714 0.386 1.00 94.62 325 ALA A CA 1
ATOM 2613 C C . ALA A 1 325 ? -13.607 14.564 -0.267 1.00 94.62 325 ALA A C 1
ATOM 2615 O O . ALA A 1 325 ? -12.873 14.782 -1.231 1.00 94.62 325 ALA A O 1
ATOM 2616 N N . LEU A 1 326 ? -13.809 13.325 0.193 1.00 95.00 326 LEU A N 1
ATOM 2617 C CA . LEU A 1 326 ? -13.213 12.125 -0.400 1.00 95.00 326 LEU A CA 1
ATOM 2618 C C . LEU A 1 326 ? -13.659 11.922 -1.855 1.00 95.00 326 LEU A C 1
ATOM 2620 O O . LEU A 1 326 ? -12.852 11.512 -2.693 1.00 95.00 326 LEU A O 1
ATOM 2624 N N . ASP A 1 327 ? -14.917 12.227 -2.189 1.00 94.12 327 ASP A N 1
ATOM 2625 C CA . ASP A 1 327 ? -15.393 12.175 -3.575 1.00 94.12 327 ASP A CA 1
ATOM 2626 C C . ASP A 1 327 ? -14.755 13.246 -4.463 1.00 94.12 327 ASP A C 1
ATOM 2628 O O . ASP A 1 327 ? -14.388 12.940 -5.602 1.00 94.12 327 ASP A O 1
ATOM 2632 N N . THR A 1 328 ? -14.560 14.460 -3.953 1.00 94.19 328 THR A N 1
ATOM 2633 C CA . THR A 1 328 ? -13.866 15.530 -4.681 1.00 94.19 328 THR A CA 1
ATOM 2634 C C . THR A 1 328 ? -12.391 15.189 -4.903 1.00 94.19 328 THR A C 1
ATOM 2636 O O . THR A 1 328 ? -11.921 15.268 -6.039 1.00 94.19 328 THR A O 1
ATOM 2639 N N . ILE A 1 329 ? -11.671 14.702 -3.880 1.00 95.00 329 ILE A N 1
ATOM 2640 C CA . ILE A 1 329 ? -10.275 14.241 -4.026 1.00 95.00 329 ILE A CA 1
ATOM 2641 C C . ILE A 1 329 ? -10.202 13.129 -5.081 1.00 95.00 329 ILE A C 1
ATOM 2643 O O . ILE A 1 329 ? -9.369 13.169 -5.987 1.00 95.00 329 ILE A O 1
ATOM 2647 N N . LYS A 1 330 ? -11.120 12.157 -5.033 1.00 95.06 330 LYS A N 1
ATOM 2648 C CA . LYS A 1 330 ? -11.218 11.081 -6.030 1.00 95.06 330 LYS A CA 1
ATOM 2649 C C . LYS A 1 330 ? -11.400 11.620 -7.453 1.00 95.06 330 LYS A C 1
ATOM 2651 O O . LYS A 1 330 ? -10.740 11.142 -8.376 1.00 95.06 330 LYS A O 1
ATOM 2656 N N . GLN A 1 331 ? -12.283 12.599 -7.657 1.00 92.81 331 GLN A N 1
ATOM 2657 C CA . GLN A 1 331 ? -12.472 13.229 -8.970 1.00 92.81 331 GLN A CA 1
ATOM 2658 C C . GLN A 1 331 ? -11.210 13.958 -9.438 1.00 92.81 331 GLN A C 1
ATOM 2660 O O . GLN A 1 331 ? -10.853 13.863 -10.615 1.00 92.81 331 GLN A O 1
ATOM 2665 N N . TYR A 1 332 ? -10.509 14.611 -8.516 1.00 92.12 332 TYR A N 1
ATOM 2666 C CA . TYR A 1 332 ? -9.283 15.340 -8.803 1.00 92.12 332 TYR A CA 1
ATOM 2667 C C . TYR A 1 332 ? -8.156 14.410 -9.272 1.00 92.12 332 TYR A C 1
ATOM 2669 O O . TYR A 1 332 ? -7.597 14.605 -10.348 1.00 92.12 332 TYR A O 1
ATOM 2677 N N . PHE A 1 333 ? -7.915 13.304 -8.561 1.00 94.88 333 PHE A N 1
ATOM 2678 C CA . PHE A 1 333 ? -6.949 12.277 -8.980 1.00 94.88 333 PHE A CA 1
ATOM 2679 C C . PHE A 1 333 ? -7.363 11.530 -10.257 1.00 94.88 333 PHE A C 1
ATOM 2681 O O . PHE A 1 333 ? -6.513 10.968 -10.953 1.00 94.88 333 PHE A O 1
ATOM 2688 N N . HIS A 1 334 ? -8.657 11.503 -10.587 1.00 94.75 334 HIS A N 1
ATOM 2689 C CA . HIS A 1 334 ? -9.136 10.967 -11.859 1.00 94.75 334 HIS A CA 1
ATOM 2690 C C . HIS A 1 334 ? -8.854 11.913 -13.040 1.00 94.75 334 HIS A C 1
ATOM 2692 O O . HIS A 1 334 ? -8.579 11.436 -14.147 1.00 94.75 334 HIS A O 1
ATOM 2698 N N . ALA A 1 335 ? -8.917 13.230 -12.813 1.00 92.88 335 ALA A N 1
ATOM 2699 C CA . ALA A 1 335 ? -8.617 14.288 -13.783 1.00 92.88 335 ALA A CA 1
ATOM 2700 C C . ALA A 1 335 ? -9.288 14.074 -15.157 1.00 92.88 335 ALA A C 1
ATOM 2702 O O . ALA A 1 335 ? -8.640 14.128 -16.203 1.00 92.88 335 ALA A O 1
ATOM 2703 N N . GLY A 1 336 ? -10.579 13.723 -15.165 1.00 89.31 336 GLY A N 1
ATOM 2704 C CA . GLY A 1 336 ? -11.343 13.501 -16.403 1.00 89.31 336 GLY A CA 1
ATOM 2705 C C . GLY A 1 336 ? -10.829 12.361 -17.296 1.00 89.31 336 GLY A C 1
ATOM 2706 O O . GLY A 1 336 ? -11.134 12.337 -18.483 1.00 89.31 336 GLY A O 1
ATOM 2707 N N . GLY A 1 337 ? -10.043 11.423 -16.752 1.00 89.69 337 GLY A N 1
ATOM 2708 C CA . GLY A 1 337 ? -9.444 10.306 -17.493 1.00 89.69 337 GLY A CA 1
ATOM 2709 C C . GLY A 1 337 ? -7.948 10.458 -17.774 1.00 89.69 337 GLY A C 1
ATOM 2710 O O . GLY A 1 337 ? -7.312 9.481 -18.179 1.00 89.69 337 GLY A O 1
ATOM 2711 N N . ASN A 1 338 ? -7.376 11.633 -17.500 1.00 88.62 338 ASN A N 1
ATOM 2712 C CA . ASN A 1 338 ? -5.944 11.891 -17.662 1.00 88.62 338 ASN A CA 1
ATOM 2713 C C . ASN A 1 338 ? -5.106 11.398 -16.470 1.00 88.62 338 ASN A C 1
ATOM 2715 O O . ASN A 1 338 ? -3.905 11.182 -16.619 1.00 88.62 338 ASN A O 1
ATOM 2719 N N . GLY A 1 339 ? -5.734 11.167 -15.312 1.00 92.75 339 GLY A N 1
ATOM 2720 C CA . GLY A 1 339 ? -5.083 10.663 -14.105 1.00 92.75 339 GLY A CA 1
ATOM 2721 C C . GLY A 1 339 ? -5.291 9.162 -13.877 1.00 92.75 339 GLY A C 1
ATOM 2722 O O . GLY A 1 339 ? -5.066 8.311 -14.748 1.00 92.75 339 GLY A O 1
ATOM 2723 N N . LEU A 1 340 ? -5.715 8.815 -12.662 1.00 95.00 340 LEU A N 1
ATOM 2724 C CA . LEU A 1 340 ? -5.987 7.441 -12.249 1.00 95.00 340 LEU A CA 1
ATOM 2725 C C . LEU A 1 340 ? -7.336 6.942 -12.788 1.00 95.00 340 LEU A C 1
ATOM 2727 O O . LEU A 1 340 ? -8.300 7.691 -12.959 1.00 95.00 340 LEU A O 1
ATOM 2731 N N . LYS A 1 341 ? -7.432 5.635 -13.058 1.00 95.12 341 LYS A N 1
ATOM 2732 C CA . LYS A 1 341 ? -8.698 5.013 -13.484 1.00 95.12 341 LYS A CA 1
ATOM 2733 C C . LYS A 1 341 ? -9.709 5.051 -12.331 1.00 95.12 341 LYS A C 1
ATOM 2735 O O . LYS A 1 341 ? -9.356 4.662 -11.221 1.00 95.12 341 LYS A O 1
ATOM 2740 N N . LYS A 1 342 ? -10.978 5.386 -12.607 1.00 93.38 342 LYS A N 1
ATOM 2741 C CA . LYS A 1 342 ? -12.061 5.338 -11.598 1.00 93.38 342 LYS A CA 1
ATOM 2742 C C . LYS A 1 342 ? -12.138 3.984 -10.892 1.00 93.38 342 LYS A C 1
ATOM 2744 O O . LYS A 1 342 ? -12.147 3.935 -9.672 1.00 93.38 342 LYS A O 1
ATOM 2749 N N . THR A 1 343 ? -12.048 2.893 -11.655 1.00 94.50 343 THR A N 1
ATOM 2750 C CA . THR A 1 343 ? -12.075 1.522 -11.119 1.00 94.50 343 THR A CA 1
ATOM 2751 C C . THR A 1 343 ? -10.930 1.214 -10.154 1.00 94.50 343 THR A C 1
ATOM 2753 O O . THR A 1 343 ? -11.074 0.335 -9.316 1.00 94.50 343 THR A O 1
ATOM 2756 N N . PHE A 1 344 ? -9.775 1.877 -10.300 1.00 94.75 344 PHE A N 1
ATOM 2757 C CA . PHE A 1 344 ? -8.659 1.740 -9.362 1.00 94.75 344 PHE A CA 1
ATOM 2758 C C . PHE A 1 344 ? -8.960 2.495 -8.065 1.00 94.75 344 PHE A C 1
ATOM 2760 O O . PHE A 1 344 ? -8.803 1.932 -6.991 1.00 94.75 344 PHE A O 1
ATOM 2767 N N . LEU A 1 345 ? -9.446 3.735 -8.174 1.00 94.69 345 LEU A N 1
ATOM 2768 C CA . LEU A 1 345 ? -9.780 4.572 -7.022 1.00 94.69 345 LEU A CA 1
ATOM 2769 C C . LEU A 1 345 ? -10.922 3.973 -6.186 1.00 94.69 345 LEU A C 1
ATOM 2771 O O . LEU A 1 345 ? -10.829 3.921 -4.969 1.00 94.69 345 LEU A O 1
ATOM 2775 N N . GLU A 1 346 ? -11.974 3.460 -6.829 1.00 92.38 346 GLU A N 1
ATOM 2776 C CA . GLU A 1 346 ? -13.124 2.829 -6.157 1.00 92.38 346 GLU A CA 1
ATOM 2777 C C . GLU A 1 346 ? -12.763 1.523 -5.432 1.00 92.38 346 GLU A C 1
ATOM 2779 O O . GLU A 1 346 ? -13.379 1.169 -4.428 1.00 92.38 346 GLU A O 1
ATOM 2784 N N . LYS A 1 347 ? -11.758 0.801 -5.939 1.00 93.94 347 LYS A N 1
ATOM 2785 C CA . LYS A 1 347 ? -11.253 -0.444 -5.344 1.00 93.94 347 LYS A CA 1
ATOM 2786 C C . LYS A 1 347 ? -10.030 -0.228 -4.449 1.00 93.94 347 LYS A C 1
ATOM 2788 O O . LYS A 1 347 ? -9.425 -1.211 -4.030 1.00 93.94 347 LYS A O 1
ATOM 2793 N N . SER A 1 348 ? -9.634 1.021 -4.194 1.00 93.81 348 SER A N 1
ATOM 2794 C CA . SER A 1 348 ? -8.493 1.318 -3.326 1.00 93.81 348 SER A CA 1
ATOM 2795 C C . SER A 1 348 ? -8.809 0.863 -1.898 1.00 93.81 348 SER A C 1
ATOM 2797 O O . SER A 1 348 ? -9.840 1.279 -1.359 1.00 93.81 348 SER A O 1
ATOM 2799 N N . PRO A 1 349 ? -7.944 0.038 -1.279 1.00 91.19 349 PRO A N 1
ATOM 2800 C CA . PRO A 1 349 ? -8.140 -0.395 0.101 1.00 91.19 349 PRO A CA 1
ATOM 2801 C C . PRO A 1 349 ? -8.108 0.797 1.065 1.00 91.19 349 PRO A C 1
ATOM 2803 O O . PRO A 1 349 ? -8.923 0.846 1.980 1.00 91.19 349 PRO A O 1
ATOM 2806 N N . ASP A 1 350 ? -7.262 1.801 0.804 1.00 89.44 350 ASP A N 1
ATOM 2807 C CA . ASP A 1 350 ? -7.154 3.014 1.625 1.00 89.44 350 ASP A CA 1
ATOM 2808 C C . ASP A 1 350 ? -8.484 3.796 1.660 1.00 89.44 350 ASP A C 1
ATOM 2810 O O . ASP A 1 350 ? -8.961 4.206 2.716 1.00 89.44 350 ASP A O 1
ATOM 2814 N N . LEU A 1 351 ? -9.149 3.953 0.508 1.00 93.25 351 LEU A N 1
ATOM 2815 C CA . LEU A 1 351 ? -10.449 4.632 0.445 1.00 93.25 351 LEU A CA 1
ATOM 2816 C C . LEU A 1 351 ? -11.572 3.803 1.077 1.00 93.25 351 LEU A C 1
ATOM 2818 O O . LEU A 1 351 ? -12.467 4.365 1.710 1.00 93.25 351 LEU A O 1
ATOM 2822 N N . GLN A 1 352 ? -11.550 2.481 0.894 1.00 91.69 352 GLN A N 1
ATOM 2823 C CA . GLN A 1 352 ? -12.534 1.585 1.502 1.00 91.69 352 GLN A CA 1
ATOM 2824 C C . GLN A 1 352 ? -12.424 1.592 3.030 1.00 91.69 352 GLN A C 1
ATOM 2826 O O . GLN A 1 352 ? -13.456 1.682 3.693 1.00 91.69 352 GLN A O 1
ATOM 2831 N N . SER A 1 353 ? -11.199 1.582 3.568 1.00 89.12 353 SER A N 1
ATOM 2832 C CA . SER A 1 353 ? -10.918 1.724 5.003 1.00 89.12 353 SER A CA 1
ATOM 2833 C C . SER A 1 353 ? -11.512 3.021 5.558 1.00 89.12 353 SER A C 1
ATOM 2835 O O . SER A 1 353 ? -12.333 2.994 6.476 1.00 89.12 353 SER A O 1
ATOM 2837 N N . LEU A 1 354 ? -11.207 4.157 4.921 1.00 90.81 354 LEU A N 1
ATOM 2838 C CA . LEU A 1 354 ? -11.735 5.468 5.303 1.00 90.81 354 LEU A CA 1
ATOM 2839 C C . LEU A 1 354 ? -13.267 5.524 5.297 1.00 90.81 354 LEU A C 1
ATOM 2841 O O . LEU A 1 354 ? -13.876 5.972 6.269 1.00 90.81 354 LEU A O 1
ATOM 2845 N N . ARG A 1 355 ? -13.909 5.053 4.220 1.00 91.75 355 ARG A N 1
ATOM 2846 C CA . ARG A 1 355 ? -15.379 5.028 4.107 1.00 91.75 355 ARG A CA 1
ATOM 2847 C C . ARG A 1 355 ? -16.010 4.117 5.154 1.00 91.75 355 ARG A C 1
ATOM 2849 O O . ARG A 1 355 ? -17.037 4.468 5.734 1.00 91.75 355 ARG A O 1
ATOM 2856 N N . TYR A 1 356 ? -15.393 2.968 5.416 1.00 90.06 356 TYR A N 1
ATOM 2857 C CA . TYR A 1 356 ? -15.842 2.064 6.463 1.00 90.06 356 TYR A CA 1
ATOM 2858 C C . TYR A 1 356 ? -15.749 2.731 7.840 1.00 90.06 356 TYR A C 1
ATOM 2860 O O . TYR A 1 356 ? -16.748 2.769 8.560 1.00 90.06 356 TYR A O 1
ATOM 2868 N N . ALA A 1 357 ? -14.617 3.353 8.171 1.00 89.25 357 ALA A N 1
ATOM 2869 C CA . ALA A 1 357 ? -14.440 4.075 9.426 1.00 89.25 357 ALA A CA 1
ATOM 2870 C C . ALA A 1 357 ? -15.465 5.213 9.591 1.00 89.25 357 ALA A C 1
ATOM 2872 O O . ALA A 1 357 ? -16.132 5.285 10.623 1.00 89.25 357 ALA A O 1
ATOM 2873 N N . LEU A 1 358 ? -15.682 6.042 8.560 1.00 90.06 358 LEU A N 1
ATOM 2874 C CA . LEU A 1 358 ? -16.708 7.097 8.570 1.00 90.06 358 LEU A CA 1
ATOM 2875 C C . LEU A 1 358 ? -18.120 6.538 8.795 1.00 90.06 358 LEU A C 1
ATOM 2877 O O . LEU A 1 358 ? -18.894 7.111 9.565 1.00 90.06 358 LEU A O 1
ATOM 2881 N N . SER A 1 359 ? -18.447 5.385 8.202 1.00 89.88 359 SER A N 1
ATOM 2882 C CA . SER A 1 359 ? -19.741 4.733 8.429 1.00 89.88 359 SER A CA 1
ATOM 2883 C C . SER A 1 359 ? -19.939 4.331 9.896 1.00 89.88 359 SER A C 1
ATOM 2885 O O . SER A 1 359 ? -21.040 4.473 10.432 1.00 89.88 359 SER A O 1
ATOM 2887 N N . LEU A 1 360 ? -18.869 3.914 10.581 1.00 88.44 360 LEU A N 1
ATOM 2888 C CA . LEU A 1 360 ? -18.896 3.539 11.994 1.00 88.44 360 LEU A CA 1
ATOM 2889 C C . LEU A 1 360 ? -19.037 4.754 12.926 1.00 88.44 360 LEU A C 1
ATOM 2891 O O . LEU A 1 360 ? -19.704 4.649 13.954 1.00 88.44 360 LEU A O 1
ATOM 2895 N N . TYR A 1 361 ? -18.502 5.927 12.565 1.00 86.62 361 TYR A N 1
ATOM 2896 C CA . TYR A 1 361 ? -18.695 7.157 13.353 1.00 86.62 361 TYR A CA 1
ATOM 2897 C C . TYR A 1 361 ? -20.164 7.532 13.536 1.00 86.62 361 TYR A C 1
ATOM 2899 O O . TYR A 1 361 ? -20.535 8.066 14.582 1.00 86.62 361 TYR A O 1
ATOM 2907 N N . THR A 1 362 ? -20.999 7.227 12.542 1.00 84.50 362 THR A N 1
ATOM 2908 C CA . THR A 1 362 ? -22.437 7.523 12.576 1.00 84.50 362 THR A CA 1
ATOM 2909 C C . THR A 1 362 ? -23.248 6.563 13.455 1.00 84.50 362 THR A C 1
ATOM 2911 O O . THR A 1 362 ? -24.413 6.836 13.736 1.00 84.50 362 THR A O 1
ATOM 2914 N N . GLN A 1 363 ? -22.648 5.461 13.921 1.00 90.38 363 GLN A N 1
ATOM 2915 C CA . GLN A 1 363 ? -23.329 4.434 14.715 1.00 90.38 363 GLN A CA 1
ATOM 2916 C C . GLN A 1 363 ? -23.373 4.775 16.208 1.00 90.38 363 GLN A C 1
ATOM 2918 O O . GLN A 1 363 ? -22.496 5.453 16.738 1.00 90.38 363 GLN A O 1
ATOM 2923 N N . THR A 1 364 ? -24.360 4.260 16.941 1.00 91.31 364 THR A N 1
ATOM 2924 C CA . THR A 1 364 ? -24.411 4.412 18.408 1.00 91.31 364 THR A CA 1
ATOM 2925 C C . THR A 1 364 ? -23.334 3.572 19.099 1.00 91.31 364 THR A C 1
ATOM 2927 O O . THR A 1 364 ? -22.799 2.627 18.520 1.00 91.31 364 THR A O 1
ATOM 2930 N N . THR A 1 365 ? -22.991 3.910 20.345 1.00 92.06 365 THR A N 1
ATOM 2931 C CA . THR A 1 365 ? -21.987 3.163 21.127 1.00 92.06 365 THR A CA 1
ATOM 2932 C C . THR A 1 365 ? -22.404 1.707 21.308 1.00 92.06 365 THR A C 1
ATOM 2934 O O . THR A 1 365 ? -21.593 0.810 21.093 1.00 92.06 365 THR A O 1
ATOM 2937 N N . ASP A 1 366 ? -23.689 1.465 21.568 1.00 92.50 366 ASP A N 1
ATOM 2938 C CA . ASP A 1 366 ? -24.257 0.118 21.657 1.00 92.50 366 ASP A CA 1
ATOM 2939 C C . ASP A 1 366 ? -24.100 -0.672 20.352 1.00 92.50 366 ASP A C 1
ATOM 2941 O O . ASP A 1 366 ? -23.674 -1.826 20.372 1.00 92.50 366 ASP A O 1
ATOM 2945 N N . THR A 1 367 ? -24.357 -0.043 19.200 1.00 93.62 367 THR A N 1
ATOM 2946 C CA . THR A 1 367 ? -24.207 -0.697 17.888 1.00 93.62 367 THR A CA 1
ATOM 2947 C C . THR A 1 367 ? -22.749 -1.060 17.601 1.00 93.62 367 THR A C 1
ATOM 2949 O O . THR A 1 367 ? -22.463 -2.139 17.073 1.00 93.62 367 THR A O 1
ATOM 2952 N N . LEU A 1 368 ? -21.811 -0.183 17.975 1.00 94.00 368 LEU A N 1
ATOM 2953 C CA . LEU A 1 368 ? -20.376 -0.436 17.843 1.00 94.00 368 LEU A CA 1
ATOM 2954 C C . LEU A 1 368 ? -19.917 -1.583 18.749 1.00 94.00 368 LEU A C 1
ATOM 2956 O O . LEU A 1 368 ? -19.237 -2.489 18.272 1.00 94.00 368 LEU A O 1
ATOM 2960 N N . ILE A 1 369 ? -20.339 -1.601 20.017 1.00 94.06 369 ILE A N 1
ATOM 2961 C CA . ILE A 1 369 ? -20.018 -2.685 20.960 1.00 94.06 369 ILE A CA 1
ATOM 2962 C C . ILE A 1 369 ? -20.618 -4.013 20.485 1.00 94.06 369 ILE A C 1
ATOM 2964 O O . ILE A 1 369 ? -19.922 -5.025 20.461 1.00 94.06 369 ILE A O 1
ATOM 2968 N N . LYS A 1 370 ? -21.872 -4.020 20.023 1.00 93.81 370 LYS A N 1
ATOM 2969 C CA . LYS A 1 370 ? -22.506 -5.212 19.440 1.00 93.81 370 LYS A CA 1
ATOM 2970 C C . LYS A 1 370 ? -21.718 -5.743 18.239 1.00 93.81 370 LYS A C 1
ATOM 2972 O O . LYS A 1 370 ? -21.476 -6.944 18.121 1.00 93.81 370 LYS A O 1
ATOM 2977 N N . THR A 1 371 ? -21.291 -4.849 17.347 1.00 93.62 371 THR A N 1
ATOM 2978 C CA . THR A 1 371 ? -20.486 -5.211 16.170 1.00 93.62 371 THR A CA 1
ATOM 2979 C C . THR A 1 371 ? -19.116 -5.755 16.576 1.00 93.62 371 THR A C 1
ATOM 2981 O O . THR A 1 371 ? -18.650 -6.738 15.992 1.00 93.62 371 THR A O 1
ATOM 2984 N N . PHE A 1 372 ? -18.501 -5.177 17.609 1.00 94.25 372 PHE A N 1
ATOM 2985 C CA . PHE A 1 372 ? -17.262 -5.676 18.193 1.00 94.25 372 PHE A CA 1
ATOM 2986 C C . PHE A 1 372 ? -17.434 -7.111 18.704 1.00 94.25 372 PHE A C 1
ATOM 2988 O O . PHE A 1 372 ? -16.757 -8.005 18.211 1.00 94.25 372 PHE A O 1
ATOM 2995 N N . VAL A 1 373 ? -18.387 -7.370 19.605 1.00 93.00 373 VAL A N 1
ATOM 2996 C CA . VAL A 1 373 ? -18.581 -8.709 20.201 1.00 93.00 373 VAL A CA 1
ATOM 2997 C C . VAL A 1 373 ? -18.867 -9.766 19.126 1.00 93.00 373 VAL A C 1
ATOM 2999 O O . VAL A 1 373 ? -18.360 -10.887 19.175 1.00 93.00 373 VAL A O 1
ATOM 3002 N N . ARG A 1 374 ? -19.640 -9.404 18.096 1.00 91.31 374 ARG A N 1
ATOM 3003 C CA . ARG A 1 374 ? -19.963 -10.321 16.997 1.00 91.31 374 ARG A CA 1
ATOM 3004 C C . ARG A 1 374 ? -18.758 -10.639 16.106 1.00 91.31 374 ARG A C 1
ATOM 3006 O O . ARG A 1 374 ? -18.634 -11.778 15.664 1.00 91.31 374 ARG A O 1
ATOM 3013 N N . SER A 1 375 ? -17.912 -9.649 15.817 1.00 91.31 375 SER A N 1
ATOM 3014 C CA . SER A 1 375 ? -16.731 -9.822 14.954 1.00 91.31 375 SER A CA 1
ATOM 3015 C C . SER A 1 375 ? -15.578 -10.517 15.678 1.00 91.31 375 SER A C 1
ATOM 3017 O O . SER A 1 375 ? -14.936 -11.398 15.108 1.00 91.31 375 SER A O 1
ATOM 3019 N N . GLN A 1 376 ? -15.351 -10.184 16.950 1.00 91.06 376 GLN A N 1
ATOM 3020 C CA . GLN A 1 376 ? -14.210 -10.679 17.709 1.00 91.06 376 GLN A CA 1
ATOM 3021 C C . GLN A 1 376 ? -14.445 -12.107 18.219 1.00 91.06 376 GLN A C 1
ATOM 3023 O O . GLN A 1 376 ? -15.018 -12.342 19.283 1.00 91.06 376 GLN A O 1
ATOM 3028 N N . THR A 1 377 ? -13.968 -13.093 17.462 1.00 83.69 377 THR A N 1
ATOM 3029 C CA . THR A 1 377 ? -14.110 -14.519 17.809 1.00 83.69 377 THR A CA 1
ATOM 3030 C C . THR A 1 377 ? -12.908 -15.105 18.555 1.00 83.69 377 THR A C 1
ATOM 3032 O O . THR A 1 377 ? -13.059 -16.124 19.223 1.00 83.69 377 THR A O 1
ATOM 3035 N N . ALA A 1 378 ? -11.746 -14.448 18.500 1.00 84.81 378 ALA A N 1
ATOM 3036 C CA . ALA A 1 378 ? -10.466 -14.978 18.970 1.00 84.81 378 ALA A CA 1
ATOM 3037 C C . ALA A 1 378 ? -9.657 -13.929 19.762 1.00 84.81 378 ALA A C 1
ATOM 3039 O O . ALA A 1 378 ? -8.577 -13.514 19.358 1.00 84.81 378 ALA A O 1
ATOM 3040 N N . GLN A 1 379 ? -10.198 -13.470 20.895 1.00 87.69 379 GLN A N 1
ATOM 3041 C CA . GLN A 1 379 ? -9.618 -12.350 21.659 1.00 87.69 379 GLN A CA 1
ATOM 3042 C C . GLN A 1 379 ? -8.447 -12.732 22.574 1.00 87.69 379 GLN A C 1
ATOM 3044 O O . GLN A 1 379 ? -7.610 -11.892 22.898 1.00 87.69 379 GLN A O 1
ATOM 3049 N N . VAL A 1 380 ? -8.390 -13.981 23.032 1.00 86.50 380 VAL A N 1
ATOM 3050 C CA . VAL A 1 380 ? -7.338 -14.493 23.919 1.00 86.50 380 VAL A CA 1
ATOM 3051 C C . VAL A 1 380 ? -6.929 -15.870 23.410 1.00 86.50 380 VAL A C 1
ATOM 3053 O O . VAL A 1 380 ? -7.802 -16.665 23.063 1.00 86.50 380 VAL A O 1
ATOM 3056 N N . HIS A 1 381 ? -5.620 -16.141 23.351 1.00 85.25 381 HIS A N 1
ATOM 3057 C CA . HIS A 1 381 ? -5.060 -17.427 22.902 1.00 85.25 381 HIS A CA 1
ATOM 3058 C C . HIS A 1 381 ? -5.608 -17.899 21.542 1.00 85.25 381 HIS A C 1
ATOM 3060 O O . HIS A 1 381 ? -5.911 -19.077 21.366 1.00 85.25 381 HIS A O 1
ATOM 3066 N N . ASP A 1 382 ? -5.812 -16.973 20.600 1.00 80.94 382 ASP A N 1
ATOM 3067 C CA . ASP A 1 382 ? -6.427 -17.221 19.285 1.00 80.94 382 ASP A CA 1
ATOM 3068 C C . ASP A 1 382 ? -7.791 -17.940 19.356 1.00 80.94 382 ASP A C 1
ATOM 3070 O O . ASP A 1 382 ? -8.150 -18.730 18.483 1.00 80.94 382 ASP A O 1
ATOM 3074 N N . GLY A 1 383 ? -8.555 -17.695 20.428 1.00 78.06 383 GLY A N 1
ATOM 3075 C CA . GLY A 1 383 ? -9.851 -18.334 20.669 1.00 78.06 383 GLY A CA 1
ATOM 3076 C C . GLY A 1 383 ? -9.752 -19.789 21.141 1.00 78.06 383 GLY A C 1
ATOM 3077 O O . GLY A 1 383 ? -10.764 -20.487 21.194 1.00 78.06 383 GLY A O 1
ATOM 3078 N N . LYS A 1 384 ? -8.552 -20.271 21.484 1.00 80.88 384 LYS A N 1
ATOM 3079 C CA . LYS A 1 384 ? -8.314 -21.639 21.957 1.00 80.88 384 LYS A CA 1
ATOM 3080 C C . LYS A 1 384 ? -8.293 -21.721 23.482 1.00 80.88 384 LYS A C 1
ATOM 3082 O O . LYS A 1 384 ? -8.046 -20.756 24.199 1.00 80.88 384 LYS A O 1
ATOM 3087 N N . GLY A 1 385 ? -8.500 -22.937 23.978 1.00 79.62 385 GLY A N 1
ATOM 3088 C CA . GLY A 1 385 ? -8.148 -23.323 25.341 1.00 79.62 385 GLY A CA 1
ATOM 3089 C C . GLY A 1 385 ? -9.249 -23.251 26.389 1.00 79.62 385 GLY A C 1
ATOM 3090 O O . GLY A 1 385 ? -9.075 -23.873 27.435 1.00 79.62 385 GLY A O 1
ATOM 3091 N N . ILE A 1 386 ? -10.386 -22.597 26.125 1.00 87.12 386 ILE A N 1
ATOM 3092 C CA . ILE A 1 386 ? -11.556 -22.721 27.007 1.00 87.12 386 ILE A CA 1
ATOM 3093 C C . ILE A 1 386 ? -12.062 -24.164 26.941 1.00 87.12 386 ILE A C 1
ATOM 3095 O O . ILE A 1 386 ? -12.419 -24.671 25.876 1.00 87.12 386 ILE A O 1
ATOM 3099 N N . ARG A 1 387 ? -12.080 -24.838 28.092 1.00 89.38 387 ARG A N 1
ATOM 3100 C CA . ARG A 1 387 ? -12.477 -26.247 28.207 1.00 89.38 387 ARG A CA 1
ATOM 3101 C C . ARG A 1 387 ? -13.769 -26.356 28.992 1.00 89.38 387 ARG A C 1
ATOM 3103 O O . ARG A 1 387 ? -13.850 -25.850 30.104 1.00 89.38 387 ARG A O 1
ATOM 3110 N N . PHE A 1 388 ? -14.758 -27.040 28.427 1.00 87.31 388 PHE A N 1
ATOM 3111 C CA . PHE A 1 388 ? -16.054 -27.261 29.064 1.00 87.31 388 PHE A CA 1
ATOM 3112 C C . PHE A 1 388 ? -16.098 -28.633 29.738 1.00 87.31 388 PHE A C 1
ATOM 3114 O O . PHE A 1 388 ? -15.689 -29.626 29.136 1.00 87.31 388 PHE A O 1
ATOM 3121 N N . THR A 1 389 ? -16.619 -28.687 30.959 1.00 85.19 389 THR A N 1
ATOM 3122 C CA . THR A 1 389 ? -16.783 -29.912 31.754 1.00 85.19 389 THR A CA 1
ATOM 3123 C C . THR A 1 389 ? -18.240 -30.082 32.183 1.00 85.19 389 THR A C 1
ATOM 3125 O O . THR A 1 389 ? -19.036 -29.145 32.117 1.00 85.19 389 THR A O 1
ATOM 3128 N N . ALA A 1 390 ? -18.610 -31.300 32.595 1.00 79.31 390 ALA A N 1
ATOM 3129 C CA . ALA A 1 390 ? -19.976 -31.597 33.035 1.00 79.31 390 ALA A CA 1
ATOM 3130 C C . ALA A 1 390 ? -20.337 -30.898 34.358 1.00 79.31 390 ALA A C 1
ATOM 3132 O O . ALA A 1 390 ? -21.494 -30.553 34.574 1.00 79.31 390 ALA A O 1
ATOM 3133 N N . ASN A 1 391 ? -19.354 -30.682 35.236 1.00 80.94 391 ASN A N 1
ATOM 3134 C CA . ASN A 1 391 ? -19.499 -29.903 36.461 1.00 80.94 391 ASN A CA 1
ATOM 3135 C C . ASN A 1 391 ? -18.166 -29.231 36.846 1.00 80.94 391 ASN A C 1
ATOM 3137 O O . ASN A 1 391 ? -17.129 -29.458 36.213 1.00 80.94 391 ASN A O 1
ATOM 3141 N N . GLU A 1 392 ? -18.219 -28.397 37.884 1.00 74.75 392 GLU A N 1
ATOM 3142 C CA . GLU A 1 392 ? -17.088 -27.627 38.420 1.00 74.75 392 GLU A CA 1
ATOM 3143 C C . GLU A 1 392 ? -16.005 -28.474 39.112 1.00 74.75 392 GLU A C 1
ATOM 3145 O O . GLU A 1 392 ? -14.853 -28.045 39.195 1.00 74.75 392 GLU A O 1
ATOM 3150 N N . ASP A 1 393 ? -16.352 -29.680 39.568 1.00 75.81 393 ASP A N 1
ATOM 3151 C CA . ASP A 1 393 ? -15.447 -30.578 40.295 1.00 75.81 393 ASP A CA 1
ATOM 3152 C C . ASP A 1 393 ? -14.587 -31.446 39.363 1.00 75.81 393 ASP A C 1
ATOM 3154 O O . ASP A 1 393 ? -13.543 -31.968 39.764 1.00 75.81 393 ASP A O 1
ATOM 3158 N N . ILE A 1 394 ? -15.002 -31.600 38.104 1.00 79.25 394 ILE A N 1
ATOM 3159 C CA . ILE A 1 394 ? -14.288 -32.387 37.101 1.00 79.25 394 ILE A CA 1
ATOM 3160 C C . ILE A 1 394 ? -13.201 -31.526 36.457 1.00 79.25 394 ILE A C 1
ATOM 3162 O O . ILE A 1 394 ? -13.473 -30.510 35.813 1.00 79.25 394 ILE A O 1
ATOM 3166 N N . ARG A 1 395 ? -11.947 -31.972 36.587 1.00 79.94 395 ARG A N 1
ATOM 3167 C CA . ARG A 1 395 ? -10.824 -31.402 35.836 1.00 79.94 395 ARG A CA 1
ATOM 3168 C C . ARG A 1 395 ? -10.895 -31.826 34.363 1.00 79.94 395 ARG A C 1
ATOM 3170 O O . ARG A 1 395 ? -11.208 -32.985 34.094 1.00 79.94 395 ARG A O 1
ATOM 3177 N N . PRO A 1 396 ? -10.564 -30.942 33.405 1.00 82.12 396 PRO A N 1
ATOM 3178 C CA . PRO A 1 396 ? -10.534 -31.310 31.995 1.00 82.12 396 PRO A CA 1
ATOM 3179 C C . PRO A 1 396 ? -9.473 -32.383 31.723 1.00 82.12 396 PRO A C 1
ATOM 3181 O O . PRO A 1 396 ? -8.315 -32.217 32.099 1.00 82.12 396 PRO A O 1
ATOM 3184 N N . GLU A 1 397 ? -9.850 -33.455 31.024 1.00 73.62 397 GLU A N 1
ATOM 3185 C CA . GLU A 1 397 ? -8.942 -34.569 30.696 1.00 73.62 397 GLU A CA 1
ATOM 3186 C C . GLU A 1 397 ? -7.834 -34.168 29.709 1.00 73.62 397 GLU A C 1
ATOM 3188 O O . GLU A 1 397 ? -6.725 -34.697 29.749 1.00 73.62 397 GLU A O 1
ATOM 3193 N N . LYS A 1 398 ? -8.124 -33.214 28.818 1.00 75.31 398 LYS A N 1
ATOM 3194 C CA . LYS A 1 398 ? -7.165 -32.676 27.847 1.00 75.31 398 LYS A CA 1
ATOM 3195 C C . LYS A 1 398 ? -6.560 -31.378 28.368 1.00 75.31 398 LYS A C 1
ATOM 3197 O O . LYS A 1 398 ? -7.276 -30.537 28.914 1.00 75.31 398 LYS A O 1
ATOM 3202 N N . GLY A 1 399 ? -5.257 -31.187 28.151 1.00 74.75 399 GLY A N 1
ATOM 3203 C CA . GLY A 1 399 ? -4.582 -29.903 28.377 1.00 74.75 399 GLY A CA 1
ATOM 3204 C C . GLY A 1 399 ? -5.226 -28.765 27.574 1.00 74.75 399 GLY A C 1
ATOM 3205 O O . GLY A 1 399 ? -5.933 -29.017 26.599 1.00 74.75 399 GLY A O 1
ATOM 3206 N N . SER A 1 400 ? -4.998 -27.512 27.974 1.00 78.56 400 SER A N 1
ATOM 3207 C CA . SER A 1 400 ? -5.579 -26.338 27.299 1.00 78.56 400 SER A CA 1
ATOM 3208 C C . SER A 1 400 ? -5.114 -26.184 25.846 1.00 78.56 400 SER A C 1
ATOM 3210 O O . SER A 1 400 ? -5.799 -25.538 25.062 1.00 78.56 400 SER A O 1
ATOM 3212 N N . GLY A 1 401 ? -3.974 -26.776 25.464 1.00 77.44 401 GLY A N 1
ATOM 3213 C CA . GLY A 1 401 ? -3.401 -26.620 24.119 1.00 77.44 401 GLY A CA 1
ATOM 3214 C C . GLY A 1 401 ? -2.972 -25.180 23.816 1.00 77.44 401 GLY A C 1
ATOM 3215 O O . GLY A 1 401 ? -2.886 -24.798 22.654 1.00 77.44 401 GLY A O 1
ATOM 3216 N N . VAL A 1 402 ? -2.771 -24.390 24.873 1.00 86.12 402 VAL A N 1
ATOM 3217 C CA . VAL A 1 402 ? -2.363 -22.988 24.847 1.00 86.12 402 VAL A CA 1
ATOM 3218 C C . VAL A 1 402 ? -0.901 -22.893 25.261 1.00 86.12 402 VAL A C 1
ATOM 3220 O O . VAL A 1 402 ? -0.515 -23.476 26.278 1.00 86.12 402 VAL A O 1
ATOM 3223 N N . ASP A 1 403 ? -0.123 -22.110 24.520 1.00 80.19 403 ASP A N 1
ATOM 3224 C CA . ASP A 1 403 ? 1.276 -21.837 24.837 1.00 80.19 403 ASP A CA 1
ATOM 3225 C C . ASP A 1 403 ? 1.394 -20.741 25.911 1.00 80.19 403 ASP A C 1
ATOM 3227 O O . ASP A 1 403 ? 0.750 -19.697 25.842 1.00 80.19 403 ASP A O 1
ATOM 3231 N N . ASP A 1 404 ? 2.210 -21.005 26.935 1.00 84.38 404 ASP A N 1
ATOM 3232 C CA . ASP A 1 404 ? 2.488 -20.121 28.080 1.00 84.38 404 ASP A CA 1
ATOM 3233 C C . ASP A 1 404 ? 1.264 -19.405 28.716 1.00 84.38 404 ASP A C 1
ATOM 3235 O O . ASP A 1 404 ? 1.228 -18.173 28.827 1.00 84.38 404 ASP A O 1
ATOM 3239 N N . PRO A 1 405 ? 0.256 -20.149 29.218 1.00 90.31 405 PRO A N 1
ATOM 3240 C CA . PRO A 1 405 ? -0.820 -19.546 29.993 1.00 90.31 405 PRO A CA 1
ATOM 3241 C C . PRO A 1 405 ? -0.267 -18.978 31.303 1.00 90.31 405 PRO A C 1
ATOM 3243 O O . PRO A 1 405 ? 0.622 -19.565 31.928 1.00 90.31 405 PRO A O 1
ATOM 3246 N N . VAL A 1 406 ? -0.827 -17.858 31.757 1.00 92.38 406 VAL A N 1
ATOM 3247 C CA . VAL A 1 406 ? -0.408 -17.195 33.006 1.00 92.38 406 VAL A CA 1
ATOM 3248 C C . VAL A 1 406 ? -1.208 -17.623 34.241 1.00 92.38 406 VAL A C 1
ATOM 3250 O O . VAL A 1 406 ? -1.114 -17.011 35.305 1.00 92.38 406 VAL A O 1
ATOM 3253 N N . GLY A 1 407 ? -1.988 -18.684 34.089 1.00 92.94 407 GLY A N 1
ATOM 3254 C CA . GLY A 1 407 ? -2.899 -19.246 35.074 1.00 92.94 407 GLY A CA 1
ATOM 3255 C C . GLY A 1 407 ? -4.203 -19.655 34.405 1.00 92.94 407 GLY A C 1
ATOM 3256 O O . GLY A 1 407 ? -4.350 -19.550 33.185 1.00 92.94 407 GLY A O 1
ATOM 3257 N N . GLU A 1 408 ? -5.159 -20.107 35.200 1.00 93.81 408 GLU A N 1
ATOM 3258 C CA . GLU A 1 408 ? -6.471 -20.533 34.723 1.00 93.81 408 GLU A CA 1
ATOM 3259 C C . GLU A 1 408 ? -7.557 -20.198 35.744 1.00 93.81 408 GLU A C 1
ATOM 3261 O O . GLU A 1 408 ? -7.326 -20.285 36.947 1.00 93.81 408 GLU A O 1
ATOM 3266 N N . VAL A 1 409 ? -8.753 -19.836 35.284 1.00 95.38 409 VAL A N 1
ATOM 3267 C CA . VAL A 1 409 ? -9.921 -19.623 36.151 1.00 95.38 409 VAL A CA 1
ATOM 3268 C C . VAL A 1 409 ? -10.979 -20.668 35.833 1.00 95.38 409 VAL A C 1
ATOM 3270 O O . VAL A 1 409 ? -11.342 -20.848 34.673 1.00 95.38 409 VAL A O 1
ATOM 3273 N N . SER A 1 410 ? -11.487 -21.344 36.862 1.00 94.69 410 SER A N 1
ATOM 3274 C CA . SER A 1 410 ? -12.656 -22.209 36.754 1.00 94.69 410 SER A CA 1
ATOM 3275 C C . SER A 1 410 ? -13.914 -21.440 37.150 1.00 94.69 410 SER A C 1
ATOM 3277 O O . SER A 1 410 ? -14.004 -20.864 38.242 1.00 94.69 410 SER A O 1
ATOM 3279 N N . ILE A 1 411 ? -14.893 -21.420 36.249 1.00 95.12 411 ILE A N 1
ATOM 3280 C CA . ILE A 1 411 ? -16.189 -20.779 36.466 1.00 95.12 411 ILE A CA 1
ATOM 3281 C C . ILE A 1 411 ? -17.326 -21.711 36.056 1.00 95.12 411 ILE A C 1
ATOM 3283 O O . ILE A 1 411 ? -17.167 -22.571 35.192 1.00 95.12 411 ILE A O 1
ATOM 3287 N N . GLN A 1 412 ? -18.492 -21.503 36.648 1.00 94.75 412 GLN A N 1
ATOM 3288 C CA . GLN A 1 412 ? -19.752 -22.052 36.166 1.00 94.75 412 GLN A CA 1
ATOM 3289 C C . GLN A 1 412 ? -20.637 -20.899 35.708 1.00 94.75 412 GLN A C 1
ATOM 3291 O O . GLN A 1 412 ? -20.768 -19.897 36.415 1.00 94.75 412 GLN A O 1
ATOM 3296 N N . VAL A 1 413 ? -21.224 -21.029 34.521 1.00 95.00 413 VAL A N 1
ATOM 3297 C CA . VAL A 1 413 ? -22.121 -20.028 33.950 1.00 95.00 413 VAL A CA 1
ATOM 3298 C C . VAL A 1 413 ? -23.445 -20.670 33.581 1.00 95.00 413 VAL A C 1
ATOM 3300 O O . VAL A 1 413 ? -23.489 -21.591 32.769 1.00 95.00 413 VAL A O 1
ATOM 3303 N N . ASP A 1 414 ? -24.516 -20.140 34.164 1.00 93.44 414 ASP A N 1
ATOM 3304 C CA . ASP A 1 414 ? -25.891 -20.542 33.897 1.00 93.44 414 ASP A CA 1
ATOM 3305 C C . ASP A 1 414 ? -26.641 -19.378 33.247 1.00 93.44 414 ASP A C 1
ATOM 3307 O O . ASP A 1 414 ? -26.697 -18.272 33.792 1.00 93.44 414 ASP A O 1
ATOM 3311 N N . LEU A 1 415 ? -27.233 -19.631 32.084 1.00 93.44 415 LEU A N 1
ATOM 3312 C CA . LEU A 1 415 ? -28.058 -18.686 31.349 1.00 93.44 415 LEU A CA 1
ATOM 3313 C C . LEU A 1 415 ? -29.523 -19.109 31.452 1.00 93.44 415 LEU A C 1
ATOM 3315 O O . LEU A 1 415 ? -29.927 -20.152 30.941 1.00 93.44 415 LEU A O 1
ATOM 3319 N N . PHE A 1 416 ? -30.338 -18.258 32.063 1.00 91.75 416 PHE A N 1
ATOM 3320 C CA . PHE A 1 416 ? -31.782 -18.435 32.125 1.00 91.75 416 PHE A CA 1
ATOM 3321 C C . PHE A 1 416 ? -32.481 -17.318 31.356 1.00 91.75 416 PHE A C 1
ATOM 3323 O O . PHE A 1 416 ? -32.222 -16.145 31.607 1.00 91.75 416 PHE A O 1
ATOM 3330 N N . THR A 1 417 ? -33.396 -17.674 30.456 1.00 89.69 417 THR A N 1
ATOM 3331 C CA . THR A 1 417 ? -34.240 -16.706 29.742 1.00 89.69 417 THR A CA 1
ATOM 3332 C C . THR A 1 417 ? -35.648 -16.783 30.297 1.00 89.69 417 THR A C 1
ATOM 3334 O O . THR A 1 417 ? -36.251 -17.856 30.307 1.00 89.69 417 THR A O 1
ATOM 3337 N N . HIS A 1 418 ? -36.175 -15.658 30.771 1.00 88.06 418 HIS A N 1
ATOM 3338 C CA . HIS A 1 418 ? -37.501 -15.623 31.358 1.00 88.06 418 HIS A CA 1
ATOM 3339 C C . HIS A 1 418 ? -38.571 -15.760 30.256 1.00 88.06 418 HIS A C 1
ATOM 3341 O O . HIS A 1 418 ? -38.672 -14.885 29.393 1.00 88.06 418 HIS A O 1
ATOM 3347 N N . PRO A 1 419 ? -39.407 -16.817 30.274 1.00 84.50 419 PRO A N 1
ATOM 3348 C CA . PRO A 1 419 ? -40.281 -17.161 29.148 1.00 84.50 419 PRO A CA 1
ATOM 3349 C C . PRO A 1 419 ? -41.384 -16.128 28.875 1.00 84.50 419 PRO A C 1
ATOM 3351 O O . PRO A 1 419 ? -41.916 -16.091 27.772 1.00 84.50 419 PRO A O 1
ATOM 3354 N N . GLY A 1 420 ? -41.736 -15.295 29.862 1.00 83.00 420 GLY A N 1
ATOM 3355 C CA . GLY A 1 420 ? -42.773 -14.268 29.712 1.00 83.00 420 GLY A CA 1
ATOM 3356 C C . GLY A 1 420 ? -42.260 -12.875 29.338 1.00 83.00 420 GLY A C 1
ATOM 3357 O O . GLY A 1 420 ? -42.980 -12.126 28.690 1.00 83.00 420 GLY A O 1
ATOM 3358 N N . THR A 1 421 ? -41.039 -12.511 29.746 1.00 86.81 421 THR A N 1
ATOM 3359 C CA . THR A 1 421 ? -40.494 -11.146 29.555 1.00 86.81 421 THR A CA 1
ATOM 3360 C C . THR A 1 421 ? -39.395 -11.093 28.497 1.00 86.81 421 THR A C 1
ATOM 3362 O O . THR A 1 421 ? -39.109 -10.019 27.972 1.00 86.81 421 THR A O 1
ATOM 3365 N N . GLY A 1 422 ? -38.784 -12.238 28.175 1.00 85.69 422 GLY A N 1
ATOM 3366 C CA . GLY A 1 422 ? -37.626 -12.328 27.288 1.00 85.69 422 GLY A CA 1
ATOM 3367 C C . GLY A 1 422 ? -36.315 -11.867 27.928 1.00 85.69 422 GLY A C 1
ATOM 3368 O O . GLY A 1 422 ? -35.289 -11.896 27.266 1.00 85.69 422 GLY A O 1
ATOM 3369 N N . GLU A 1 423 ? -36.319 -11.451 29.198 1.00 89.44 423 GLU A N 1
ATOM 3370 C CA . GLU A 1 423 ? -35.107 -11.013 29.897 1.00 89.44 423 GLU A CA 1
ATOM 3371 C C . GLU A 1 423 ? -34.175 -12.192 30.186 1.00 89.44 423 GLU A C 1
ATOM 3373 O O . GLU A 1 423 ? -34.624 -13.290 30.543 1.00 89.44 423 GLU A O 1
ATOM 3378 N N . HIS A 1 424 ? -32.867 -11.954 30.098 1.00 90.75 424 HIS A N 1
ATOM 3379 C CA . HIS A 1 424 ? -31.866 -12.982 30.358 1.00 90.75 424 HIS A CA 1
ATOM 3380 C C . HIS A 1 424 ? -31.173 -12.746 31.701 1.00 90.75 424 HIS A C 1
ATOM 3382 O O . HIS A 1 424 ? -30.634 -11.676 31.975 1.00 90.75 424 HIS A O 1
ATOM 3388 N N . LYS A 1 425 ? -31.127 -13.779 32.539 1.00 93.00 425 LYS A N 1
ATOM 3389 C CA . LYS A 1 425 ? -30.345 -13.814 33.772 1.00 93.00 425 LYS A CA 1
ATOM 3390 C C . LYS A 1 425 ? -29.121 -14.695 33.560 1.00 93.00 425 LYS A C 1
ATOM 3392 O O . LYS A 1 425 ? -29.254 -15.904 33.384 1.00 93.00 425 LYS A O 1
ATOM 3397 N N . VAL A 1 426 ? -27.937 -14.094 33.638 1.00 94.62 426 VAL A N 1
ATOM 3398 C CA . VAL A 1 426 ? -26.655 -14.807 33.598 1.00 94.62 426 VAL A CA 1
ATOM 3399 C C . VAL A 1 426 ? -26.133 -14.936 35.021 1.00 94.62 426 VAL A C 1
ATOM 3401 O O . VAL A 1 426 ? -25.865 -13.938 35.690 1.00 94.62 426 VAL A O 1
ATOM 3404 N N . THR A 1 427 ? -25.995 -16.164 35.502 1.00 95.88 427 THR A N 1
ATOM 3405 C CA . THR A 1 427 ? -25.406 -16.463 36.808 1.00 95.88 427 THR A CA 1
ATOM 3406 C C . THR A 1 427 ? -23.992 -16.968 36.596 1.00 95.88 427 THR A C 1
ATOM 3408 O O . THR A 1 427 ? -23.803 -17.970 35.921 1.00 95.88 427 THR A O 1
ATOM 3411 N N . VAL A 1 428 ? -23.005 -16.269 37.153 1.00 96.88 428 VAL A N 1
ATOM 3412 C CA . VAL A 1 428 ? -21.587 -16.631 37.051 1.00 96.88 428 VAL A CA 1
ATOM 3413 C C . VAL A 1 428 ? -21.070 -16.966 38.438 1.00 96.88 428 VAL A C 1
ATOM 3415 O O . VAL A 1 428 ? -20.988 -16.092 39.301 1.00 96.88 428 VAL A O 1
ATOM 3418 N N . LYS A 1 429 ? -20.696 -18.222 38.655 1.00 96.75 429 LYS A N 1
ATOM 3419 C CA . LYS A 1 429 ? -20.013 -18.678 39.863 1.00 96.75 429 LYS A CA 1
ATOM 3420 C C . LYS A 1 429 ? -18.522 -18.786 39.586 1.00 96.75 429 LYS A C 1
ATOM 3422 O O . LYS A 1 429 ? -18.095 -19.599 38.771 1.00 96.75 429 LYS A O 1
ATOM 3427 N N . VAL A 1 430 ? -17.725 -17.976 40.275 1.00 96.94 430 VAL A N 1
ATOM 3428 C CA . VAL A 1 430 ? -16.264 -18.077 40.250 1.00 96.94 430 VAL A CA 1
ATOM 3429 C C . VAL A 1 430 ? -15.847 -19.124 41.274 1.00 96.94 430 VAL A C 1
ATOM 3431 O O . VAL A 1 430 ? -15.947 -18.903 42.483 1.00 96.94 430 VAL A O 1
ATOM 3434 N N . VAL A 1 431 ? -15.390 -20.276 40.789 1.00 95.88 431 VAL A N 1
ATOM 3435 C CA . VAL A 1 431 ? -15.059 -21.434 41.626 1.00 95.88 431 VAL A CA 1
ATOM 3436 C C . VAL A 1 431 ? -13.660 -21.254 42.201 1.00 95.88 431 VAL A C 1
ATOM 3438 O O . VAL A 1 431 ? -13.489 -21.124 43.418 1.00 95.88 431 VAL A O 1
ATOM 3441 N N . ALA A 1 432 ? -12.655 -21.166 41.330 1.00 95.31 432 ALA A N 1
ATOM 3442 C CA . ALA A 1 432 ? -11.264 -20.990 41.721 1.00 95.31 432 ALA A CA 1
ATOM 3443 C C . ALA A 1 432 ? -10.433 -20.335 40.612 1.00 95.31 432 ALA A C 1
ATOM 3445 O O . ALA A 1 432 ? -10.805 -20.347 39.441 1.00 95.31 432 ALA A O 1
ATOM 3446 N N . ALA A 1 433 ? -9.271 -19.810 40.987 1.00 95.75 433 ALA A N 1
ATOM 3447 C CA . ALA A 1 433 ? -8.161 -19.634 40.062 1.00 95.75 433 ALA A CA 1
ATOM 3448 C C . ALA A 1 433 ? -7.074 -20.667 40.383 1.00 95.75 433 ALA A C 1
ATOM 3450 O O . ALA A 1 433 ? -6.926 -21.073 41.535 1.00 95.75 433 ALA A O 1
ATOM 3451 N N . ASN A 1 434 ? -6.340 -21.113 39.371 1.00 92.94 434 ASN A N 1
ATOM 3452 C CA . ASN A 1 434 ? -5.382 -22.209 39.444 1.00 92.94 434 ASN A CA 1
ATOM 3453 C C . ASN A 1 434 ? -4.085 -21.816 38.734 1.00 92.94 434 ASN A C 1
ATOM 3455 O O . ASN A 1 434 ? -4.112 -21.079 37.745 1.00 92.94 434 ASN A O 1
ATOM 3459 N N . ASP A 1 435 ? -2.966 -22.329 39.248 1.00 91.44 435 ASP A N 1
ATOM 3460 C CA . ASP A 1 435 ? -1.631 -22.220 38.651 1.00 91.44 435 ASP A CA 1
ATOM 3461 C C . ASP A 1 435 ? -1.255 -20.788 38.227 1.00 91.44 435 ASP A C 1
ATOM 3463 O O . ASP A 1 435 ? -0.652 -20.565 37.174 1.00 91.44 435 ASP A O 1
ATOM 3467 N N . LEU A 1 436 ? -1.635 -19.793 39.041 1.00 93.12 436 LEU A N 1
ATOM 3468 C CA . LEU A 1 436 ? -1.397 -18.382 38.741 1.00 93.12 436 LEU A CA 1
ATOM 3469 C C . LEU A 1 436 ? 0.104 -18.108 38.655 1.00 93.12 436 LEU A C 1
ATOM 3471 O O . LEU A 1 436 ? 0.815 -18.215 39.642 1.00 93.12 436 LEU A O 1
ATOM 3475 N N . LYS A 1 437 ? 0.614 -17.694 37.499 1.00 90.81 437 LYS A N 1
ATOM 3476 C CA . LYS A 1 437 ? 2.031 -17.347 37.347 1.00 90.81 437 LYS A CA 1
ATOM 3477 C C . LYS A 1 437 ? 2.232 -15.874 37.679 1.00 90.81 437 LYS A C 1
ATOM 3479 O O . LYS A 1 437 ? 2.103 -15.019 36.798 1.00 90.81 437 LYS A O 1
ATOM 3484 N N . TRP A 1 438 ? 2.547 -15.566 38.933 1.00 87.88 438 TRP A N 1
ATOM 3485 C CA . TRP A 1 438 ? 2.807 -14.198 39.390 1.00 87.88 438 TRP A CA 1
ATOM 3486 C C . TRP A 1 438 ? 3.939 -14.143 40.414 1.00 87.88 438 TRP A C 1
ATOM 3488 O O . TRP A 1 438 ? 4.022 -14.999 41.295 1.00 87.88 438 TRP A O 1
ATOM 3498 N N . GLN A 1 439 ? 4.795 -13.132 40.287 1.00 82.31 439 GLN A N 1
ATOM 3499 C CA . GLN A 1 439 ? 5.857 -12.808 41.234 1.00 82.31 439 GLN A CA 1
ATOM 3500 C C . GLN A 1 439 ? 5.668 -11.353 41.662 1.00 82.31 439 GLN A C 1
ATOM 3502 O O . GLN A 1 439 ? 5.405 -10.485 40.835 1.00 82.31 439 GLN A O 1
ATOM 3507 N N . THR A 1 440 ? 5.739 -11.094 42.964 1.00 80.06 440 THR A N 1
ATOM 3508 C CA . THR A 1 440 ? 5.594 -9.752 43.535 1.00 80.06 440 THR A CA 1
ATOM 3509 C C . THR A 1 440 ? 6.467 -9.649 44.780 1.00 80.06 440 THR A C 1
ATOM 3511 O O . THR A 1 440 ? 6.556 -10.602 45.553 1.00 80.06 440 THR A O 1
ATOM 3514 N N . ALA A 1 441 ? 7.126 -8.503 44.973 1.00 75.75 441 ALA A N 1
ATOM 3515 C CA . ALA A 1 441 ? 7.918 -8.226 46.175 1.00 75.75 441 ALA A CA 1
ATOM 3516 C C . ALA A 1 441 ? 7.037 -8.009 47.424 1.00 75.75 441 ALA A C 1
ATOM 3518 O O . ALA A 1 441 ? 7.521 -8.064 48.553 1.00 75.75 441 ALA A O 1
ATOM 3519 N N . GLY A 1 442 ? 5.744 -7.726 47.220 1.00 79.38 442 GLY A N 1
ATOM 3520 C CA . GLY A 1 442 ? 4.757 -7.519 48.277 1.00 79.38 442 GLY A CA 1
ATOM 3521 C C . GLY A 1 442 ? 3.944 -8.771 48.615 1.00 79.38 442 GLY A C 1
ATOM 3522 O O . GLY A 1 442 ? 4.240 -9.884 48.192 1.00 79.38 442 GLY A O 1
ATOM 3523 N N . MET A 1 443 ? 2.873 -8.584 49.390 1.00 87.06 443 MET A N 1
ATOM 3524 C CA . MET A 1 443 ? 1.916 -9.656 49.668 1.00 87.06 443 MET A CA 1
ATOM 3525 C C . MET A 1 443 ? 1.014 -9.865 48.453 1.00 87.06 443 MET A C 1
ATOM 3527 O O . MET A 1 443 ? 0.261 -8.962 48.098 1.00 87.06 443 MET A O 1
ATOM 3531 N N . PHE A 1 444 ? 1.053 -11.060 47.872 1.00 91.00 444 PHE A N 1
ATOM 3532 C CA . PHE A 1 444 ? 0.206 -11.419 46.742 1.00 91.00 444 PHE A CA 1
ATOM 3533 C C . PHE A 1 444 ? -1.241 -11.609 47.206 1.00 91.00 444 PHE A C 1
ATOM 3535 O O . PHE A 1 444 ? -1.495 -12.369 48.136 1.00 91.00 444 PHE A O 1
ATOM 3542 N N . ARG A 1 445 ? -2.208 -10.916 46.609 1.00 94.06 445 ARG A N 1
ATOM 3543 C CA . ARG A 1 445 ? -3.620 -10.944 47.020 1.00 94.06 445 ARG A CA 1
ATOM 3544 C C . ARG A 1 445 ? -4.538 -11.033 45.800 1.00 94.06 445 ARG A C 1
ATOM 3546 O O . ARG A 1 445 ? -5.258 -10.073 45.510 1.00 94.06 445 ARG A O 1
ATOM 3553 N N . PRO A 1 446 ? -4.560 -12.175 45.092 1.00 94.94 446 PRO A N 1
ATOM 3554 C CA . PRO A 1 446 ? -5.375 -12.319 43.902 1.00 94.94 446 PRO A CA 1
ATOM 3555 C C . PRO A 1 446 ? -6.868 -12.260 44.202 1.00 94.94 446 PRO A C 1
ATOM 3557 O O . PRO A 1 446 ? -7.375 -12.880 45.150 1.00 94.94 446 PRO A O 1
ATOM 3560 N N . PHE A 1 447 ? -7.584 -11.579 43.320 1.00 96.81 447 PHE A N 1
ATOM 3561 C CA . PHE A 1 447 ? -9.034 -11.614 43.199 1.00 96.81 447 PHE A CA 1
ATOM 3562 C C . PHE A 1 447 ? -9.427 -11.703 41.722 1.00 96.81 447 PHE A C 1
ATOM 3564 O O . PHE A 1 447 ? -8.628 -11.406 40.829 1.00 96.81 447 PHE A O 1
ATOM 3571 N N . VAL A 1 448 ? -10.660 -12.136 41.468 1.00 97.44 448 VAL A N 1
ATOM 3572 C CA . VAL A 1 448 ? -11.215 -12.246 40.119 1.00 97.44 448 VAL A CA 1
ATOM 3573 C C . VAL A 1 448 ? -12.245 -11.147 39.928 1.00 97.44 448 VAL A C 1
ATOM 3575 O O . VAL A 1 448 ? -13.183 -11.016 40.712 1.00 97.44 448 VAL A O 1
ATOM 3578 N N . GLU A 1 449 ? -12.064 -10.365 38.876 1.00 96.81 449 GLU A N 1
ATOM 3579 C CA . GLU A 1 449 ? -13.020 -9.397 38.364 1.00 96.81 449 GLU A CA 1
ATOM 3580 C C . GLU A 1 449 ? -13.781 -10.025 37.192 1.00 96.81 449 GLU A C 1
ATOM 3582 O O . GLU A 1 449 ? -13.170 -10.502 36.236 1.00 96.81 449 GLU A O 1
ATOM 3587 N N . VAL A 1 450 ? -15.111 -10.035 37.271 1.00 96.88 450 VAL A N 1
ATOM 3588 C CA . VAL A 1 450 ? -15.997 -10.520 36.209 1.00 96.88 450 VAL A CA 1
ATOM 3589 C C . VAL A 1 450 ? -16.811 -9.345 35.695 1.00 96.88 450 VAL A C 1
ATOM 3591 O O . VAL A 1 450 ? -17.584 -8.742 36.449 1.00 96.88 450 VAL A O 1
ATOM 3594 N N . THR A 1 451 ? -16.654 -9.052 34.408 1.00 95.56 451 THR A N 1
ATOM 3595 C CA . THR A 1 451 ? -17.311 -7.929 33.745 1.00 95.56 451 THR A CA 1
ATOM 3596 C C . THR A 1 451 ? -18.131 -8.411 32.553 1.00 95.56 451 THR A C 1
ATOM 3598 O O . THR A 1 451 ? -17.628 -9.131 31.692 1.00 95.56 451 THR A O 1
ATOM 3601 N N . MET A 1 452 ? -19.398 -8.009 32.502 1.00 95.12 452 MET A N 1
ATOM 3602 C CA . MET A 1 452 ? -20.295 -8.231 31.373 1.00 95.12 452 MET A CA 1
ATOM 3603 C C . MET A 1 452 ? -20.115 -7.116 30.343 1.00 95.12 452 MET A C 1
ATOM 3605 O O . MET A 1 452 ? -20.258 -5.937 30.672 1.00 95.12 452 MET A O 1
ATOM 3609 N N . ILE A 1 453 ? -19.828 -7.486 29.099 1.00 93.75 453 ILE A N 1
ATOM 3610 C CA . ILE A 1 453 ? -19.605 -6.558 27.990 1.00 93.75 453 ILE A CA 1
ATOM 3611 C C . ILE A 1 453 ? -20.662 -6.814 26.917 1.00 93.75 453 ILE A C 1
ATOM 3613 O O . ILE A 1 453 ? -20.874 -7.949 26.504 1.00 93.75 453 ILE A O 1
ATOM 3617 N N . GLY A 1 454 ? -21.328 -5.753 26.468 1.00 91.88 454 GLY A N 1
ATOM 3618 C CA . GLY A 1 454 ? -22.318 -5.789 25.393 1.00 91.88 454 GLY A CA 1
ATOM 3619 C C . GLY A 1 454 ? -23.152 -4.503 25.350 1.00 91.88 454 GLY A C 1
ATOM 3620 O O . GLY A 1 454 ? -22.877 -3.580 26.124 1.00 91.88 454 GLY A O 1
ATOM 3621 N N . PRO A 1 455 ? -24.146 -4.415 24.452 1.00 90.12 455 PRO A N 1
ATOM 3622 C CA . PRO A 1 455 ? -24.983 -3.226 24.299 1.00 90.12 455 PRO A CA 1
ATOM 3623 C C . PRO A 1 455 ? -25.925 -3.005 25.498 1.00 90.12 455 PRO A C 1
ATOM 3625 O O . PRO A 1 455 ? -26.262 -3.942 26.232 1.00 90.12 455 PRO A O 1
ATOM 3628 N N . HIS A 1 456 ? -26.375 -1.761 25.677 1.00 87.50 456 HIS A N 1
ATOM 3629 C CA . HIS A 1 456 ? -27.410 -1.342 26.633 1.00 87.50 456 HIS A CA 1
ATOM 3630 C C . HIS A 1 456 ? -27.032 -1.596 28.104 1.00 87.50 456 HIS A C 1
ATOM 3632 O O . HIS A 1 456 ? -27.798 -2.152 28.899 1.00 87.50 456 HIS A O 1
ATOM 3638 N N . GLN A 1 457 ? -25.804 -1.204 28.462 1.00 81.44 457 GLN A N 1
ATOM 3639 C CA . GLN A 1 457 ? -25.203 -1.410 29.788 1.00 81.44 457 GLN A CA 1
ATOM 3640 C C . GLN A 1 457 ? -24.977 -0.108 30.581 1.00 81.44 457 GLN A C 1
ATOM 3642 O O . GLN A 1 457 ? -24.199 -0.120 31.532 1.00 81.44 457 GLN A O 1
ATOM 3647 N N . SER A 1 458 ? -25.603 1.015 30.206 1.00 79.00 458 SER A N 1
ATOM 3648 C CA . SER A 1 458 ? -25.432 2.314 30.886 1.00 79.00 458 SER A CA 1
ATOM 3649 C C . SER A 1 458 ? -25.864 2.280 32.355 1.00 79.00 458 SER A C 1
ATOM 3651 O O . SER A 1 458 ? -25.119 2.721 33.222 1.00 79.00 458 SER A O 1
ATOM 3653 N N . ASP A 1 459 ? -27.030 1.697 32.640 1.00 79.50 459 ASP A N 1
ATOM 3654 C CA . ASP A 1 459 ? -27.681 1.770 33.959 1.00 79.50 459 ASP A CA 1
ATOM 3655 C C . ASP A 1 459 ? -27.641 0.441 34.731 1.00 79.50 459 ASP A C 1
ATOM 3657 O O . ASP A 1 459 ? -28.366 0.234 35.706 1.00 79.50 459 ASP A O 1
ATOM 3661 N N . LYS A 1 460 ? -26.805 -0.505 34.284 1.00 82.06 460 LYS A N 1
ATOM 3662 C CA . LYS A 1 460 ? -26.751 -1.871 34.818 1.00 82.06 460 LYS A CA 1
ATOM 3663 C C . LYS A 1 460 ? -25.434 -2.131 35.532 1.00 82.06 460 LYS A C 1
ATOM 3665 O O . LYS A 1 460 ? -24.356 -1.762 35.070 1.00 82.06 460 LYS A O 1
ATOM 3670 N N . LYS A 1 461 ? -25.502 -2.848 36.657 1.00 85.62 461 LYS A N 1
ATOM 3671 C CA . LYS A 1 461 ? -24.297 -3.334 37.334 1.00 85.62 461 LYS A CA 1
ATOM 3672 C C . LYS A 1 461 ? -23.641 -4.421 36.481 1.00 85.62 461 LYS A C 1
ATOM 3674 O O . LYS A 1 461 ? -24.073 -5.571 36.482 1.00 85.62 461 LYS A O 1
ATOM 3679 N N . ARG A 1 462 ? -22.576 -4.039 35.781 1.00 87.06 462 ARG A N 1
ATOM 3680 C CA . ARG A 1 462 ? -21.855 -4.894 34.828 1.00 87.06 462 ARG A CA 1
ATOM 3681 C C . ARG A 1 462 ? -20.561 -5.498 35.353 1.00 87.06 462 ARG A C 1
ATOM 3683 O O . ARG A 1 462 ? -19.972 -6.309 34.656 1.00 87.06 462 ARG A O 1
ATOM 3690 N N . LYS A 1 463 ? -20.118 -5.131 36.556 1.00 93.19 463 LYS A N 1
ATOM 3691 C CA . LYS A 1 463 ? -18.834 -5.556 37.127 1.00 93.19 463 LYS A CA 1
ATOM 3692 C C . LYS A 1 463 ? -18.995 -6.065 38.555 1.00 93.19 463 LYS A C 1
ATOM 3694 O O . LYS A 1 463 ? -19.635 -5.422 39.393 1.00 93.19 463 LYS A O 1
ATOM 3699 N N . PHE A 1 464 ? -18.378 -7.207 38.830 1.00 96.50 464 PHE A N 1
ATOM 3700 C CA . PHE A 1 464 ? -18.295 -7.815 40.153 1.00 96.50 464 PHE A CA 1
ATOM 3701 C C . PHE A 1 464 ? -16.868 -8.281 40.428 1.00 96.50 464 PHE A C 1
ATOM 3703 O O . PHE A 1 464 ? -16.123 -8.605 39.507 1.00 96.50 464 PHE A O 1
ATOM 3710 N N . THR A 1 465 ? -16.489 -8.316 41.701 1.00 96.81 465 THR A N 1
ATOM 3711 C CA . THR A 1 465 ? -15.180 -8.792 42.146 1.00 96.81 465 THR A CA 1
ATOM 3712 C C . THR A 1 465 ? -15.354 -9.789 43.280 1.00 96.81 465 THR A C 1
ATOM 3714 O O . THR A 1 465 ? -16.234 -9.627 44.127 1.00 96.81 465 THR A O 1
ATOM 3717 N N . THR A 1 466 ? -14.522 -10.828 43.295 1.00 97.50 466 THR A N 1
ATOM 3718 C CA . THR A 1 466 ? -14.440 -11.750 44.431 1.00 97.50 466 THR A CA 1
ATOM 3719 C C . THR A 1 466 ? -13.684 -11.117 45.597 1.00 97.50 466 THR A C 1
ATOM 3721 O O . THR A 1 466 ? -12.963 -10.126 45.440 1.00 97.50 466 THR A O 1
ATOM 3724 N N . LYS A 1 467 ? -13.781 -11.718 46.785 1.00 95.75 467 LYS A N 1
ATOM 3725 C CA . LYS A 1 467 ? -12.886 -11.380 47.898 1.00 95.75 467 LYS A CA 1
ATOM 3726 C C . LYS A 1 467 ? -11.455 -11.785 47.556 1.00 95.75 467 LYS A C 1
ATOM 3728 O O . LYS A 1 467 ? -11.224 -12.890 47.070 1.00 95.75 467 LYS A O 1
ATOM 3733 N N . SER A 1 468 ? -10.483 -10.935 47.879 1.00 94.44 468 SER A N 1
ATOM 3734 C CA . SER A 1 468 ? -9.068 -11.267 47.703 1.00 94.44 468 SER A CA 1
ATOM 3735 C C . SER A 1 468 ? -8.611 -12.361 48.675 1.00 94.44 468 SER A C 1
ATOM 3737 O O . SER A 1 468 ? -9.135 -12.509 49.785 1.00 94.44 468 SER A O 1
ATOM 3739 N N . LYS A 1 469 ? -7.634 -13.166 48.246 1.00 93.75 469 LYS A N 1
ATOM 3740 C CA . LYS A 1 469 ? -7.051 -14.254 49.046 1.00 93.75 469 LYS A CA 1
ATOM 3741 C C . LYS A 1 469 ? -5.556 -14.026 49.206 1.00 93.75 469 LYS A C 1
ATOM 3743 O O . LYS A 1 469 ? -4.836 -14.036 48.222 1.00 93.75 469 LYS A O 1
ATOM 3748 N N . SER A 1 470 ? -5.084 -13.828 50.432 1.00 92.38 470 SER A N 1
ATOM 3749 C CA . SER A 1 470 ? -3.669 -13.536 50.687 1.00 92.38 470 SER A CA 1
ATOM 3750 C C . SER A 1 470 ? -2.758 -14.739 50.433 1.00 92.38 470 SER A C 1
ATOM 3752 O O . SER A 1 470 ? -3.058 -15.849 50.866 1.00 92.38 470 SER A O 1
ATOM 3754 N N . ASN A 1 471 ? -1.628 -14.475 49.778 1.00 90.94 471 ASN A N 1
ATOM 3755 C CA . ASN A 1 471 ? -0.532 -15.375 49.428 1.00 90.94 471 ASN A CA 1
ATOM 3756 C C . ASN A 1 471 ? -0.997 -16.725 48.871 1.00 90.94 471 ASN A C 1
ATOM 3758 O O . ASN A 1 471 ? -0.549 -17.777 49.323 1.00 90.94 471 ASN A O 1
ATOM 3762 N N . ASN A 1 472 ? -1.908 -16.703 47.897 1.00 91.00 472 ASN A N 1
ATOM 3763 C CA . ASN A 1 472 ? -2.487 -17.921 47.344 1.00 91.00 472 ASN A CA 1
ATOM 3764 C C . ASN A 1 472 ? -2.418 -17.945 45.812 1.00 91.00 472 ASN A C 1
ATOM 3766 O O . ASN A 1 472 ? -3.060 -17.136 45.161 1.00 91.00 472 ASN A O 1
ATOM 3770 N N . TRP A 1 473 ? -1.684 -18.904 45.244 1.00 93.38 473 TRP A N 1
ATOM 3771 C CA . TRP A 1 473 ? -1.518 -19.100 43.794 1.00 93.38 473 TRP A CA 1
ATOM 3772 C C . TRP A 1 473 ? -2.577 -20.024 43.168 1.00 93.38 473 TRP A C 1
ATOM 3774 O O . TRP A 1 473 ? -2.658 -20.131 41.945 1.00 93.38 473 TRP A O 1
ATOM 3784 N N . ALA A 1 474 ? -3.416 -20.651 43.998 1.00 93.88 474 ALA A N 1
ATOM 3785 C CA . ALA A 1 474 ? -4.574 -21.442 43.590 1.00 93.88 474 ALA A CA 1
ATOM 3786 C C . ALA A 1 474 ? -5.809 -21.128 44.474 1.00 93.88 474 ALA A C 1
ATOM 3788 O O . ALA A 1 474 ? -6.297 -21.989 45.222 1.00 93.88 474 ALA A O 1
ATOM 3789 N N . PRO A 1 475 ? -6.283 -19.866 44.492 1.00 95.19 475 PRO A N 1
ATOM 3790 C CA . PRO A 1 475 ? -7.342 -19.433 45.395 1.00 95.19 475 PRO A CA 1
ATOM 3791 C C . PRO A 1 475 ? -8.705 -20.026 45.022 1.00 95.19 475 PRO A C 1
ATOM 3793 O O . PRO A 1 475 ? -9.143 -19.951 43.878 1.00 95.19 475 PRO A O 1
ATOM 3796 N N . LYS A 1 476 ? -9.421 -20.547 46.026 1.00 95.31 476 LYS A N 1
ATOM 3797 C CA . LYS A 1 476 ? -10.832 -20.948 45.915 1.00 95.31 476 LYS A CA 1
ATOM 3798 C C . LYS A 1 476 ? -11.738 -19.825 46.420 1.00 95.31 476 LYS A C 1
ATOM 3800 O O . LYS A 1 476 ? -11.572 -19.368 47.558 1.00 95.31 476 LYS A O 1
ATOM 3805 N N . TYR A 1 477 ? -12.687 -19.400 45.590 1.00 95.94 477 TYR A N 1
ATOM 3806 C CA . TYR A 1 477 ? -13.603 -18.297 45.888 1.00 95.94 477 TYR A CA 1
ATOM 3807 C C . TYR A 1 477 ? -15.005 -18.814 46.212 1.00 95.94 477 TYR A C 1
ATOM 3809 O O . TYR A 1 477 ? -15.505 -18.529 47.298 1.00 95.94 477 TYR A O 1
ATOM 3817 N N . ASN A 1 478 ? -15.590 -19.631 45.328 1.00 95.38 478 ASN A N 1
ATOM 3818 C CA . ASN A 1 478 ? -16.979 -20.100 45.412 1.00 95.38 478 ASN A CA 1
ATOM 3819 C C . ASN A 1 478 ? -17.991 -18.951 45.574 1.00 95.38 478 ASN A C 1
ATOM 3821 O O . ASN A 1 478 ? -18.952 -19.050 46.336 1.00 95.38 478 ASN A O 1
ATOM 3825 N N . GLU A 1 479 ? -17.764 -17.849 44.861 1.00 97.56 479 GLU A N 1
ATOM 3826 C CA . GLU A 1 479 ? -18.617 -16.658 44.897 1.00 97.56 479 GLU A CA 1
ATOM 3827 C C . GLU A 1 479 ? -19.488 -16.605 43.640 1.00 97.56 479 GLU A C 1
ATOM 3829 O O . GLU A 1 479 ? -19.021 -16.906 42.544 1.00 97.56 479 GLU A O 1
ATOM 3834 N N . THR A 1 480 ? -20.767 -16.255 43.799 1.00 96.94 480 THR A N 1
ATOM 3835 C CA . THR A 1 480 ? -21.746 -16.226 42.702 1.00 96.94 480 THR A CA 1
ATOM 3836 C C . THR A 1 480 ? -22.222 -14.804 42.446 1.00 96.94 480 THR A C 1
ATOM 3838 O O . THR A 1 480 ? -22.591 -14.085 43.374 1.00 96.94 480 THR A O 1
ATOM 3841 N N . PHE A 1 481 ? -22.243 -14.422 41.174 1.00 96.75 481 PHE A N 1
ATOM 3842 C CA . PHE A 1 481 ? -22.684 -13.123 40.689 1.00 96.75 481 PHE A CA 1
ATOM 3843 C C . PHE A 1 481 ? -23.844 -13.289 39.712 1.00 96.75 481 PHE A C 1
ATOM 3845 O O . PHE A 1 481 ? -23.933 -14.285 38.992 1.00 96.75 481 PHE A O 1
ATOM 3852 N N . HIS A 1 482 ? -24.734 -12.301 39.676 1.00 94.88 482 HIS A N 1
ATOM 3853 C CA . HIS A 1 482 ? -25.893 -12.303 38.792 1.00 94.88 482 HIS A CA 1
ATOM 3854 C C . HIS A 1 482 ? -25.880 -11.052 37.922 1.00 94.88 482 HIS A C 1
ATOM 3856 O O . HIS A 1 482 ? -25.850 -9.934 38.439 1.00 94.88 482 HIS A O 1
ATOM 3862 N N . PHE A 1 483 ? -25.957 -11.258 36.612 1.00 94.19 483 PHE A N 1
ATOM 3863 C CA . PHE A 1 483 ? -26.143 -10.213 35.618 1.00 94.19 483 PHE A CA 1
ATOM 3864 C C . PHE A 1 483 ? -27.552 -10.323 35.043 1.00 94.19 483 PHE A C 1
ATOM 3866 O O . PHE A 1 483 ? -28.003 -11.413 34.686 1.00 94.19 483 PHE A O 1
ATOM 3873 N N . LEU A 1 484 ? -28.242 -9.190 34.965 1.00 91.38 484 LEU A N 1
ATOM 3874 C CA . LEU A 1 484 ? -29.564 -9.079 34.359 1.00 91.38 484 LEU A CA 1
ATOM 3875 C C . LEU A 1 484 ? -29.407 -8.353 33.023 1.00 91.38 484 LEU A C 1
ATOM 3877 O O . LEU A 1 484 ? -29.035 -7.180 32.991 1.00 91.38 484 LEU A O 1
ATOM 3881 N N . LEU A 1 485 ? -29.646 -9.061 31.925 1.00 90.50 485 LEU A N 1
ATOM 3882 C CA . LEU A 1 485 ? -29.653 -8.517 30.571 1.00 90.50 485 LEU A CA 1
ATOM 3883 C C . LEU A 1 485 ? -31.098 -8.205 30.169 1.00 90.50 485 LEU A C 1
ATOM 3885 O O . LEU A 1 485 ? -32.037 -8.843 30.646 1.00 90.50 485 LEU A O 1
ATOM 3889 N N . GLY A 1 486 ? -31.268 -7.187 29.322 1.00 85.31 486 GLY A N 1
ATOM 3890 C CA . GLY A 1 486 ? -32.597 -6.810 28.825 1.00 85.31 486 GLY A CA 1
ATOM 3891 C C . GLY A 1 486 ? -33.136 -7.832 27.823 1.00 85.31 486 GLY A C 1
ATOM 3892 O O . GLY A 1 486 ? -32.489 -8.842 27.561 1.00 85.31 486 GLY A O 1
ATOM 3893 N N . ASN A 1 487 ? -34.300 -7.543 27.247 1.00 84.62 487 ASN A N 1
ATOM 3894 C CA . ASN A 1 487 ? -34.907 -8.335 26.171 1.00 84.62 487 ASN A CA 1
ATOM 3895 C C . ASN A 1 487 ? -34.684 -7.731 24.767 1.00 84.62 487 ASN A C 1
ATOM 3897 O O . ASN A 1 487 ? -35.221 -8.239 23.788 1.00 84.62 487 ASN A O 1
ATOM 3901 N N . GLU A 1 488 ? -33.925 -6.635 24.675 1.00 86.88 488 GLU A N 1
ATOM 3902 C CA . GLU A 1 488 ? -33.657 -5.903 23.428 1.00 86.88 488 GLU A CA 1
ATOM 3903 C C . GLU A 1 488 ? -32.712 -6.673 22.497 1.00 86.88 488 GLU A C 1
ATOM 3905 O O . GLU A 1 488 ? -32.853 -6.625 21.277 1.00 86.88 488 GLU A O 1
ATOM 3910 N N . GLU A 1 489 ? -31.748 -7.387 23.078 1.00 87.69 489 GLU A N 1
ATOM 3911 C CA . GLU A 1 489 ? -30.679 -8.085 22.372 1.00 87.69 489 GLU A CA 1
ATOM 3912 C C . GLU A 1 489 ? -30.482 -9.479 22.964 1.00 87.69 489 GLU A C 1
ATOM 3914 O O . GLU A 1 489 ? -30.552 -9.663 24.182 1.00 87.69 489 GLU A O 1
ATOM 3919 N N . GLY A 1 490 ? -30.209 -10.455 22.099 1.00 88.56 490 GLY A N 1
ATOM 3920 C CA . GLY A 1 490 ? -29.962 -11.828 22.521 1.00 88.56 490 GLY A CA 1
ATOM 3921 C C . GLY A 1 490 ? -28.608 -11.999 23.226 1.00 88.56 490 GLY A C 1
ATOM 3922 O O . GLY A 1 490 ? -27.711 -11.156 23.088 1.00 88.56 490 GLY A O 1
ATOM 3923 N N . PRO A 1 491 ? -28.406 -13.110 23.963 1.00 89.12 491 PRO A N 1
ATOM 3924 C CA . PRO A 1 491 ? -27.159 -13.401 24.673 1.00 89.12 491 PRO A CA 1
ATOM 3925 C C . PRO A 1 491 ? -25.923 -13.367 23.765 1.00 89.12 491 PRO A C 1
ATOM 3927 O O . PRO A 1 491 ? -24.836 -13.034 24.214 1.00 89.12 491 PRO A O 1
ATOM 3930 N N . GLU A 1 492 ? -26.065 -13.662 22.475 1.00 90.31 492 GLU A N 1
ATOM 3931 C CA . GLU A 1 492 ? -24.990 -13.631 21.483 1.00 90.31 492 GLU A CA 1
ATOM 3932 C C . GLU A 1 492 ? -24.354 -12.250 21.254 1.00 90.31 492 GLU A C 1
ATOM 3934 O O . GLU A 1 492 ? -23.246 -12.179 20.721 1.00 90.31 492 GLU A O 1
ATOM 3939 N N . ALA A 1 493 ? -25.022 -11.166 21.660 1.00 92.19 493 ALA A N 1
ATOM 3940 C CA . ALA A 1 493 ? -24.486 -9.805 21.614 1.00 92.19 493 ALA A CA 1
ATOM 3941 C C . ALA A 1 493 ? -23.570 -9.471 22.808 1.00 92.19 493 ALA A C 1
ATOM 3943 O O . ALA A 1 493 ? -23.036 -8.360 22.879 1.00 92.19 493 ALA A O 1
ATOM 3944 N N . TYR A 1 494 ? -23.399 -10.413 23.739 1.00 93.94 494 TYR A N 1
ATOM 3945 C CA . TYR A 1 494 ? -22.695 -10.221 25.000 1.00 93.94 494 TYR A CA 1
ATOM 3946 C C . TYR A 1 494 ? -21.521 -11.190 25.171 1.00 93.94 494 TYR A C 1
ATOM 3948 O O . TYR A 1 494 ? -21.501 -12.314 24.663 1.00 93.94 494 TYR A O 1
ATOM 3956 N N . GLU A 1 495 ? -20.542 -10.764 25.960 1.00 94.81 495 GLU A N 1
ATOM 3957 C CA . GLU A 1 495 ? -19.397 -11.570 26.367 1.00 94.81 495 GLU A CA 1
ATOM 3958 C C . GLU A 1 495 ? -19.007 -11.284 27.820 1.00 94.81 495 GLU A C 1
ATOM 3960 O O . GLU A 1 495 ? -19.214 -10.191 28.351 1.00 94.81 495 GLU A O 1
ATOM 3965 N N . LEU A 1 496 ? -18.424 -12.287 28.470 1.00 94.62 496 LEU A N 1
ATOM 3966 C CA . LEU A 1 496 ? -17.857 -12.182 29.807 1.00 94.62 496 LEU A CA 1
ATOM 3967 C C . LEU A 1 496 ? -16.349 -11.970 29.704 1.00 94.62 496 LEU A C 1
ATOM 3969 O O . LEU A 1 496 ? -15.640 -12.822 29.172 1.00 94.62 496 LEU A O 1
ATOM 3973 N N . GLN A 1 497 ? -15.853 -10.868 30.260 1.00 95.25 497 GLN A N 1
ATOM 3974 C CA . GLN A 1 497 ? -14.426 -10.647 30.475 1.00 95.25 497 GLN A CA 1
ATOM 3975 C C . GLN A 1 497 ? -14.079 -10.985 31.926 1.00 95.25 497 GLN A C 1
ATOM 3977 O O . GLN A 1 497 ? -14.623 -10.407 32.867 1.00 95.25 497 GLN A O 1
ATOM 3982 N N . ILE A 1 498 ? -13.167 -11.935 32.097 1.00 95.88 498 ILE A N 1
ATOM 3983 C CA . ILE A 1 498 ? -12.678 -12.415 33.387 1.00 95.88 498 ILE A CA 1
ATOM 3984 C C . ILE A 1 498 ? -11.242 -11.929 33.527 1.00 95.88 498 ILE A C 1
ATOM 3986 O O . ILE A 1 498 ? -10.380 -12.303 32.734 1.00 95.88 498 ILE A O 1
ATOM 3990 N N . CYS A 1 499 ? -10.972 -11.104 34.530 1.00 95.62 499 CYS A N 1
ATOM 3991 C CA . CYS A 1 499 ? -9.639 -10.586 34.799 1.00 95.62 499 CYS A CA 1
ATOM 3992 C C . CYS A 1 499 ? -9.187 -11.005 36.194 1.00 95.62 499 CYS A C 1
ATOM 3994 O O . CYS A 1 499 ? -9.848 -10.699 37.185 1.00 95.62 499 CYS A O 1
ATOM 3996 N N . VAL A 1 500 ? -8.032 -11.659 36.291 1.00 96.00 500 VAL A N 1
ATOM 3997 C CA . VAL A 1 500 ? -7.381 -11.900 37.584 1.00 96.00 500 VAL A CA 1
ATOM 3998 C C . VAL A 1 500 ? -6.449 -10.735 37.873 1.00 96.00 500 VAL A C 1
ATOM 4000 O O . VAL A 1 500 ? -5.630 -10.374 37.025 1.00 96.00 500 VAL A O 1
ATOM 4003 N N . LYS A 1 501 ? -6.582 -10.137 39.058 1.00 94.38 501 LYS A N 1
ATOM 4004 C CA . LYS A 1 501 ? -5.801 -8.969 39.482 1.00 94.38 501 LYS A CA 1
ATOM 4005 C C . LYS A 1 501 ? -5.174 -9.193 40.859 1.00 94.38 501 LYS A C 1
ATOM 4007 O O . LYS A 1 501 ? -5.730 -9.920 41.679 1.00 94.38 501 LYS A O 1
ATOM 4012 N N . ASP A 1 502 ? -4.015 -8.582 41.095 1.00 92.50 502 ASP A N 1
ATOM 4013 C CA . ASP A 1 502 ? -3.335 -8.537 42.392 1.00 92.50 502 ASP A CA 1
ATOM 4014 C C . ASP A 1 502 ? -3.728 -7.251 43.114 1.00 92.50 502 ASP A C 1
ATOM 4016 O O . ASP A 1 502 ? -3.429 -6.153 42.629 1.00 92.50 502 ASP A O 1
ATOM 4020 N N . TYR A 1 503 ? -4.399 -7.385 44.260 1.00 90.62 503 TYR A N 1
ATOM 4021 C CA . TYR A 1 503 ? -4.826 -6.227 45.035 1.00 90.62 503 TYR A CA 1
ATOM 4022 C C . TYR A 1 503 ? -3.625 -5.455 45.582 1.00 90.62 503 TYR A C 1
ATOM 4024 O O . TYR A 1 503 ? -2.857 -5.976 46.398 1.00 90.62 503 TYR A O 1
ATOM 4032 N N . CYS A 1 504 ? -3.513 -4.182 45.205 1.00 83.19 504 CYS A N 1
ATOM 4033 C CA . CYS A 1 504 ? -2.428 -3.315 45.649 1.00 83.19 504 CYS A CA 1
ATOM 4034 C C . CYS A 1 504 ? -2.945 -2.229 46.598 1.00 83.19 504 CYS A C 1
ATOM 4036 O O . CYS A 1 504 ? -3.714 -1.350 46.223 1.00 83.19 504 CYS A O 1
ATOM 4038 N N . PHE A 1 505 ? -2.478 -2.235 47.850 1.00 78.75 505 PHE A N 1
ATOM 4039 C CA . PHE A 1 505 ? -2.821 -1.161 48.783 1.00 78.75 505 PHE A CA 1
ATOM 4040 C C . PHE A 1 505 ? -2.204 0.167 48.317 1.00 78.75 505 PHE A C 1
ATOM 4042 O O . PHE A 1 505 ? -0.995 0.244 48.092 1.00 78.75 505 PHE A O 1
ATOM 4049 N N . ALA A 1 506 ? -3.038 1.205 48.203 1.00 72.56 506 ALA A N 1
ATOM 4050 C CA . ALA A 1 506 ? -2.655 2.560 47.795 1.00 72.56 506 ALA A CA 1
ATOM 4051 C C . ALA A 1 506 ? -2.043 2.689 46.380 1.00 72.56 506 ALA A C 1
ATOM 4053 O O . ALA A 1 506 ? -1.406 3.697 46.082 1.00 72.56 506 ALA A O 1
ATOM 4054 N N . ARG A 1 507 ? -2.241 1.699 45.497 1.00 78.81 507 ARG A N 1
ATOM 4055 C CA . ARG A 1 507 ? -1.889 1.763 44.064 1.00 78.81 507 ARG A CA 1
ATOM 4056 C C . ARG A 1 507 ? -3.010 1.143 43.233 1.00 78.81 507 ARG A C 1
ATOM 4058 O O . ARG A 1 507 ? -3.948 0.585 43.792 1.00 78.81 507 ARG A O 1
ATOM 4065 N N . GLU A 1 508 ? -2.914 1.234 41.912 1.00 79.81 508 GLU A N 1
ATOM 4066 C CA . GLU A 1 508 ? -3.817 0.484 41.039 1.00 79.81 508 GLU A CA 1
ATOM 4067 C C . GLU A 1 508 ? -3.540 -1.024 41.120 1.00 79.81 508 GLU A C 1
ATOM 4069 O O . GLU A 1 508 ? -2.389 -1.458 41.234 1.00 79.81 508 GLU A O 1
ATOM 4074 N N . ASP A 1 509 ? -4.613 -1.814 41.063 1.00 87.44 509 ASP A N 1
ATOM 4075 C CA . ASP A 1 509 ? -4.534 -3.271 41.041 1.00 87.44 509 ASP A CA 1
ATOM 4076 C C . ASP A 1 509 ? -3.842 -3.749 39.762 1.00 87.44 509 ASP A C 1
ATOM 4078 O O . ASP A 1 509 ? -4.133 -3.280 38.658 1.00 87.44 509 ASP A O 1
ATOM 4082 N N . ARG A 1 510 ? -2.936 -4.718 39.896 1.00 88.31 510 ARG A N 1
ATOM 4083 C CA . ARG A 1 510 ? -2.131 -5.197 38.765 1.00 88.31 510 ARG A CA 1
ATOM 4084 C C . ARG A 1 510 ? -2.833 -6.341 38.054 1.00 88.31 510 ARG A C 1
ATOM 4086 O O . ARG A 1 510 ? -3.231 -7.308 38.695 1.00 88.31 510 ARG A O 1
ATOM 4093 N N . VAL A 1 511 ? -2.940 -6.271 36.731 1.00 91.38 511 VAL A N 1
ATOM 4094 C CA . VAL A 1 511 ? -3.508 -7.351 35.910 1.00 91.38 511 VAL A CA 1
ATOM 4095 C C . VAL A 1 511 ? -2.531 -8.526 35.841 1.00 91.38 511 VAL A C 1
ATOM 4097 O O . VAL A 1 511 ? -1.406 -8.365 35.376 1.00 91.38 511 VAL A O 1
ATOM 4100 N N . LEU A 1 512 ? -2.969 -9.719 36.258 1.00 92.00 512 LEU A N 1
ATOM 4101 C CA . LEU A 1 512 ? -2.213 -10.968 36.087 1.00 92.00 512 LEU A CA 1
ATOM 4102 C C . LEU A 1 512 ? -2.468 -11.597 34.727 1.00 92.00 512 LEU A C 1
ATOM 4104 O O . LEU A 1 512 ? -1.537 -12.090 34.084 1.00 92.00 512 LEU A O 1
ATOM 4108 N N . GLY A 1 513 ? -3.739 -11.639 34.339 1.00 93.19 513 GLY A N 1
ATOM 4109 C CA . GLY A 1 513 ? -4.185 -12.284 33.121 1.00 93.19 513 GLY A CA 1
ATOM 4110 C C . GLY A 1 513 ? -5.689 -12.175 32.914 1.00 93.19 513 GLY A C 1
ATOM 4111 O O . GLY A 1 513 ? -6.450 -11.913 33.848 1.00 93.19 513 GLY A O 1
ATOM 4112 N N . LEU A 1 514 ? -6.088 -12.367 31.662 1.00 94.38 514 LEU A N 1
ATOM 4113 C CA . LEU A 1 514 ? -7.429 -12.112 31.150 1.00 94.38 514 LEU A CA 1
ATOM 4114 C C . LEU A 1 514 ? -7.947 -13.346 30.406 1.00 94.38 514 LEU A C 1
ATOM 4116 O O . LEU A 1 514 ? -7.182 -14.022 29.720 1.00 94.38 514 LEU A O 1
ATOM 4120 N N . ALA A 1 515 ? -9.244 -13.602 30.493 1.00 94.50 515 ALA A N 1
ATOM 4121 C CA . ALA A 1 515 ? -9.967 -14.523 29.627 1.00 94.50 515 ALA A CA 1
ATOM 4122 C C . ALA A 1 515 ? -11.262 -13.858 29.150 1.00 94.50 515 ALA A C 1
ATOM 4124 O O . ALA A 1 515 ? -11.856 -13.053 29.869 1.00 94.50 515 ALA A O 1
ATOM 4125 N N . VAL A 1 516 ? -11.700 -14.191 27.938 1.00 94.00 516 VAL A N 1
ATOM 4126 C CA . VAL A 1 516 ? -12.955 -13.691 27.367 1.00 94.00 516 VAL A CA 1
ATOM 4127 C C . VAL A 1 516 ? -13.795 -14.879 26.927 1.00 94.00 516 VAL A C 1
ATOM 4129 O O . VAL A 1 516 ? -13.305 -15.735 26.195 1.00 94.00 516 VAL A O 1
ATOM 4132 N N . MET A 1 517 ? -15.048 -14.927 27.371 1.00 91.69 517 MET A N 1
ATOM 4133 C CA . MET A 1 517 ? -16.002 -15.972 27.017 1.00 91.69 517 MET A CA 1
ATOM 4134 C C . MET A 1 517 ? -17.254 -15.359 26.371 1.00 91.69 517 MET A C 1
ATOM 4136 O O . MET A 1 517 ? -18.052 -14.728 27.071 1.00 91.69 517 MET A O 1
ATOM 4140 N N . PRO A 1 518 ? -17.463 -15.549 25.058 1.00 91.75 518 PRO A N 1
ATOM 4141 C CA . PRO A 1 518 ? -18.687 -15.137 24.379 1.00 91.75 518 PRO A CA 1
ATOM 4142 C C . PRO A 1 518 ? -19.912 -15.867 24.943 1.00 91.75 518 PRO A C 1
ATOM 4144 O O . PRO A 1 518 ? -19.911 -17.093 25.067 1.00 91.75 518 PRO A O 1
ATOM 4147 N N . LEU A 1 519 ? -21.001 -15.149 25.235 1.00 92.00 519 LEU A N 1
ATOM 4148 C CA . LEU A 1 519 ? -22.207 -15.790 25.771 1.00 92.00 519 LEU A CA 1
ATOM 4149 C C . LEU A 1 519 ? -22.941 -16.652 24.739 1.00 92.00 519 LEU A C 1
ATOM 4151 O O . LEU A 1 519 ? -23.693 -17.540 25.136 1.00 92.00 519 LEU A O 1
ATOM 4155 N N . ARG A 1 520 ? -22.683 -16.479 23.434 1.00 89.00 520 ARG A N 1
ATOM 4156 C CA . ARG A 1 520 ? -23.194 -17.388 22.388 1.00 89.00 520 ARG A CA 1
ATOM 4157 C C . ARG A 1 520 ? -22.814 -18.855 22.638 1.00 89.00 520 ARG A C 1
ATOM 4159 O O . ARG A 1 520 ? -23.617 -19.745 22.371 1.00 89.00 520 ARG A O 1
ATOM 4166 N N . ASP A 1 521 ? -21.634 -19.105 23.213 1.00 86.50 521 ASP A N 1
ATOM 4167 C CA . ASP A 1 521 ? -21.140 -20.461 23.484 1.00 86.50 521 ASP A CA 1
ATOM 4168 C C . ASP A 1 521 ? -21.856 -21.094 24.690 1.00 86.50 521 ASP A C 1
ATOM 4170 O O . ASP A 1 521 ? -21.994 -22.317 24.778 1.00 86.50 521 ASP A O 1
ATOM 4174 N N . VAL A 1 522 ? -22.346 -20.250 25.606 1.00 87.94 522 VAL A N 1
ATOM 4175 C CA . VAL A 1 522 ? -23.158 -20.640 26.768 1.00 87.94 522 VAL A CA 1
ATOM 4176 C C . VAL A 1 522 ? -24.617 -20.827 26.361 1.00 87.94 522 VAL A C 1
ATOM 4178 O O . VAL A 1 522 ? -25.251 -21.795 26.775 1.00 87.94 522 VAL A O 1
ATOM 4181 N N . ALA A 1 523 ? -25.146 -19.947 25.508 1.00 85.75 523 ALA A N 1
ATOM 4182 C CA . ALA A 1 523 ? -26.533 -19.982 25.052 1.00 85.75 523 ALA A CA 1
ATOM 4183 C C . ALA A 1 523 ? -26.899 -21.303 24.365 1.00 85.75 523 ALA A C 1
ATOM 4185 O O . ALA A 1 523 ? -27.992 -21.820 24.576 1.00 85.75 523 ALA A O 1
ATOM 4186 N N . ALA A 1 524 ? -25.959 -21.903 23.629 1.00 80.62 524 ALA A N 1
ATOM 4187 C CA . ALA A 1 524 ? -26.144 -23.215 23.012 1.00 80.62 524 ALA A CA 1
ATOM 4188 C C . ALA A 1 524 ? -26.300 -24.371 24.025 1.00 80.62 524 ALA A C 1
ATOM 4190 O O . ALA A 1 524 ? -26.831 -25.423 23.674 1.00 80.62 524 ALA A O 1
ATOM 4191 N N . LYS A 1 525 ? -25.820 -24.204 25.265 1.00 82.38 525 LYS A N 1
ATOM 4192 C CA . LYS A 1 525 ? -25.770 -25.254 26.301 1.00 82.38 525 LYS A CA 1
ATOM 4193 C C . LYS A 1 525 ? -26.709 -24.993 27.481 1.00 82.38 525 LYS A C 1
ATOM 4195 O O . LYS A 1 525 ? -27.026 -25.920 28.219 1.00 82.38 525 LYS A O 1
ATOM 4200 N N . GLY A 1 526 ? -27.132 -23.745 27.687 1.00 82.44 526 GLY A N 1
ATOM 4201 C CA . GLY A 1 526 ? -27.938 -23.294 28.827 1.00 82.44 526 GLY A CA 1
ATOM 4202 C C . GLY A 1 526 ? -27.141 -23.170 30.131 1.00 82.44 526 GLY A C 1
ATOM 4203 O O . GLY A 1 526 ? -27.208 -22.143 30.795 1.00 82.44 526 GLY A O 1
ATOM 4204 N N . SER A 1 527 ? -26.343 -24.180 30.477 1.00 88.44 527 SER A N 1
ATOM 4205 C CA . SER A 1 527 ? -25.447 -24.193 31.638 1.00 88.44 527 SER A CA 1
ATOM 4206 C C . SER A 1 527 ? -24.113 -24.828 31.259 1.00 88.44 527 SER A C 1
ATOM 4208 O O . SER A 1 527 ? -24.077 -25.824 30.530 1.00 88.44 527 SER A O 1
ATOM 4210 N N . CYS A 1 528 ? -23.002 -24.262 31.730 1.00 89.69 528 CYS A N 1
ATOM 4211 C CA . CYS A 1 528 ? -21.693 -24.875 31.552 1.00 89.69 528 CYS A CA 1
ATOM 4212 C C . CYS A 1 528 ? -20.718 -24.568 32.692 1.00 89.69 528 CYS A C 1
ATOM 4214 O O . CYS A 1 528 ? -20.598 -23.427 33.136 1.00 89.69 528 CYS A O 1
ATOM 4216 N N . ALA A 1 529 ? -19.945 -25.578 33.092 1.00 91.94 529 ALA A N 1
ATOM 4217 C CA . ALA A 1 529 ? -18.701 -25.386 33.824 1.00 91.94 529 ALA A CA 1
ATOM 4218 C C . ALA A 1 529 ? -17.552 -25.264 32.818 1.00 91.94 529 ALA A C 1
ATOM 4220 O O . ALA A 1 529 ? -17.447 -26.071 31.888 1.00 91.94 529 ALA A O 1
ATOM 4221 N N . CYS A 1 530 ? -16.708 -24.247 32.969 1.00 91.88 530 CYS A N 1
ATOM 4222 C CA . CYS A 1 530 ? -15.582 -24.025 32.078 1.00 91.88 530 CYS A CA 1
ATOM 4223 C C . CYS A 1 530 ? -14.299 -23.625 32.806 1.00 91.88 530 CYS A C 1
ATOM 4225 O O . CYS A 1 530 ? -14.293 -22.953 33.838 1.00 91.88 530 CYS A O 1
ATOM 4227 N N . TRP A 1 531 ? -13.194 -24.063 32.214 1.00 92.69 531 TRP A N 1
ATOM 4228 C CA . TRP A 1 531 ? -11.831 -23.779 32.624 1.00 92.69 531 TRP A CA 1
ATOM 4229 C C . TRP A 1 531 ? -11.218 -22.852 31.577 1.00 92.69 531 TRP A C 1
ATOM 4231 O O . TRP A 1 531 ? -11.096 -23.219 30.405 1.00 92.69 531 TRP A O 1
ATOM 4241 N N . CYS A 1 532 ? -10.936 -21.621 31.996 1.00 93.50 532 CYS A N 1
ATOM 4242 C CA . CYS A 1 532 ? -10.549 -20.510 31.141 1.00 93.50 532 CYS A CA 1
ATOM 4243 C C . CYS A 1 532 ? -9.061 -20.185 31.350 1.00 93.50 532 CYS A C 1
ATOM 4245 O O . CYS A 1 532 ? -8.722 -19.550 32.357 1.00 93.50 532 CYS A O 1
ATOM 4247 N N . PRO A 1 533 ? -8.162 -20.597 30.439 1.00 93.62 533 PRO A N 1
ATOM 4248 C CA . PRO A 1 533 ? -6.755 -20.233 30.527 1.00 93.62 533 PRO A CA 1
ATOM 4249 C C . PRO A 1 533 ? -6.592 -18.723 30.348 1.00 93.62 533 PRO A C 1
ATOM 4251 O O . PRO A 1 533 ? -7.192 -18.111 29.465 1.00 93.62 533 PRO A O 1
ATOM 4254 N N . LEU A 1 534 ? -5.755 -18.122 31.186 1.00 94.62 534 LEU A N 1
ATOM 4255 C CA . LEU A 1 534 ? -5.521 -16.685 31.20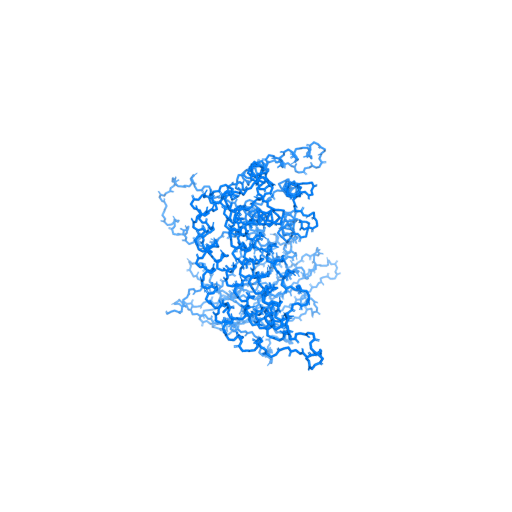3 1.00 94.62 534 LEU A CA 1
ATOM 4256 C C . LEU A 1 534 ? -4.420 -16.312 30.211 1.00 94.62 534 LEU A C 1
ATOM 4258 O O . LEU A 1 534 ? -3.351 -16.931 30.189 1.00 94.62 534 LEU A O 1
ATOM 4262 N N . GLY A 1 535 ? -4.677 -15.293 29.396 1.00 92.38 535 GLY A N 1
ATOM 4263 C CA . GLY A 1 535 ? -3.700 -14.646 28.522 1.00 92.38 535 GLY A CA 1
ATOM 4264 C C . GLY A 1 535 ? -3.170 -13.343 29.114 1.00 92.38 535 GLY A C 1
ATOM 4265 O O . GLY A 1 535 ? -3.707 -12.815 30.086 1.00 92.38 535 GLY A O 1
ATOM 4266 N N . ARG A 1 536 ? -2.095 -12.811 28.526 1.00 91.25 536 ARG A N 1
ATOM 4267 C CA . ARG A 1 536 ? -1.430 -11.586 29.009 1.00 91.25 536 ARG A CA 1
ATOM 4268 C C . ARG A 1 536 ? -2.117 -10.297 28.549 1.00 91.25 536 ARG A C 1
ATOM 4270 O O . ARG A 1 536 ? -1.965 -9.272 29.200 1.00 91.25 536 ARG A O 1
ATOM 4277 N N . LYS A 1 537 ? -2.832 -10.330 27.426 1.00 88.56 537 LYS A N 1
ATOM 4278 C CA . LYS A 1 537 ? -3.545 -9.185 26.848 1.00 88.56 537 LYS A CA 1
ATOM 4279 C C . LYS A 1 537 ? -4.679 -9.668 25.953 1.00 88.56 537 LYS A C 1
ATOM 4281 O O . LYS A 1 537 ? -4.690 -10.831 25.550 1.00 88.56 537 LYS A O 1
ATOM 4286 N N . ILE A 1 538 ? -5.587 -8.758 25.627 1.00 88.38 538 ILE A N 1
ATOM 4287 C CA . ILE A 1 538 ? -6.607 -8.971 24.603 1.00 88.38 538 ILE A CA 1
ATOM 4288 C C . ILE A 1 538 ? -6.005 -8.646 23.232 1.00 88.38 538 ILE A C 1
ATOM 4290 O O . ILE A 1 538 ? -5.301 -7.650 23.064 1.00 88.38 538 ILE A O 1
ATOM 4294 N N . HIS A 1 539 ? -6.267 -9.510 22.261 1.00 87.88 539 HIS A N 1
ATOM 4295 C CA . HIS A 1 539 ? -5.959 -9.314 20.852 1.00 87.88 539 HIS A CA 1
ATOM 4296 C C . HIS A 1 539 ? -7.243 -9.003 20.081 1.00 87.88 539 HIS A C 1
ATOM 4298 O O . HIS A 1 539 ? -8.327 -9.453 20.450 1.00 87.88 539 HIS A O 1
ATOM 4304 N N . MET A 1 540 ? -7.115 -8.208 19.022 1.00 88.38 540 MET A N 1
ATOM 4305 C CA . MET A 1 540 ? -8.230 -7.766 18.187 1.00 88.38 540 MET A CA 1
ATOM 4306 C C . MET A 1 540 ? -7.813 -7.776 16.726 1.00 88.38 540 MET A C 1
ATOM 4308 O O . MET A 1 540 ? -6.643 -7.538 16.417 1.00 88.38 540 MET A O 1
ATOM 4312 N N . ASP A 1 541 ? -8.774 -8.013 15.840 1.00 88.94 541 ASP A N 1
ATOM 4313 C CA . ASP A 1 541 ? -8.585 -7.805 14.406 1.00 88.94 541 ASP A CA 1
ATOM 4314 C C . ASP A 1 541 ? -8.679 -6.310 14.021 1.00 88.94 541 ASP A C 1
ATOM 4316 O O . ASP A 1 541 ? -8.898 -5.427 14.859 1.00 88.94 541 ASP A O 1
ATOM 4320 N N . GLU A 1 542 ? -8.520 -6.007 12.730 1.00 85.25 542 GLU A N 1
ATOM 4321 C CA . GLU A 1 542 ? -8.605 -4.640 12.191 1.00 85.25 542 GLU A CA 1
ATOM 4322 C C . GLU A 1 542 ? -9.960 -3.963 12.463 1.00 85.25 542 GLU A C 1
ATOM 4324 O O . GLU A 1 542 ? -10.019 -2.751 12.703 1.00 85.25 542 GLU A O 1
ATOM 4329 N N . THR A 1 543 ? -11.051 -4.736 12.485 1.00 88.44 543 THR A N 1
ATOM 4330 C CA . THR A 1 543 ? -12.392 -4.219 12.790 1.00 88.44 543 THR A CA 1
ATOM 4331 C C . THR A 1 543 ? -12.500 -3.852 14.266 1.00 88.44 543 THR A C 1
ATOM 4333 O O . THR A 1 543 ? -12.967 -2.758 14.594 1.00 88.44 543 THR A O 1
ATOM 4336 N N . GLY A 1 544 ? -12.021 -4.722 15.157 1.00 89.44 544 GLY A N 1
ATOM 4337 C CA . GLY A 1 544 ? -11.980 -4.480 16.594 1.00 89.44 544 GLY A CA 1
ATOM 4338 C C . GLY A 1 544 ? -11.142 -3.251 16.939 1.00 89.44 544 GLY A C 1
ATOM 4339 O O . GLY A 1 544 ? -11.596 -2.394 17.698 1.00 89.44 544 GLY A O 1
ATOM 4340 N N . MET A 1 545 ? -9.973 -3.103 16.308 1.00 88.38 545 MET A N 1
ATOM 4341 C CA . MET A 1 545 ? -9.103 -1.936 16.486 1.00 88.38 545 MET A CA 1
ATOM 4342 C C . MET A 1 545 ? -9.739 -0.637 15.984 1.00 88.38 545 MET A C 1
ATOM 4344 O O . MET A 1 545 ? -9.653 0.387 16.664 1.00 88.38 545 MET A O 1
ATOM 4348 N N . THR A 1 546 ? -10.404 -0.666 14.826 1.00 89.12 546 THR A N 1
ATOM 4349 C CA . THR A 1 546 ? -11.135 0.494 14.291 1.00 89.12 546 THR A CA 1
ATOM 4350 C C . THR A 1 546 ? -12.248 0.926 15.246 1.00 89.12 546 THR A C 1
ATOM 4352 O O . THR A 1 546 ? -12.327 2.099 15.612 1.00 89.12 546 THR A O 1
ATOM 4355 N N . ILE A 1 547 ? -13.065 -0.019 15.724 1.00 91.38 547 ILE A N 1
ATOM 4356 C CA . ILE A 1 547 ? -14.137 0.267 16.688 1.00 91.38 547 ILE A CA 1
ATOM 4357 C C . ILE A 1 547 ? -13.563 0.846 17.986 1.00 91.38 547 ILE A C 1
ATOM 4359 O O . ILE A 1 547 ? -14.070 1.853 18.481 1.00 91.38 547 ILE A O 1
ATOM 4363 N N . LEU A 1 548 ? -12.485 0.261 18.515 1.00 90.12 548 LEU A N 1
ATOM 4364 C CA . LEU A 1 548 ? -11.840 0.727 19.743 1.00 90.12 548 LEU A CA 1
ATOM 4365 C C . LEU A 1 548 ? -11.332 2.175 19.612 1.00 90.12 548 LEU A C 1
ATOM 4367 O O . LEU A 1 548 ? -11.549 2.979 20.519 1.00 90.12 548 LEU A O 1
ATOM 4371 N N . ARG A 1 549 ? -10.723 2.533 18.470 1.00 88.69 549 ARG A N 1
ATOM 4372 C CA . ARG A 1 549 ? -10.266 3.905 18.162 1.00 88.69 549 ARG A CA 1
ATOM 4373 C C . ARG A 1 549 ? -11.408 4.904 18.016 1.00 88.69 549 ARG A C 1
ATOM 4375 O O . ARG A 1 549 ? -11.258 6.061 18.399 1.00 88.69 549 ARG A O 1
ATOM 4382 N N . ILE A 1 550 ? -12.547 4.493 17.466 1.00 89.94 550 ILE A N 1
ATOM 4383 C CA . ILE A 1 550 ? -13.727 5.365 17.369 1.00 89.94 550 ILE A CA 1
ATOM 4384 C C . ILE A 1 550 ? -14.324 5.587 18.761 1.00 89.94 550 ILE A C 1
ATOM 4386 O O . ILE A 1 550 ? -14.613 6.721 19.145 1.00 89.94 550 ILE A O 1
ATOM 4390 N N . LEU A 1 551 ? -14.466 4.520 19.553 1.00 89.62 551 LEU A N 1
ATOM 4391 C CA . LEU A 1 551 ? -14.988 4.604 20.917 1.00 89.62 551 LEU A CA 1
ATOM 4392 C C . LEU A 1 551 ? -14.077 5.428 21.838 1.00 89.62 551 LEU A C 1
ATOM 4394 O O . LEU A 1 551 ? -14.589 6.168 22.675 1.00 89.62 551 LEU A O 1
ATOM 4398 N N . SER A 1 552 ? -12.751 5.394 21.654 1.00 88.25 552 SER A N 1
ATOM 4399 C CA . SER A 1 552 ? -11.820 6.198 22.463 1.00 88.25 552 SER A CA 1
ATOM 4400 C C . SER A 1 552 ? -11.995 7.706 22.279 1.00 88.25 552 SER A C 1
ATOM 4402 O O . SER A 1 552 ? -11.599 8.476 23.149 1.00 88.25 552 SER A O 1
ATOM 4404 N N . GLN A 1 553 ? -12.601 8.132 21.169 1.00 85.88 553 GLN A N 1
ATOM 4405 C CA . GLN A 1 553 ? -12.879 9.540 20.866 1.00 85.88 553 GLN A CA 1
ATOM 4406 C C . GLN A 1 553 ? -14.225 10.013 21.433 1.00 85.88 553 GLN A C 1
ATOM 4408 O O . GLN A 1 553 ? -14.543 11.206 21.417 1.00 85.88 553 GLN A O 1
ATOM 4413 N N . ARG A 1 554 ? -15.038 9.095 21.972 1.00 87.50 554 ARG A N 1
ATOM 4414 C CA . ARG A 1 554 ? -16.300 9.403 22.658 1.00 87.50 554 ARG A CA 1
ATOM 4415 C C . ARG A 1 554 ? -16.050 9.652 24.143 1.00 87.50 554 ARG A C 1
ATOM 4417 O O . ARG A 1 554 ? -16.611 8.981 25.000 1.00 87.50 554 ARG A O 1
ATOM 4424 N N . SER A 1 555 ? -15.213 10.641 24.462 1.00 79.19 555 SER A N 1
ATOM 4425 C CA . SER A 1 555 ? -14.811 10.949 25.847 1.00 79.19 555 SER A CA 1
ATOM 4426 C C . SER A 1 555 ? -15.991 11.259 26.783 1.00 79.19 555 SER A C 1
ATOM 4428 O O . SER A 1 555 ? -15.926 10.953 27.978 1.00 79.19 555 SER A O 1
ATOM 4430 N N . ASN A 1 556 ? -17.083 11.801 26.235 1.00 82.94 556 ASN A N 1
ATOM 4431 C CA . ASN A 1 556 ? -18.320 12.116 26.958 1.00 82.94 556 ASN A CA 1
ATOM 4432 C C . ASN A 1 556 ? -19.214 10.893 27.237 1.00 82.94 556 ASN A C 1
ATOM 4434 O O . ASN A 1 556 ? -20.141 11.001 28.033 1.00 82.94 556 ASN A O 1
ATOM 4438 N N . ASP A 1 557 ? -18.950 9.746 26.612 1.00 86.88 557 ASP A N 1
ATOM 4439 C CA . ASP A 1 557 ? -19.720 8.514 26.786 1.00 86.88 557 ASP A CA 1
ATOM 4440 C C . ASP A 1 557 ? -19.011 7.594 27.793 1.00 86.88 557 ASP A C 1
ATOM 4442 O O . ASP A 1 557 ? -17.897 7.113 27.568 1.00 86.88 557 ASP A O 1
ATOM 4446 N N . GLU A 1 558 ? -19.643 7.369 28.945 1.00 86.56 558 GLU A N 1
ATOM 4447 C CA . GLU A 1 558 ? -19.086 6.533 30.010 1.00 86.56 558 GLU A CA 1
ATOM 4448 C C . GLU A 1 558 ? -18.985 5.055 29.623 1.00 86.56 558 GLU A C 1
ATOM 4450 O O . GLU A 1 558 ? -18.007 4.396 29.986 1.00 86.56 558 GLU A O 1
ATOM 4455 N N . VAL A 1 559 ? -19.940 4.546 28.841 1.00 89.50 559 VAL A N 1
ATOM 4456 C CA . VAL A 1 559 ? -19.922 3.168 28.343 1.00 89.50 559 VAL A CA 1
ATOM 4457 C C . VAL A 1 559 ? -18.751 2.985 27.383 1.00 89.50 559 VAL A C 1
ATOM 4459 O O . VAL A 1 559 ? -17.989 2.031 27.532 1.00 89.50 559 VAL A O 1
ATOM 4462 N N . ALA A 1 560 ? -18.549 3.929 26.459 1.00 89.19 560 ALA A N 1
ATOM 4463 C CA . ALA A 1 560 ? -17.418 3.897 25.534 1.00 89.19 560 ALA A CA 1
ATOM 4464 C C . ALA A 1 560 ? -16.071 3.969 26.272 1.00 89.19 560 ALA A C 1
ATOM 4466 O O . ALA A 1 560 ? -15.166 3.181 25.995 1.00 89.19 560 ALA A O 1
ATOM 4467 N N . ARG A 1 561 ? -15.941 4.873 27.253 1.00 87.62 561 ARG A N 1
ATOM 4468 C CA . ARG A 1 561 ? -14.706 5.050 28.031 1.00 87.62 561 ARG A CA 1
ATOM 4469 C C . ARG A 1 561 ? -14.335 3.799 28.821 1.00 87.62 561 ARG A C 1
ATOM 4471 O O . ARG A 1 561 ? -13.171 3.403 28.829 1.00 87.62 561 ARG A O 1
ATOM 4478 N N . GLU A 1 562 ? -15.307 3.180 29.488 1.00 87.25 562 GLU A N 1
ATOM 4479 C CA . GLU A 1 562 ? -15.057 1.949 30.235 1.00 87.25 562 GLU A CA 1
ATOM 4480 C C . GLU A 1 562 ? -14.747 0.781 29.300 1.00 87.25 562 GLU A C 1
ATOM 4482 O O . GLU A 1 562 ? -13.801 0.041 29.561 1.00 87.25 562 GLU A O 1
ATOM 4487 N N . PHE A 1 563 ? -15.470 0.655 28.183 1.00 91.06 563 PHE A N 1
ATOM 4488 C CA . PHE A 1 563 ? -15.187 -0.356 27.168 1.00 91.06 563 PHE A CA 1
ATOM 4489 C C . PHE A 1 563 ? -13.742 -0.251 26.664 1.00 91.06 563 PHE A C 1
ATOM 4491 O O . PHE A 1 563 ? -13.010 -1.239 26.679 1.00 91.06 563 PHE A O 1
ATOM 4498 N N . VAL A 1 564 ? -13.297 0.957 26.299 1.00 90.44 564 VAL A N 1
ATOM 4499 C CA . VAL A 1 564 ? -11.922 1.204 25.840 1.00 90.44 564 VAL A CA 1
ATOM 4500 C C . VAL A 1 564 ? -10.905 0.860 26.923 1.00 90.44 564 VAL A C 1
ATOM 4502 O O . VAL A 1 564 ? -9.892 0.230 26.620 1.00 90.44 564 VAL A O 1
ATOM 4505 N N . LYS A 1 565 ? -11.185 1.210 28.185 1.00 87.94 565 LYS A N 1
ATOM 4506 C CA . LYS A 1 565 ? -10.324 0.864 29.322 1.00 87.94 565 LYS A CA 1
ATOM 4507 C C . LYS A 1 565 ? -10.185 -0.652 29.465 1.00 87.94 565 LYS A C 1
ATOM 4509 O O . LYS A 1 565 ? -9.063 -1.143 29.470 1.00 87.94 565 LYS A O 1
ATOM 4514 N N . LEU A 1 566 ? -11.302 -1.380 29.529 1.00 89.38 566 LEU A N 1
ATOM 4515 C CA . LEU A 1 566 ? -11.342 -2.840 29.704 1.00 89.38 566 LEU A CA 1
ATOM 4516 C C . LEU A 1 566 ? -10.611 -3.579 28.585 1.00 89.38 566 LEU A C 1
ATOM 4518 O O . LEU A 1 566 ? -9.915 -4.561 28.828 1.00 89.38 566 LEU A O 1
ATOM 4522 N N . LYS A 1 567 ? -10.776 -3.100 27.355 1.00 90.38 567 LYS A N 1
ATOM 4523 C CA . LYS A 1 567 ? -10.181 -3.686 26.157 1.00 90.38 567 LYS A CA 1
ATOM 4524 C C . LYS A 1 567 ? -8.713 -3.327 25.941 1.00 90.38 567 LYS A C 1
ATOM 4526 O O . LYS A 1 567 ? -8.031 -4.036 25.208 1.00 90.38 567 LYS A O 1
ATOM 4531 N N . SER A 1 568 ? -8.229 -2.288 26.617 1.00 87.75 568 SER A N 1
ATOM 4532 C CA . SER A 1 568 ? -6.815 -1.901 26.639 1.00 87.75 568 SER A CA 1
ATOM 4533 C C . SER A 1 568 ? -6.057 -2.474 27.846 1.00 87.75 568 SER A C 1
ATOM 4535 O O . SER A 1 568 ? -4.855 -2.239 27.974 1.00 87.75 568 SER A O 1
ATOM 4537 N N . GLU A 1 569 ? -6.723 -3.212 28.747 1.00 86.19 569 GLU A N 1
ATOM 4538 C CA . GLU A 1 569 ? -6.058 -3.849 29.888 1.00 86.19 569 GLU A CA 1
ATOM 4539 C C . GLU A 1 569 ? -5.029 -4.884 29.410 1.00 86.19 569 GLU A C 1
ATOM 4541 O O . GLU A 1 569 ? -5.271 -5.701 28.516 1.00 86.19 569 GLU A O 1
ATOM 4546 N N . SER A 1 570 ? -3.858 -4.868 30.041 1.00 87.56 570 SER A N 1
ATOM 4547 C CA . SER A 1 570 ? -2.793 -5.826 29.773 1.00 87.56 570 SER A CA 1
ATOM 4548 C C . SER A 1 570 ? -2.008 -6.114 31.045 1.00 87.56 570 SER A C 1
ATOM 4550 O O . SER A 1 570 ? -1.942 -5.292 31.962 1.00 87.56 570 SER A O 1
ATOM 4552 N N . ARG A 1 571 ? -1.421 -7.306 31.108 1.00 86.38 571 ARG A N 1
ATOM 4553 C CA . ARG A 1 571 ? -0.512 -7.716 32.172 1.00 86.38 571 ARG A CA 1
ATOM 4554 C C . ARG A 1 571 ? 0.743 -6.840 32.132 1.00 86.38 571 ARG A C 1
ATOM 4556 O O . ARG A 1 571 ? 1.423 -6.791 31.108 1.00 86.38 571 ARG A O 1
ATOM 4563 N N . SER A 1 572 ? 1.078 -6.201 33.253 1.00 73.56 572 SER A N 1
ATOM 4564 C CA . SER A 1 572 ? 2.290 -5.381 33.382 1.00 73.56 572 SER A CA 1
ATOM 4565 C C . SER A 1 572 ? 3.559 -6.215 33.159 1.00 73.56 572 SER A C 1
ATOM 4567 O O . SER A 1 572 ? 3.655 -7.337 33.660 1.00 73.56 572 SER A O 1
ATOM 4569 N N . MET A 1 573 ? 4.539 -5.665 32.430 1.00 62.19 573 MET A N 1
ATOM 4570 C CA . MET A 1 573 ? 5.833 -6.325 32.174 1.00 62.19 573 MET A CA 1
ATOM 4571 C C . MET A 1 573 ? 6.854 -6.160 33.314 1.00 62.19 573 MET A C 1
ATOM 4573 O O . MET A 1 573 ? 7.905 -6.794 33.274 1.00 62.19 573 MET A O 1
ATOM 4577 N N . GLU A 1 574 ? 6.568 -5.335 34.324 1.00 51.59 574 GLU A N 1
ATOM 4578 C CA . GLU A 1 574 ? 7.483 -5.091 35.445 1.00 51.59 574 GLU A CA 1
ATOM 4579 C C . GLU A 1 574 ? 7.588 -6.300 36.387 1.00 51.59 574 GLU A C 1
ATOM 4581 O O . GLU A 1 574 ? 6.757 -6.517 37.268 1.00 51.59 574 GLU A O 1
ATOM 4586 N N . GLU A 1 575 ? 8.636 -7.077 36.111 1.00 46.88 575 GLU A N 1
ATOM 4587 C CA . GLU A 1 575 ? 9.750 -7.465 36.993 1.00 46.88 575 GLU A CA 1
ATOM 4588 C C . GLU A 1 575 ? 10.016 -8.974 37.031 1.00 46.88 575 GLU A C 1
ATOM 4590 O O . GLU A 1 575 ? 9.258 -9.786 37.559 1.00 46.88 575 GLU A O 1
ATOM 4595 N N . GLY A 1 576 ? 11.159 -9.305 36.434 1.00 37.00 576 GLY A N 1
ATOM 4596 C CA . GLY A 1 576 ? 11.806 -10.602 36.357 1.00 37.00 576 GLY A CA 1
ATOM 4597 C C . GLY A 1 576 ? 13.201 -10.395 35.767 1.00 37.00 576 GLY A C 1
ATOM 4598 O O . GLY A 1 576 ? 13.500 -10.919 34.696 1.00 37.00 576 GLY A O 1
ATOM 4599 N N . SER A 1 577 ? 14.003 -9.554 36.424 1.00 29.48 577 SER A N 1
ATOM 4600 C CA . SER A 1 577 ? 15.465 -9.522 36.299 1.00 29.48 577 SER A CA 1
ATOM 4601 C C . SER A 1 577 ? 16.067 -9.770 37.667 1.00 29.48 577 SER A C 1
ATOM 4603 O O . SER A 1 577 ? 15.643 -9.032 38.588 1.00 29.48 577 SER A O 1
#

Secondary structure (DSSP, 8-state):
-HHHHHHHHHHHHHTTTSTTTTTPPPSHHHHHHHHHHHHHHHHHHHHHHHHHHHHHHHHHHT---SSSS--S-HHHHHHHHHHHHHHHHHHHH--S-HHHHHHHHHHHHHHHHHHHHHHHHHHHHHHHHHTTSSSHHHHHHHHHHHHHHHHHHHHHHTTGGGS-HHHHHHHHHHHHHHHHHHHHHHHHHHHHTHHHHHHHHHHHHHHHHH--------HHHHHHHHHHHHHHHHHHHHHHHHHHHHHHHHS-HHHHHHHHHHHHHHHHHHHIIIIISPPPP-HHHHHHHHHHHHT-TT-TTSTTT------PPPPHHHHHHHHHHHHHHHHHHHGGGTSS-HHHHHT-HHHHHHHHHHHHHTS-HHHHHHHHHHH-S-SSGGG---EEESSTTSPPSS----SS---EEEEEEEEEE-TTT--EEEEEEEEEEES-----SS---EEEEEEEESSS-SSS--EEEPPP-TT-SS-EEEEEEEEEE-SSS-GGG-EEEEEEEE--TTSPPEEEEEEEEEHHHHHTTSEEEEEEEPBSB----HHHHHHHHHHHT-TT-HHHHHHHHHHT-B-------

pLDDT: mean 87.91, std 14.36, range [29.14, 98.56]

Radius of gyration: 35.49 Å; chains: 1; bounding box: 83×63×105 Å

Organism: NCBI:txid89673